Protein AF-0000000077896495 (afdb_homodimer)

InterPro domains:
  IPR000109 Proton-dependent oligopeptide transporter family [PF00854] (89-250)
  IPR036259 MFS transporter superfamily [G3DSA:1.20.1250.20] (1-278)
  IPR036259 MFS transporter superfamily [SSF103473] (21-226)

Radius of gyration: 30.42 Å; Cα contacts (8 Å, |Δi|>4): 815; chains: 2; bounding box: 63×98×114 Å

Organism: Lupinus albus (NCBI:txid3870)

Nearest PDB structures (foldseek):
  4oh3-assembly1_B  TM=8.514E-01  e=7.311E-13  Arabidopsis thaliana
  4oh3-assembly1_A  TM=8.694E-01  e=2.231E-12  Arabidopsis thaliana
  8wx4-assembly1_A  TM=8.345E-01  e=8.586E-09  Homo sapiens
  8cni-assembly1_B  TM=8.367E-01  e=2.192E-08  Gallus gallus
  8wx1-assembly1_A  TM=8.471E-01  e=1.142E-07  Mus musculus

Secondary structure (DSSP, 8-state):
--SSS------------HHHHHHHHHHHHHHHHHHHHHHHHHHHHHHHHTS-B-HHHHHHHHHHHHHHHHHHHHHHHHHHHHTS-HHHHHHHHHHHHHHHHHHHHHHHH-GGGSPPS-BSGGG--HHHHHHHHHHHHHHHHHHHHHHHHHHHHHHTTS-TTSTTHHHHHHHHHHHHHHHHHHHHHHIIIIIHHHHHHS-HHHHHHHHHHHHHHHHHHHHHTGGG---PPP---HHHHHHHHHHHHHHTTSS---S-TTTT----------------TT--/--SSS------------HHHHHHHHHHHHHHHHHHHHHHHHHHHHHHHHTS-B-HHHHHHHHHHHHHHHHHHHHHHHHHHHHTS-HHHHHHHHHHHHHHHHHHHHHHHH-GGGSPPS-BSGGG--HHHHHHHHHHHHHHHHHHHHHHHHHHHHHHTTS-TTSTTHHHHHHHHHHHHHHHHHHHHHHIIIIIHHHHHHS-HHHHHHHHHHHHHHHHHHHHHTGGG---------HHHHHHHHHHHHHHHHSS---S-TTTT----------------S---

Solvent-accessible surface area (backbone atoms only — not comparable to full-atom values): 27919 Å² total; per-residue (Å²): 127,80,82,67,69,72,63,73,72,75,68,75,69,76,74,55,18,44,69,74,35,41,52,31,52,32,48,24,38,13,32,44,32,13,35,51,42,18,42,66,50,42,45,46,56,46,32,29,69,56,50,19,24,32,66,69,57,17,37,48,49,49,28,49,43,51,28,46,16,39,52,30,14,56,49,23,29,49,42,18,31,59,76,34,35,29,68,60,40,30,52,56,20,39,50,38,24,38,50,16,32,49,50,48,20,50,43,57,64,35,72,86,51,40,44,62,81,64,41,41,70,80,50,43,53,68,70,46,31,49,54,51,53,48,20,50,50,33,29,20,46,7,52,10,16,23,66,28,14,48,63,61,43,56,50,50,22,46,52,46,83,40,77,60,18,20,53,50,46,50,51,47,52,52,48,41,50,49,30,26,37,53,16,30,31,47,10,29,53,52,41,34,48,43,25,74,74,47,57,55,24,57,27,35,42,52,34,29,52,38,34,45,51,16,53,49,43,42,59,69,37,55,87,34,48,44,81,63,72,51,44,93,37,67,64,54,52,50,49,47,47,47,48,45,46,55,58,42,60,67,47,63,68,75,77,61,78,64,67,75,58,67,68,74,78,64,85,71,81,75,76,78,76,72,85,68,85,69,87,123,127,80,80,68,68,72,64,74,74,73,68,74,69,76,74,57,17,44,70,74,35,41,50,31,51,32,48,24,39,13,31,44,31,12,36,51,41,18,42,64,50,42,45,46,57,46,32,29,69,56,50,19,23,32,67,69,57,16,38,48,52,51,28,50,45,51,30,46,16,40,53,31,14,56,50,21,28,49,40,19,31,60,76,33,36,29,67,60,39,28,51,55,21,40,49,38,23,40,50,15,32,49,50,48,20,51,42,56,62,35,72,86,52,40,44,62,80,64,40,40,69,82,51,42,51,69,70,47,31,50,54,51,53,49,22,51,51,33,27,21,47,6,52,9,16,24,67,29,14,48,62,61,44,55,48,52,23,47,53,45,84,40,76,59,17,20,55,49,46,51,51,48,51,53,48,42,49,50,30,26,36,52,16,29,33,47,9,28,52,50,41,35,48,43,24,73,75,46,57,55,26,56,28,35,41,52,35,30,53,40,34,44,50,17,52,50,43,43,59,69,36,56,86,34,47,44,81,61,74,50,45,91,36,67,63,54,52,50,50,47,47,47,48,46,44,55,58,41,60,67,45,64,67,78,74,63,78,66,64,75,58,66,68,77,77,69,82,76,78,76,81,76,75,74,86,72,91,65,92,126

pLDDT: mean 80.39, std 22.97, range [22.72, 98.56]

Sequence (560 aa):
MENEEHKSTIQCKKQKGGFRASMFIFVLSALENMGFVANMSSIVLYFYGVMHFDLTSSANTLTNLLGSTFLLSLVGGFISDTYLNRLTTCLIFGSMEVLALVLLTIQAALPHLHPNACGKPSCVKGGIAVMFYASLFMYALGNGGVKGSMTAFGADQFDEKDPNGAKAIATFFNWLLLSSTLGSVIGVTGVVWVSTQREWHWGFLIITVASSIGFITLALGKPFYRIKSPGESPILRIVQVIVVAFKNRKLTLPESNEELYEIGDNDATIDKISHTNQIRMENEEHKSTIQCKKQKGGFRASMFIFVLSALENMGFVANMSSIVLYFYGVMHFDLTSSANTLTNLLGSTFLLSLVGGFISDTYLNRLTTCLIFGSMEVLALVLLTIQAALPHLHPNACGKPSCVKGGIAVMFYASLFMYALGNGGVKGSMTAFGADQFDEKDPNGAKAIATFFNWLLLSSTLGSVIGVTGVVWVSTQREWHWGFLIITVASSIGFITLALGKPFYRIKSPGESPILRIVQVIVVAFKNRKLTLPESNEELYEIGDNDATIDKISHTNQIR

Structure (mmCIF, N/CA/C/O backbone):
data_AF-0000000077896495-model_v1
#
loop_
_entity.id
_entity.type
_entity.pdbx_description
1 polymer 'Putative peptide-transporting ATPase'
#
loop_
_atom_site.group_PDB
_atom_site.id
_atom_site.type_symbol
_atom_site.label_atom_id
_atom_site.label_alt_id
_atom_site.label_comp_id
_atom_site.label_asym_id
_atom_site.label_entity_id
_atom_site.label_seq_id
_atom_site.pdbx_PDB_ins_code
_atom_site.Cartn_x
_atom_site.Cartn_y
_atom_site.Cartn_z
_atom_site.occupancy
_atom_site.B_iso_or_equiv
_atom_site.auth_seq_id
_atom_site.auth_comp_id
_atom_site.auth_asym_id
_atom_site.auth_atom_id
_atom_site.pdbx_PDB_model_num
ATOM 1 N N . MET A 1 1 ? -32.688 42.688 39.188 1 33.78 1 MET A N 1
ATOM 2 C CA . MET A 1 1 ? -33.062 41.344 38.75 1 33.78 1 MET A CA 1
ATOM 3 C C . MET A 1 1 ? -32.469 41.031 37.375 1 33.78 1 MET A C 1
ATOM 5 O O . MET A 1 1 ? -32.531 39.906 36.906 1 33.78 1 MET A O 1
ATOM 9 N N . GLU A 1 2 ? -32.344 42.062 36.438 1 37.25 2 GLU A N 1
ATOM 10 C CA . GLU A 1 2 ? -31.922 42 35.062 1 37.25 2 GLU A CA 1
ATOM 11 C C . GLU A 1 2 ? -30.469 41.562 34.938 1 37.25 2 GLU A C 1
ATOM 13 O O . GLU A 1 2 ? -30.031 41.125 33.844 1 37.25 2 GLU A O 1
ATOM 18 N N . ASN A 1 3 ? -29.547 41.938 35.812 1 42.09 3 ASN A N 1
ATOM 19 C CA . ASN A 1 3 ? -28.109 41.688 35.781 1 42.09 3 ASN A CA 1
ATOM 20 C C . ASN A 1 3 ? -27.812 40.188 35.875 1 42.09 3 ASN A C 1
ATOM 22 O O . ASN A 1 3 ? -26.641 39.781 35.812 1 42.09 3 ASN A O 1
ATOM 26 N N . GLU A 1 4 ? -28.594 39.406 36.594 1 41.31 4 GLU A N 1
ATOM 27 C CA . GLU A 1 4 ? -28.25 38.031 36.906 1 41.31 4 GLU A CA 1
ATOM 28 C C . GLU A 1 4 ? -28.156 37.188 35.656 1 41.31 4 GLU A C 1
ATOM 30 O O . GLU A 1 4 ? -27.531 36.094 35.656 1 41.31 4 GLU A O 1
ATOM 35 N N . GLU A 1 5 ? -29.062 37.375 34.688 1 38.28 5 GLU A N 1
ATOM 36 C CA . GLU A 1 5 ? -29.328 36.344 33.688 1 38.28 5 GLU A CA 1
ATOM 37 C C . GLU A 1 5 ? -28.172 36.188 32.719 1 38.28 5 GLU A C 1
ATOM 39 O O . GLU A 1 5 ? -28.188 35.312 31.844 1 38.28 5 GLU A O 1
ATOM 44 N N . HIS A 1 6 ? -27.422 37.281 32.469 1 37.78 6 HIS A N 1
ATOM 45 C CA . HIS A 1 6 ? -26.453 37.031 31.375 1 37.78 6 HIS A CA 1
ATOM 46 C C . HIS A 1 6 ? -25.375 36.062 31.812 1 37.78 6 HIS A C 1
ATOM 48 O O . HIS A 1 6 ? -24.234 36.438 32.031 1 37.78 6 HIS A O 1
ATOM 54 N N . LYS A 1 7 ? -25.531 35.25 32.844 1 38.78 7 LYS A N 1
ATOM 55 C CA . LYS A 1 7 ? -24.578 34.156 32.938 1 38.78 7 LYS A CA 1
ATOM 56 C C . LYS A 1 7 ? -24.344 33.5 31.594 1 38.78 7 LYS A C 1
ATOM 58 O O . LYS A 1 7 ? -25.25 32.906 31.031 1 38.78 7 LYS A O 1
ATOM 63 N N . SER A 1 8 ? -23.547 34.219 30.734 1 37.78 8 SER A N 1
ATOM 64 C CA . SER A 1 8 ? -23.016 33.656 29.484 1 37.78 8 SER A CA 1
ATOM 65 C C . SER A 1 8 ? -22.688 32.188 29.656 1 37.78 8 SER A C 1
ATOM 67 O O . SER A 1 8 ? -21.875 31.797 30.5 1 37.78 8 SER A O 1
ATOM 69 N N . THR A 1 9 ? -23.625 31.25 29.75 1 37.59 9 THR A N 1
ATOM 70 C CA . THR A 1 9 ? -23.406 29.828 29.531 1 37.59 9 THR A CA 1
ATOM 71 C C . THR A 1 9 ? -22.234 29.594 28.578 1 37.59 9 THR A C 1
ATOM 73 O O . THR A 1 9 ? -22.344 29.844 27.375 1 37.59 9 THR A O 1
ATOM 76 N N . ILE A 1 10 ? -21.094 30.078 28.797 1 38.06 10 ILE A N 1
ATOM 77 C CA . ILE A 1 10 ? -19.906 29.594 28.109 1 38.06 10 ILE A CA 1
ATOM 78 C C . ILE A 1 10 ? -20.047 28.094 27.828 1 38.06 10 ILE A C 1
ATOM 80 O O . ILE A 1 10 ? -19.906 27.266 28.734 1 38.06 10 ILE A O 1
ATOM 84 N N . GLN A 1 11 ? -21.188 27.562 27.391 1 38.16 11 GLN A N 1
ATOM 85 C CA . GLN A 1 11 ? -21.297 26.219 26.859 1 38.16 11 GLN A CA 1
ATOM 86 C C . GLN A 1 11 ? -19.953 25.75 26.281 1 38.16 11 GLN A C 1
ATOM 88 O O . GLN A 1 11 ? -19.453 26.344 25.328 1 38.16 11 GLN A O 1
ATOM 93 N N . CYS A 1 12 ? -19.016 25.422 26.984 1 40.09 12 CYS A N 1
ATOM 94 C CA . CYS A 1 12 ? -17.781 24.734 26.609 1 40.09 12 CYS A CA 1
ATOM 95 C C . CYS A 1 12 ? -18 23.859 25.391 1 40.09 12 CYS A C 1
ATOM 97 O O . CYS A 1 12 ? -18.656 22.812 25.484 1 40.09 12 CYS A O 1
ATOM 99 N N . LYS A 1 13 ? -18.578 24.328 24.297 1 46.97 13 LYS A N 1
ATOM 100 C CA . LYS A 1 13 ? -18.703 23.641 23.031 1 46.97 13 LYS A CA 1
ATOM 101 C C . LYS A 1 13 ? -17.594 22.609 22.844 1 46.97 13 LYS A C 1
ATOM 103 O O . LYS A 1 13 ? -16.406 22.969 22.812 1 46.97 13 LYS A O 1
ATOM 108 N N . LYS A 1 14 ? -17.688 21.453 23.5 1 53.78 14 LYS A N 1
ATOM 109 C CA . LYS A 1 14 ? -16.781 20.328 23.359 1 53.78 14 LYS A CA 1
ATOM 110 C C . LYS A 1 14 ? -16.219 20.25 21.938 1 53.78 14 LYS A C 1
ATOM 112 O O . LYS A 1 14 ? -16.969 20.125 20.969 1 53.78 14 LYS A O 1
ATOM 117 N N . GLN A 1 15 ? -15.086 20.781 21.656 1 70.69 15 GLN A N 1
ATOM 118 C CA . GLN A 1 15 ? -14.406 20.953 20.375 1 70.69 15 GLN A CA 1
ATOM 119 C C . GLN A 1 15 ? -14.305 19.641 19.625 1 70.69 15 GLN A C 1
ATOM 121 O O . GLN A 1 15 ? -13.797 18.641 20.156 1 70.69 15 GLN A O 1
ATOM 126 N N . LYS A 1 16 ? -15.297 19.391 18.734 1 84.25 16 LYS A N 1
ATOM 127 C CA . LYS A 1 16 ? -15.258 18.25 17.828 1 84.25 16 LYS A CA 1
ATOM 128 C C . LYS A 1 16 ? -13.93 18.172 17.094 1 84.25 16 LYS A C 1
ATOM 130 O O . LYS A 1 16 ? -13.281 19.188 16.859 1 84.25 16 LYS A O 1
ATOM 135 N N . GLY A 1 17 ? -13.539 16.875 17.016 1 91.44 17 GLY A N 1
ATOM 136 C CA . GLY A 1 17 ? -12.289 16.609 16.312 1 91.44 17 GLY A CA 1
ATOM 137 C C . GLY A 1 17 ? -11.133 16.312 17.25 1 91.44 17 GLY A C 1
ATOM 138 O O . GLY A 1 17 ? -11.328 15.828 18.359 1 91.44 17 GLY A O 1
ATOM 139 N N . GLY A 1 18 ? -9.93 16.375 16.719 1 91.06 18 GLY A N 1
ATOM 140 C CA . GLY A 1 18 ? -8.734 16.125 17.516 1 91.06 18 GLY A CA 1
ATOM 141 C C . GLY A 1 18 ? -8.312 14.664 17.5 1 91.06 18 GLY A C 1
ATOM 142 O O . GLY A 1 18 ? -8.781 13.883 16.672 1 91.06 18 GLY A O 1
ATOM 143 N N . PHE A 1 19 ? -7.434 14.312 18.422 1 90.38 19 PHE A N 1
ATOM 144 C CA . PHE A 1 19 ? -6.844 12.977 18.453 1 90.38 19 PHE A CA 1
ATOM 145 C C . PHE A 1 19 ? -7.836 11.953 18.984 1 90.38 19 PHE A C 1
ATOM 147 O O . PHE A 1 19 ? -7.746 10.766 18.656 1 90.38 19 PHE A O 1
ATOM 154 N N . ARG A 1 20 ? -8.789 12.43 19.734 1 92.25 20 ARG A N 1
ATOM 155 C CA . ARG A 1 20 ? -9.844 11.516 20.172 1 92.25 20 ARG A CA 1
ATOM 156 C C . ARG A 1 20 ? -10.641 10.992 18.969 1 92.25 20 ARG A C 1
ATOM 158 O O . ARG A 1 20 ? -10.938 9.805 18.891 1 92.25 20 ARG A O 1
ATOM 165 N N . ALA A 1 21 ? -10.992 11.82 18.125 1 94.69 21 ALA A N 1
ATOM 166 C CA . ALA A 1 21 ? -11.68 11.438 16.891 1 94.69 21 ALA A CA 1
ATOM 167 C C . ALA A 1 21 ? -10.766 10.609 15.984 1 94.69 21 ALA A C 1
ATOM 169 O O . ALA A 1 21 ? -11.219 9.688 15.312 1 94.69 21 ALA A O 1
ATOM 170 N N . SER A 1 22 ? -9.5 10.883 16 1 94.94 22 SER A N 1
ATOM 171 C CA . SER A 1 22 ? -8.539 10.234 15.125 1 94.94 22 SER A CA 1
ATOM 172 C C . SER A 1 22 ? -8.344 8.773 15.492 1 94.94 22 SER A C 1
ATOM 174 O O . SER A 1 22 ? -7.961 7.957 14.648 1 94.94 22 SER A O 1
ATOM 176 N N . MET A 1 23 ? -8.609 8.414 16.766 1 95.62 23 MET A N 1
ATOM 177 C CA . MET A 1 23 ? -8.414 7.031 17.203 1 95.62 23 MET A CA 1
ATOM 178 C C . MET A 1 23 ? -9.312 6.078 16.422 1 95.62 23 MET A C 1
ATOM 180 O O . MET A 1 23 ? -8.898 4.965 16.094 1 95.62 23 MET A O 1
ATOM 184 N N . PHE A 1 24 ? -10.477 6.496 16.078 1 97.31 24 PHE A N 1
ATOM 185 C CA . PHE A 1 24 ? -11.398 5.68 15.305 1 97.31 24 PHE A CA 1
ATOM 186 C C . PHE A 1 24 ? -10.883 5.484 13.883 1 97.31 24 PHE A C 1
ATOM 188 O O . PHE A 1 24 ? -11.055 4.414 13.297 1 97.31 24 PHE A O 1
ATOM 195 N N . ILE A 1 25 ? -10.227 6.48 13.383 1 97.5 25 ILE A N 1
ATOM 196 C CA . ILE A 1 25 ? -9.688 6.43 12.031 1 97.5 25 ILE A CA 1
ATOM 197 C C . ILE A 1 25 ? -8.453 5.527 12 1 97.5 25 ILE A C 1
ATOM 199 O O . ILE A 1 25 ? -8.258 4.777 11.047 1 97.5 25 ILE A O 1
ATOM 203 N N . PHE A 1 26 ? -7.652 5.566 13.117 1 97.31 26 PHE A N 1
ATOM 204 C CA . PHE A 1 26 ? -6.48 4.707 13.211 1 97.31 26 PHE A CA 1
ATOM 205 C C . PHE A 1 26 ? -6.883 3.238 13.227 1 97.31 26 PHE A C 1
ATOM 207 O O . PHE A 1 26 ? -6.242 2.406 12.578 1 97.31 26 PHE A O 1
ATOM 214 N N . VAL A 1 27 ? -7.922 2.982 13.914 1 97.69 27 VAL A N 1
ATOM 215 C CA . VAL A 1 27 ? -8.391 1.603 14.008 1 97.69 27 VAL A CA 1
ATOM 216 C C . VAL A 1 27 ? -8.852 1.122 12.633 1 97.69 27 VAL A C 1
ATOM 218 O O . VAL A 1 27 ? -8.5 0.021 12.203 1 97.69 27 VAL A O 1
ATOM 221 N N . LEU A 1 28 ? -9.609 1.913 11.922 1 98.12 28 LEU A N 1
ATOM 222 C CA . LEU A 1 28 ? -10.047 1.551 10.578 1 98.12 28 LEU A CA 1
ATOM 223 C C . LEU A 1 28 ? -8.852 1.342 9.656 1 98.12 28 LEU A C 1
ATOM 225 O O . LEU A 1 28 ? -8.805 0.364 8.906 1 98.12 28 LEU A O 1
ATOM 229 N N . SER A 1 29 ? -7.953 2.252 9.758 1 97.38 29 SER A N 1
ATOM 230 C CA . SER A 1 29 ? -6.785 2.178 8.891 1 97.38 29 SER A CA 1
ATOM 231 C C . SER A 1 29 ? -6.016 0.879 9.109 1 97.38 29 SER A C 1
ATOM 233 O O . SER A 1 29 ? -5.602 0.226 8.148 1 97.38 29 SER A O 1
ATOM 235 N N . ALA A 1 30 ? -5.836 0.474 10.312 1 97.88 30 ALA A N 1
ATOM 236 C CA . ALA A 1 30 ? -5.105 -0.747 10.641 1 97.88 30 ALA A CA 1
ATOM 237 C C . ALA A 1 30 ? -5.844 -1.982 10.141 1 97.88 30 ALA A C 1
ATOM 239 O O . ALA A 1 30 ? -5.254 -2.846 9.484 1 97.88 30 ALA A O 1
ATOM 240 N N . LEU A 1 31 ? -7.102 -2.023 10.383 1 98.31 31 LEU A N 1
ATOM 241 C CA . LEU A 1 31 ? -7.879 -3.217 10.062 1 98.31 31 LEU A CA 1
ATOM 242 C C . LEU A 1 31 ? -8.117 -3.326 8.562 1 98.31 31 LEU A C 1
ATOM 244 O O . LEU A 1 31 ? -8.109 -4.426 8 1 98.31 31 LEU A O 1
ATOM 248 N N . GLU A 1 32 ? -8.367 -2.221 7.957 1 96.69 32 GLU A N 1
ATOM 249 C CA . GLU A 1 32 ? -8.539 -2.219 6.508 1 96.69 32 GLU A CA 1
ATOM 250 C C . GLU A 1 32 ? -7.25 -2.613 5.797 1 96.69 32 GLU A C 1
ATOM 252 O O . GLU A 1 32 ? -7.277 -3.387 4.836 1 96.69 32 GLU A O 1
ATOM 257 N N . ASN A 1 33 ? -6.137 -2.064 6.242 1 97.06 33 ASN A N 1
ATOM 258 C CA . ASN A 1 33 ? -4.863 -2.387 5.605 1 97.06 33 ASN A CA 1
ATOM 259 C C . ASN A 1 33 ? -4.441 -3.824 5.891 1 97.06 33 ASN A C 1
ATOM 261 O O . ASN A 1 33 ? -3.766 -4.449 5.074 1 97.06 33 ASN A O 1
ATOM 265 N N . MET A 1 34 ? -4.789 -4.305 7.039 1 97.94 34 MET A N 1
ATOM 266 C CA . MET A 1 34 ? -4.559 -5.715 7.344 1 97.94 34 MET A CA 1
ATOM 267 C C . MET A 1 34 ? -5.199 -6.609 6.285 1 97.94 34 MET A C 1
ATOM 269 O O . MET A 1 34 ? -4.543 -7.5 5.742 1 97.94 34 MET A O 1
ATOM 273 N N . GLY A 1 35 ? -6.457 -6.324 6.012 1 97.56 35 GLY A N 1
ATOM 274 C CA . GLY A 1 35 ? -7.156 -7.113 5.012 1 97.56 35 GLY A CA 1
ATOM 275 C C . GLY A 1 35 ? -6.613 -6.926 3.609 1 97.56 35 GLY A C 1
ATOM 276 O O . GLY A 1 35 ? -6.473 -7.891 2.857 1 97.56 35 GLY A O 1
ATOM 277 N N . PHE A 1 36 ? -6.332 -5.734 3.252 1 97.31 36 PHE A N 1
ATOM 278 C CA . PHE A 1 36 ? -5.852 -5.43 1.909 1 97.31 36 PHE A CA 1
ATOM 279 C C . PHE A 1 36 ? -4.543 -6.148 1.624 1 97.31 36 PHE A C 1
ATOM 281 O O . PHE A 1 36 ? -4.406 -6.816 0.597 1 97.31 36 PHE A O 1
ATOM 288 N N . VAL A 1 37 ? -3.551 -6.039 2.514 1 96 37 VAL A N 1
ATOM 289 C CA . VAL A 1 37 ? -2.229 -6.613 2.297 1 96 37 VAL A CA 1
ATOM 290 C C . VAL A 1 37 ? -2.312 -8.141 2.346 1 96 37 VAL A C 1
ATOM 292 O O . VAL A 1 37 ? -1.64 -8.828 1.577 1 96 37 VAL A O 1
ATOM 295 N N . ALA A 1 38 ? -3.104 -8.633 3.271 1 95.75 38 ALA A N 1
ATOM 296 C CA . ALA A 1 38 ? -3.291 -10.086 3.336 1 95.75 38 ALA A CA 1
ATOM 297 C C . ALA A 1 38 ? -3.834 -10.625 2.016 1 95.75 38 ALA A C 1
ATOM 299 O O . ALA A 1 38 ? -3.326 -11.617 1.49 1 95.75 38 ALA A O 1
ATOM 300 N N . ASN A 1 39 ? -4.793 -9.961 1.458 1 93.81 39 ASN A N 1
ATOM 301 C CA . ASN A 1 39 ? -5.387 -10.391 0.198 1 93.81 39 ASN A CA 1
ATOM 302 C C . ASN A 1 39 ? -4.402 -10.266 -0.96 1 93.81 39 ASN A C 1
ATOM 304 O O . ASN A 1 39 ? -4.25 -11.188 -1.756 1 93.81 39 ASN A O 1
ATOM 308 N N . MET A 1 40 ? -3.764 -9.18 -1.036 1 92.44 40 MET A N 1
ATOM 309 C CA . MET A 1 40 ? -2.879 -8.945 -2.176 1 92.44 40 MET A CA 1
ATOM 310 C C . MET A 1 40 ? -1.724 -9.938 -2.18 1 92.44 40 MET A C 1
ATOM 312 O O . MET A 1 40 ? -1.198 -10.281 -3.242 1 92.44 40 MET A O 1
ATOM 316 N N . SER A 1 41 ? -1.359 -10.445 -1.008 1 92 41 SER A N 1
ATOM 317 C CA . SER A 1 41 ? -0.208 -11.344 -0.928 1 92 41 SER A CA 1
ATOM 318 C C . SER A 1 41 ? -0.618 -12.789 -1.155 1 92 41 SER A C 1
ATOM 320 O O . SER A 1 41 ? 0.213 -13.625 -1.514 1 92 41 SER A O 1
ATOM 322 N N . SER A 1 42 ? -1.9 -13.102 -0.974 1 91.56 42 SER A N 1
ATOM 323 C CA . SER A 1 42 ? -2.205 -14.531 -0.952 1 91.56 42 SER A CA 1
ATOM 324 C C . SER A 1 42 ? -3.346 -14.867 -1.905 1 91.56 42 SER A C 1
ATOM 326 O O . SER A 1 42 ? -3.6 -16.031 -2.189 1 91.56 42 SER A O 1
ATOM 328 N N . ILE A 1 43 ? -4.016 -13.906 -2.52 1 93.56 43 ILE A N 1
ATOM 329 C CA . ILE A 1 43 ? -5.266 -14.156 -3.225 1 93.56 43 ILE A CA 1
ATOM 330 C C . ILE A 1 43 ? -4.988 -14.93 -4.512 1 93.56 43 ILE A C 1
ATOM 332 O O . ILE A 1 43 ? -5.871 -15.609 -5.039 1 93.56 43 ILE A O 1
ATOM 336 N N . VAL A 1 44 ? -3.799 -14.891 -5.035 1 92.75 44 VAL A N 1
ATOM 337 C CA . VAL A 1 44 ? -3.422 -15.648 -6.223 1 92.75 44 VAL A CA 1
ATOM 338 C C . VAL A 1 44 ? -3.559 -17.141 -5.945 1 92.75 44 VAL A C 1
ATOM 340 O O . VAL A 1 44 ? -3.986 -17.906 -6.816 1 92.75 44 VAL A O 1
ATOM 343 N N . LEU A 1 45 ? -3.189 -17.547 -4.711 1 92.44 45 LEU A N 1
ATOM 344 C CA . LEU A 1 45 ? -3.314 -18.953 -4.336 1 92.44 45 LEU A CA 1
ATOM 345 C C . LEU A 1 45 ? -4.777 -19.375 -4.301 1 92.44 45 LEU A C 1
ATOM 347 O O . LEU A 1 45 ? -5.105 -20.516 -4.617 1 92.44 45 LEU A O 1
ATOM 351 N N . TYR A 1 46 ? -5.645 -18.531 -3.918 1 93.44 46 TYR A N 1
ATOM 352 C CA . TYR A 1 46 ? -7.074 -18.812 -3.926 1 93.44 46 TYR A CA 1
ATOM 353 C C . TYR A 1 46 ? -7.59 -18.984 -5.348 1 93.44 46 TYR A C 1
ATOM 355 O O . TYR A 1 46 ? -8.352 -19.906 -5.637 1 93.44 46 TYR A O 1
ATOM 363 N N . PHE A 1 47 ? -7.227 -18.047 -6.297 1 93.19 47 PHE A N 1
ATOM 364 C CA . PHE A 1 47 ? -7.645 -18.125 -7.691 1 93.19 47 PHE A CA 1
ATOM 365 C C . PHE A 1 47 ? -7.16 -19.422 -8.336 1 93.19 47 PHE A C 1
ATOM 367 O O . PHE A 1 47 ? -7.902 -20.062 -9.07 1 93.19 47 PHE A O 1
ATOM 374 N N . TYR A 1 48 ? -5.945 -19.734 -7.934 1 92.12 48 TYR A N 1
ATOM 375 C CA . TYR A 1 48 ? -5.324 -20.922 -8.523 1 92.12 48 TYR A CA 1
ATOM 376 C C . TYR A 1 48 ? -5.887 -22.188 -7.91 1 92.12 48 TYR A C 1
ATOM 378 O O . TYR A 1 48 ? -6.289 -23.109 -8.633 1 92.12 48 TYR A O 1
ATOM 386 N N . GLY A 1 49 ? -5.992 -22.266 -6.672 1 90.44 49 GLY A N 1
ATOM 387 C CA . GLY A 1 49 ? -6.297 -23.5 -5.965 1 90.44 49 GLY A CA 1
ATOM 388 C C . GLY A 1 49 ? -7.785 -23.766 -5.844 1 90.44 49 GLY A C 1
ATOM 389 O O . GLY A 1 49 ? -8.227 -24.906 -5.93 1 90.44 49 GLY A O 1
ATOM 390 N N . VAL A 1 50 ? -8.523 -22.812 -5.602 1 90.5 50 VAL A N 1
ATOM 391 C CA . VAL A 1 50 ? -9.938 -23 -5.309 1 90.5 50 VAL A CA 1
ATOM 392 C C . VAL A 1 50 ? -10.773 -22.672 -6.543 1 90.5 50 VAL A C 1
ATOM 394 O O . VAL A 1 50 ? -11.664 -23.438 -6.926 1 90.5 50 VAL A O 1
ATOM 397 N N . MET A 1 51 ? -10.453 -21.609 -7.246 1 91.94 51 MET A N 1
ATOM 398 C CA . MET A 1 51 ? -11.203 -21.203 -8.43 1 91.94 51 MET A CA 1
ATOM 399 C C . MET A 1 51 ? -10.648 -21.891 -9.68 1 91.94 51 MET A C 1
ATOM 401 O O . MET A 1 51 ? -11.211 -21.75 -10.766 1 91.94 51 MET A O 1
ATOM 405 N N . HIS A 1 52 ? -9.461 -22.516 -9.609 1 91.38 52 HIS A N 1
ATOM 406 C CA . HIS A 1 52 ? -8.844 -23.375 -10.609 1 91.38 52 HIS A CA 1
ATOM 407 C C . HIS A 1 52 ? -8.453 -22.594 -11.852 1 91.38 52 HIS A C 1
ATOM 409 O O . HIS A 1 52 ? -8.602 -23.078 -12.977 1 91.38 52 HIS A O 1
ATOM 415 N N . PHE A 1 53 ? -8.094 -21.344 -11.633 1 91.5 53 PHE A N 1
ATOM 416 C CA . PHE A 1 53 ? -7.461 -20.594 -12.703 1 91.5 53 PHE A CA 1
ATOM 417 C C . PHE A 1 53 ? -6.035 -21.078 -12.945 1 91.5 53 PHE A C 1
ATOM 419 O O . PHE A 1 53 ? -5.418 -21.672 -12.055 1 91.5 53 PHE A O 1
ATOM 426 N N . ASP A 1 54 ? -5.625 -20.953 -14.18 1 90.69 54 ASP A N 1
ATOM 427 C CA . ASP A 1 54 ? -4.191 -21.156 -14.359 1 90.69 54 ASP A CA 1
ATOM 428 C C . ASP A 1 54 ? -3.391 -20.031 -13.711 1 90.69 54 ASP A C 1
ATOM 430 O O . ASP A 1 54 ? -3.951 -19 -13.32 1 90.69 54 ASP A O 1
ATOM 434 N N . LEU A 1 55 ? -2.131 -20.188 -13.555 1 89.31 55 LEU A N 1
ATOM 435 C CA . LEU A 1 55 ? -1.289 -19.25 -12.812 1 89.31 55 LEU A CA 1
ATOM 436 C C . LEU A 1 55 ? -1.281 -17.891 -13.484 1 89.31 55 LEU A C 1
ATOM 438 O O . LEU A 1 55 ? -1.376 -16.859 -12.805 1 89.31 55 LEU A O 1
ATOM 442 N N . THR A 1 56 ? -1.16 -17.859 -14.789 1 88.06 56 THR A N 1
ATOM 443 C CA . THR A 1 56 ? -1.133 -16.594 -15.523 1 88.06 56 THR A CA 1
ATOM 444 C C . THR A 1 56 ? -2.443 -15.836 -15.344 1 88.06 56 THR A C 1
ATOM 446 O O . THR A 1 56 ? -2.438 -14.633 -15.086 1 88.06 56 THR A O 1
ATOM 449 N N . SER A 1 57 ? -3.553 -16.547 -15.422 1 91.25 57 SER A N 1
ATOM 450 C CA . SER A 1 57 ? -4.859 -15.93 -15.234 1 91.25 57 SER A CA 1
ATOM 451 C C . SER A 1 57 ? -5.043 -15.453 -13.805 1 91.25 57 SER A C 1
ATOM 453 O O . SER A 1 57 ? -5.672 -14.414 -13.562 1 91.25 57 SER A O 1
ATOM 455 N N . SER A 1 58 ? -4.543 -16.219 -12.891 1 93.38 58 SER A N 1
ATOM 456 C CA . SER A 1 58 ? -4.625 -15.844 -11.484 1 93.38 58 SER A CA 1
ATOM 457 C C . SER A 1 58 ? -3.871 -14.547 -11.219 1 93.38 58 SER A C 1
ATOM 459 O O . SER A 1 58 ? -4.398 -13.633 -10.578 1 93.38 58 SER A O 1
ATOM 461 N N . ALA A 1 59 ? -2.676 -14.445 -11.75 1 90.62 59 ALA A N 1
ATOM 462 C CA . ALA A 1 59 ? -1.854 -13.25 -11.586 1 90.62 59 ALA A CA 1
ATOM 463 C C . ALA A 1 59 ? -2.482 -12.047 -12.281 1 90.62 59 ALA A C 1
ATOM 465 O O . ALA A 1 59 ? -2.453 -10.93 -11.758 1 90.62 59 ALA A O 1
ATOM 466 N N . ASN A 1 60 ? -3.043 -12.273 -13.445 1 91.38 60 ASN A N 1
ATOM 467 C CA . ASN A 1 60 ? -3.701 -11.195 -14.18 1 91.38 60 ASN A CA 1
ATOM 468 C C . ASN A 1 60 ? -4.934 -10.688 -13.438 1 91.38 60 ASN A C 1
ATOM 470 O O . ASN A 1 60 ? -5.234 -9.492 -13.477 1 91.38 60 ASN A O 1
ATOM 474 N N . THR A 1 61 ? -5.676 -11.609 -12.867 1 94.25 61 THR A N 1
ATOM 475 C CA . THR A 1 61 ? -6.848 -11.211 -12.094 1 94.25 61 THR A CA 1
ATOM 476 C C . THR A 1 61 ? -6.441 -10.328 -10.914 1 94.25 61 THR A C 1
ATOM 478 O O . THR A 1 61 ? -7.098 -9.32 -10.633 1 94.25 61 THR A O 1
ATOM 481 N N . LEU A 1 62 ? -5.371 -10.695 -10.281 1 95.06 62 LEU A N 1
ATOM 482 C CA . LEU A 1 62 ? -4.859 -9.859 -9.195 1 95.06 62 LEU A CA 1
ATOM 483 C C . LEU A 1 62 ? -4.445 -8.484 -9.719 1 95.06 62 LEU A C 1
ATOM 485 O O . LEU A 1 62 ? -4.777 -7.461 -9.117 1 95.06 62 LEU A O 1
ATOM 489 N N . THR A 1 63 ? -3.725 -8.453 -10.828 1 94.75 63 THR A N 1
ATOM 490 C CA . THR A 1 63 ? -3.277 -7.211 -11.438 1 94.75 63 THR A CA 1
ATOM 491 C C . THR A 1 63 ? -4.465 -6.316 -11.773 1 94.75 63 THR A C 1
ATOM 493 O O . THR A 1 63 ? -4.441 -5.113 -11.5 1 94.75 63 THR A O 1
ATOM 496 N N . ASN A 1 64 ? -5.453 -6.938 -12.305 1 94.94 64 ASN A N 1
ATOM 497 C CA . ASN A 1 64 ? -6.656 -6.191 -12.648 1 94.94 64 ASN A CA 1
ATOM 498 C C . ASN A 1 64 ? -7.363 -5.66 -11.398 1 94.94 64 ASN A C 1
ATOM 500 O O . ASN A 1 64 ? -7.875 -4.539 -11.398 1 94.94 64 ASN A O 1
ATOM 504 N N . LEU A 1 65 ? -7.43 -6.492 -10.43 1 96.94 65 LEU A N 1
ATOM 505 C CA . LEU A 1 65 ? -8.055 -6.09 -9.172 1 96.94 65 LEU A CA 1
ATOM 506 C C . LEU A 1 65 ? -7.32 -4.898 -8.562 1 96.94 65 LEU A C 1
ATOM 508 O O . LEU A 1 65 ? -7.949 -3.906 -8.188 1 96.94 65 LEU A O 1
ATOM 512 N N . LEU A 1 66 ? -6.012 -4.93 -8.492 1 96.81 66 LEU A N 1
ATOM 513 C CA . LEU A 1 66 ? -5.207 -3.857 -7.926 1 96.81 66 LEU A CA 1
ATOM 514 C C . LEU A 1 66 ? -5.281 -2.602 -8.789 1 96.81 66 LEU A C 1
ATOM 516 O O . LEU A 1 66 ? -5.426 -1.493 -8.266 1 96.81 66 LEU A O 1
ATOM 520 N N . GLY A 1 67 ? -5.152 -2.83 -10.078 1 96.19 67 GLY A N 1
ATOM 521 C CA . GLY A 1 67 ? -5.297 -1.693 -10.977 1 96.19 67 GLY A CA 1
ATOM 522 C C . GLY A 1 67 ? -6.613 -0.962 -10.797 1 96.19 67 GLY A C 1
ATOM 523 O O . GLY A 1 67 ? -6.645 0.268 -10.734 1 96.19 67 GLY A O 1
ATOM 524 N N . SER A 1 68 ? -7.676 -1.729 -10.703 1 97.19 68 SER A N 1
ATOM 525 C CA . SER A 1 68 ? -9 -1.148 -10.492 1 97.19 68 SER A CA 1
ATOM 526 C C . SER A 1 68 ? -9.094 -0.458 -9.141 1 97.19 68 SER A C 1
ATOM 528 O O . SER A 1 68 ? -9.648 0.635 -9.031 1 97.19 68 SER A O 1
ATOM 530 N N . THR A 1 69 ? -8.531 -1.062 -8.125 1 97.19 69 THR A N 1
ATOM 531 C CA . THR A 1 69 ? -8.578 -0.504 -6.777 1 97.19 69 THR A CA 1
ATOM 532 C C . THR A 1 69 ? -7.883 0.854 -6.73 1 97.19 69 THR A C 1
ATOM 534 O O . THR A 1 69 ? -8.438 1.82 -6.199 1 97.19 69 THR A O 1
ATOM 537 N N . PHE A 1 70 ? -6.727 1.012 -7.344 1 96.81 70 PHE A N 1
ATOM 538 C CA . PHE A 1 70 ? -5.973 2.258 -7.277 1 96.81 70 PHE A CA 1
ATOM 539 C C . PHE A 1 70 ? -6.602 3.318 -8.172 1 96.81 70 PHE A C 1
ATOM 541 O O . PHE A 1 70 ? -6.582 4.508 -7.844 1 96.81 70 PHE A O 1
ATOM 548 N N . LEU A 1 71 ? -7.16 2.887 -9.234 1 95.19 71 LEU A N 1
ATOM 549 C CA . LEU A 1 71 ? -7.883 3.824 -10.086 1 95.19 71 LEU A CA 1
ATOM 550 C C . LEU A 1 71 ? -9.117 4.367 -9.375 1 95.19 71 LEU A C 1
ATOM 552 O O . LEU A 1 71 ? -9.383 5.57 -9.414 1 95.19 71 LEU A O 1
ATOM 556 N N . LEU A 1 72 ? -9.781 3.518 -8.711 1 95.62 72 LEU A N 1
ATOM 557 C CA . LEU A 1 72 ? -11.031 3.896 -8.055 1 95.62 72 LEU A CA 1
ATOM 558 C C . LEU A 1 72 ? -10.75 4.68 -6.773 1 95.62 72 LEU A C 1
ATOM 560 O O . LEU A 1 72 ? -11.625 5.375 -6.262 1 95.62 72 LEU A O 1
ATOM 564 N N . SER A 1 73 ? -9.555 4.492 -6.234 1 95.5 73 SER A N 1
ATOM 565 C CA . SER A 1 73 ? -9.148 5.34 -5.117 1 95.5 73 SER A CA 1
ATOM 566 C C . SER A 1 73 ? -9.148 6.812 -5.516 1 95.5 73 SER A C 1
ATOM 568 O O . SER A 1 73 ? -9.508 7.676 -4.719 1 95.5 73 SER A O 1
ATOM 570 N N . LEU A 1 74 ? -8.719 7.078 -6.758 1 91.19 74 LEU A N 1
ATOM 571 C CA . LEU A 1 74 ? -8.742 8.445 -7.262 1 91.19 74 LEU A CA 1
ATOM 572 C C . LEU A 1 74 ? -10.172 8.969 -7.371 1 91.19 74 LEU A C 1
ATOM 574 O O . LEU A 1 74 ? -10.445 10.117 -7.016 1 91.19 74 LEU A O 1
ATOM 578 N N . VAL A 1 75 ? -11.016 8.102 -7.754 1 90.12 75 VAL A N 1
ATOM 579 C CA . VAL A 1 75 ? -12.422 8.453 -7.906 1 90.12 75 VAL A CA 1
ATOM 580 C C . VAL A 1 75 ? -13.047 8.695 -6.531 1 90.12 75 VAL A C 1
ATOM 582 O O . VAL A 1 75 ? -13.805 9.641 -6.344 1 90.12 75 VAL A O 1
ATOM 585 N N . GLY A 1 76 ? -12.75 7.84 -5.625 1 90.31 76 GLY A N 1
ATOM 586 C CA . GLY A 1 76 ? -13.258 8.008 -4.273 1 90.31 76 GLY A CA 1
ATOM 587 C C . GLY A 1 76 ? -12.867 9.336 -3.65 1 90.31 76 GLY A C 1
ATOM 588 O O . GLY A 1 76 ? -13.688 9.992 -3 1 90.31 76 GLY A O 1
ATOM 589 N N . GLY A 1 77 ? -11.586 9.695 -3.859 1 90 77 GLY A N 1
ATOM 590 C CA . GLY A 1 77 ? -11.156 11 -3.393 1 90 77 GLY A CA 1
ATOM 591 C C . GLY A 1 77 ? -11.93 12.141 -4.023 1 90 77 GLY A C 1
ATOM 592 O O . GLY A 1 77 ? -12.305 13.102 -3.34 1 90 77 GLY A O 1
ATOM 593 N N . PHE A 1 78 ? -12.195 11.953 -5.227 1 87.56 78 PHE A N 1
ATOM 594 C CA . PHE A 1 78 ? -12.93 12.977 -5.965 1 87.56 78 PHE A CA 1
ATOM 595 C C . PHE A 1 78 ? -14.367 13.086 -5.453 1 87.56 78 PHE A C 1
ATOM 597 O O . PHE A 1 78 ? -14.875 14.188 -5.254 1 87.56 78 PHE A O 1
ATOM 604 N N . ILE A 1 79 ? -14.969 12.062 -5.25 1 90.38 79 ILE A N 1
ATOM 605 C CA . ILE A 1 79 ? -16.344 12.023 -4.793 1 90.38 79 ILE A CA 1
ATOM 606 C C . ILE A 1 79 ? -16.453 12.633 -3.395 1 90.38 79 ILE A C 1
ATOM 608 O O . ILE A 1 79 ? -17.359 13.414 -3.113 1 90.38 79 ILE A O 1
ATOM 612 N N . SER A 1 80 ? -15.5 12.297 -2.555 1 90.75 80 SER A N 1
ATOM 613 C CA . SER A 1 80 ? -15.531 12.758 -1.171 1 90.75 80 SER A CA 1
ATOM 614 C C . SER A 1 80 ? -15.258 14.258 -1.082 1 90.75 80 SER A C 1
ATOM 616 O O . SER A 1 80 ? -15.719 14.922 -0.151 1 90.75 80 SER A O 1
ATOM 618 N N . ASP A 1 81 ? -14.641 14.773 -2.062 1 85.75 81 ASP A N 1
ATOM 619 C CA . ASP A 1 81 ? -14.281 16.188 -2.045 1 85.75 81 ASP A CA 1
ATOM 620 C C . ASP A 1 81 ? -15.383 17.047 -2.668 1 85.75 81 ASP A C 1
ATOM 622 O O . ASP A 1 81 ? -15.516 18.219 -2.338 1 85.75 81 ASP A O 1
ATOM 626 N N . THR A 1 82 ? -16.156 16.406 -3.549 1 85.25 82 THR A N 1
ATOM 627 C CA . THR A 1 82 ? -17 17.25 -4.375 1 85.25 82 THR A CA 1
ATOM 628 C C . THR A 1 82 ? -18.484 16.969 -4.094 1 85.25 82 THR A C 1
ATOM 630 O O . THR A 1 82 ? -19.297 17.891 -4.059 1 85.25 82 THR A O 1
ATOM 633 N N . TYR A 1 83 ? -18.859 15.758 -3.943 1 86.38 83 TYR A N 1
ATOM 634 C CA . TYR A 1 83 ? -20.266 15.414 -3.965 1 86.38 83 TYR A CA 1
ATOM 635 C C . TYR A 1 83 ? -20.781 15.078 -2.566 1 86.38 83 TYR A C 1
ATOM 637 O O . TYR A 1 83 ? -21.891 15.453 -2.191 1 86.38 83 TYR A O 1
ATOM 645 N N . LEU A 1 84 ? -20 14.328 -1.843 1 89.81 84 LEU A N 1
ATOM 646 C CA . LEU A 1 84 ? -20.406 13.852 -0.526 1 89.81 84 LEU A CA 1
ATOM 647 C C . LEU A 1 84 ? -19.406 14.289 0.542 1 89.81 84 LEU A C 1
ATOM 649 O O . LEU A 1 84 ? -18.297 14.695 0.222 1 89.81 84 LEU A O 1
ATOM 653 N N . ASN A 1 85 ? -19.906 14.328 1.779 1 91 85 ASN A N 1
ATOM 654 C CA . ASN A 1 85 ? -18.906 14.516 2.816 1 91 85 ASN A CA 1
ATOM 655 C C . ASN A 1 85 ? -18.016 13.281 2.951 1 91 85 ASN A C 1
ATOM 657 O O . ASN A 1 85 ? -18.391 12.188 2.537 1 91 85 ASN A O 1
ATOM 661 N N . ARG A 1 86 ? -16.891 13.422 3.457 1 93.81 86 ARG A N 1
ATOM 662 C CA . ARG A 1 86 ? -15.852 12.398 3.459 1 93.81 86 ARG A CA 1
ATOM 663 C C . ARG A 1 86 ? -16.25 11.211 4.336 1 93.81 86 ARG A C 1
ATOM 665 O O . ARG A 1 86 ? -15.977 10.062 3.994 1 93.81 86 ARG A O 1
ATOM 672 N N . LEU A 1 87 ? -16.906 11.445 5.512 1 95.69 87 LEU A N 1
ATOM 673 C CA . LEU A 1 87 ? -17.359 10.352 6.371 1 95.69 87 LEU A CA 1
ATOM 674 C C . LEU A 1 87 ? -18.359 9.469 5.648 1 95.69 87 LEU A C 1
ATOM 676 O O . LEU A 1 87 ? -18.234 8.242 5.648 1 95.69 87 LEU A O 1
ATOM 680 N N . THR A 1 88 ? -19.328 10.117 5.062 1 95.69 88 THR A N 1
ATOM 681 C CA . THR A 1 88 ? -20.359 9.383 4.355 1 95.69 88 THR A CA 1
ATOM 682 C C . THR A 1 88 ? -19.766 8.586 3.195 1 95.69 88 THR A C 1
ATOM 684 O O . THR A 1 88 ? -20.172 7.453 2.945 1 95.69 88 THR A O 1
ATOM 687 N N . THR A 1 89 ? -18.859 9.164 2.479 1 95.94 89 THR A N 1
ATOM 688 C CA . THR A 1 89 ? -18.188 8.461 1.395 1 95.94 89 THR A CA 1
ATOM 689 C C . THR A 1 89 ? -17.469 7.211 1.916 1 95.94 89 THR A C 1
ATOM 691 O O . THR A 1 89 ? -17.609 6.129 1.343 1 95.94 89 THR A O 1
ATOM 694 N N . CYS A 1 90 ? -16.75 7.305 3.014 1 96.94 90 CYS A N 1
ATOM 695 C CA . CYS A 1 90 ? -16.047 6.18 3.611 1 96.94 90 CYS A CA 1
ATOM 696 C C . CYS A 1 90 ? -17.016 5.074 4.008 1 96.94 90 CYS A C 1
ATOM 698 O O . CYS A 1 90 ? -16.75 3.895 3.766 1 96.94 90 CYS A O 1
ATOM 700 N N . LEU A 1 91 ? -18.156 5.484 4.531 1 97.75 91 LEU A N 1
ATOM 701 C CA . LEU A 1 91 ? -19.094 4.496 5.035 1 97.75 91 LEU A CA 1
ATOM 702 C C . LEU A 1 91 ? -19.828 3.805 3.885 1 97.75 91 LEU A C 1
ATOM 704 O O . LEU A 1 91 ? -20.078 2.6 3.939 1 97.75 91 LEU A O 1
ATOM 708 N N . ILE A 1 92 ? -20.156 4.527 2.84 1 97.69 92 ILE A N 1
ATOM 709 C CA . ILE A 1 92 ? -20.812 3.939 1.684 1 97.69 92 ILE A CA 1
ATOM 710 C C . ILE A 1 92 ? -19.875 2.959 0.989 1 97.69 92 ILE A C 1
ATOM 712 O O . ILE A 1 92 ? -20.234 1.802 0.758 1 97.69 92 ILE A O 1
ATOM 716 N N . PHE A 1 93 ? -18.719 3.4 0.691 1 98.06 93 PHE A N 1
ATOM 717 C CA . PHE A 1 93 ? -17.75 2.533 0.032 1 98.06 93 PHE A CA 1
ATOM 718 C C . PHE A 1 93 ? -17.312 1.407 0.961 1 98.06 93 PHE A C 1
ATOM 720 O O . PHE A 1 93 ? -17.078 0.282 0.514 1 98.06 93 PHE A O 1
ATOM 727 N N . GLY A 1 94 ? -17.172 1.695 2.271 1 98.31 94 GLY A N 1
ATOM 728 C CA . GLY A 1 94 ? -16.844 0.665 3.246 1 98.31 94 GLY A CA 1
ATOM 729 C C . GLY A 1 94 ? -17.891 -0.442 3.303 1 98.31 94 GLY A C 1
ATOM 730 O O . GLY A 1 94 ? -17.531 -1.618 3.428 1 98.31 94 GLY A O 1
ATOM 731 N N . SER A 1 95 ? -19.125 -0.071 3.182 1 98.25 95 SER A N 1
ATOM 732 C CA . SER A 1 95 ? -20.172 -1.071 3.174 1 98.25 95 SER A CA 1
ATOM 733 C C . SER A 1 95 ? -20.078 -1.98 1.954 1 98.25 95 SER A C 1
ATOM 735 O O . SER A 1 95 ? -20.312 -3.186 2.047 1 98.25 95 SER A O 1
ATOM 737 N N . MET A 1 96 ? -19.75 -1.395 0.85 1 98.38 96 MET A N 1
ATOM 738 C CA . MET A 1 96 ? -19.547 -2.191 -0.356 1 98.38 96 MET A CA 1
ATOM 739 C C . MET A 1 96 ? -18.375 -3.146 -0.184 1 98.38 96 MET A C 1
ATOM 741 O O . MET A 1 96 ? -18.422 -4.293 -0.634 1 98.38 96 MET A O 1
ATOM 745 N N . GLU A 1 97 ? -17.344 -2.672 0.439 1 98.44 97 GLU A N 1
ATOM 746 C CA . GLU A 1 97 ? -16.172 -3.51 0.699 1 98.44 97 GLU A CA 1
ATOM 747 C C . GLU A 1 97 ? -16.531 -4.703 1.579 1 98.44 97 GLU A C 1
ATOM 749 O O . GLU A 1 97 ? -16.156 -5.836 1.282 1 98.44 97 GLU A O 1
ATOM 754 N N . VAL A 1 98 ? -17.266 -4.457 2.639 1 98.56 98 VAL A N 1
ATOM 755 C CA . VAL A 1 98 ? -17.656 -5.523 3.557 1 98.56 98 VAL A CA 1
ATOM 756 C C . VAL A 1 98 ? -18.562 -6.52 2.84 1 98.56 98 VAL A C 1
ATOM 758 O O . VAL A 1 98 ? -18.406 -7.734 2.992 1 98.56 98 VAL A O 1
ATOM 761 N N . LEU A 1 99 ? -19.469 -6.016 2.055 1 98.5 99 LEU A N 1
ATOM 762 C CA . LEU A 1 99 ? -20.359 -6.895 1.299 1 98.5 99 LEU A CA 1
ATOM 763 C C . LEU A 1 99 ? -19.562 -7.773 0.341 1 98.5 99 LEU A C 1
ATOM 765 O O . LEU A 1 99 ? -19.859 -8.961 0.196 1 98.5 99 LEU A O 1
ATOM 769 N N . ALA A 1 100 ? -18.641 -7.16 -0.345 1 98.56 100 ALA A N 1
ATOM 770 C CA . ALA A 1 100 ? -17.797 -7.922 -1.252 1 98.56 100 ALA A CA 1
ATOM 771 C C . ALA A 1 100 ? -17.062 -9.039 -0.51 1 98.56 100 ALA A C 1
ATOM 773 O O . ALA A 1 100 ? -16.984 -10.172 -0.994 1 98.56 100 ALA A O 1
ATOM 774 N N . LEU A 1 101 ? -16.547 -8.758 0.694 1 98.31 101 LEU A N 1
ATOM 775 C CA . LEU A 1 101 ? -15.797 -9.727 1.486 1 98.31 101 LEU A CA 1
ATOM 776 C C . LEU A 1 101 ? -16.703 -10.844 1.986 1 98.31 101 LEU A C 1
ATOM 778 O O . LEU A 1 101 ? -16.297 -12 2.066 1 98.31 101 LEU A O 1
ATOM 782 N N . VAL A 1 102 ? -17.891 -10.5 2.312 1 98.19 102 VAL A N 1
ATOM 783 C CA . VAL A 1 102 ? -18.875 -11.508 2.725 1 98.19 102 VAL A CA 1
ATOM 784 C C . VAL A 1 102 ? -19.141 -12.469 1.574 1 98.19 102 VAL A C 1
ATOM 786 O O . VAL A 1 102 ? -19.141 -13.688 1.769 1 98.19 102 VAL A O 1
ATOM 789 N N . LEU A 1 103 ? -19.344 -11.922 0.387 1 97.75 103 LEU A N 1
ATOM 790 C CA . LEU A 1 103 ? -19.609 -12.75 -0.781 1 97.75 103 LEU A CA 1
ATOM 791 C C . LEU A 1 103 ? -18.422 -13.656 -1.083 1 97.75 103 LEU A C 1
ATOM 793 O O . LEU A 1 103 ? -18.594 -14.836 -1.388 1 97.75 103 LEU A O 1
ATOM 797 N N . LEU A 1 104 ? -17.25 -13.125 -0.972 1 96.75 104 LEU A N 1
ATOM 798 C CA . LEU A 1 104 ? -16.062 -13.922 -1.207 1 96.75 104 LEU A CA 1
ATOM 799 C C . LEU A 1 104 ? -15.922 -15.023 -0.159 1 96.75 104 LEU A C 1
ATOM 801 O O . LEU A 1 104 ? -15.508 -16.141 -0.477 1 96.75 104 LEU A O 1
ATOM 805 N N . THR A 1 105 ? -16.203 -14.68 1.111 1 97.06 105 THR A N 1
ATOM 806 C CA . THR A 1 105 ? -16.141 -15.656 2.195 1 97.06 105 THR A CA 1
ATOM 807 C C . THR A 1 105 ? -17.109 -16.797 1.955 1 97.06 105 THR A C 1
ATOM 809 O O . THR A 1 105 ? -16.75 -17.969 2.098 1 97.06 105 THR A O 1
ATOM 812 N N . ILE A 1 106 ? -18.328 -16.531 1.526 1 96.81 106 ILE A N 1
ATOM 813 C CA . ILE A 1 106 ? -19.344 -17.531 1.248 1 96.81 106 ILE A CA 1
ATOM 814 C C . ILE A 1 106 ? -18.906 -18.406 0.079 1 96.81 106 ILE A C 1
ATOM 816 O O . ILE A 1 106 ? -19.016 -19.641 0.137 1 96.81 106 ILE A O 1
ATOM 820 N N . GLN A 1 107 ? -18.422 -17.734 -0.934 1 95.12 107 GLN A N 1
ATOM 821 C CA . GLN A 1 107 ? -17.984 -18.484 -2.109 1 95.12 107 GLN A CA 1
ATOM 822 C C . GLN A 1 107 ? -16.844 -19.422 -1.763 1 95.12 107 GLN A C 1
ATOM 824 O O . GLN A 1 107 ? -16.781 -20.547 -2.264 1 95.12 107 GLN A O 1
ATOM 829 N N . ALA A 1 108 ? -15.938 -18.969 -0.917 1 94.12 108 ALA A N 1
ATOM 830 C CA . ALA A 1 108 ? -14.805 -19.797 -0.513 1 94.12 108 ALA A CA 1
ATOM 831 C C . ALA A 1 108 ? -15.25 -20.938 0.397 1 94.12 108 ALA A C 1
ATOM 833 O O . ALA A 1 108 ? -14.656 -22.016 0.387 1 94.12 108 ALA A O 1
ATOM 834 N N . ALA A 1 109 ? -16.266 -20.781 1.189 1 94.25 109 ALA A N 1
ATOM 835 C CA . ALA A 1 109 ? -16.719 -21.734 2.199 1 94.25 109 ALA A CA 1
ATOM 836 C C . ALA A 1 109 ? -17.562 -22.828 1.576 1 94.25 109 ALA A C 1
ATOM 838 O O . ALA A 1 109 ? -17.594 -23.969 2.066 1 94.25 109 ALA A O 1
ATOM 839 N N . LEU A 1 110 ? -18.25 -22.562 0.476 1 93.75 110 LEU A N 1
ATOM 840 C CA . LEU A 1 110 ? -19.203 -23.5 -0.099 1 93.75 110 LEU A CA 1
ATOM 841 C C . LEU A 1 110 ? -18.641 -24.156 -1.355 1 93.75 110 LEU A C 1
ATOM 843 O O . LEU A 1 110 ? -18.547 -23.516 -2.406 1 93.75 110 LEU A O 1
ATOM 847 N N . PRO A 1 111 ? -18.375 -25.422 -1.272 1 89.81 111 PRO A N 1
ATOM 848 C CA . PRO A 1 111 ? -17.766 -26.141 -2.393 1 89.81 111 PRO A CA 1
ATOM 849 C C . PRO A 1 111 ? -18.625 -26.125 -3.654 1 89.81 111 PRO A C 1
ATOM 851 O O . PRO A 1 111 ? -18.094 -26.156 -4.77 1 89.81 111 PRO A O 1
ATOM 854 N N . HIS A 1 112 ? -19.922 -26 -3.523 1 89.5 112 HIS A N 1
ATOM 855 C CA . HIS A 1 112 ? -20.812 -26.016 -4.688 1 89.5 112 HIS A CA 1
ATOM 856 C C . HIS A 1 112 ? -20.688 -24.719 -5.484 1 89.5 112 HIS A C 1
ATOM 858 O O . HIS A 1 112 ? -21.188 -24.641 -6.613 1 89.5 112 HIS A O 1
ATOM 864 N N . LEU A 1 113 ? -20.109 -23.719 -4.883 1 90.44 113 LEU A N 1
ATOM 865 C CA . LEU A 1 113 ? -19.938 -22.438 -5.566 1 90.44 113 LEU A CA 1
ATOM 866 C C . LEU A 1 113 ? -18.547 -22.359 -6.203 1 90.44 113 LEU A C 1
ATOM 868 O O . LEU A 1 113 ? -18.141 -21.297 -6.68 1 90.44 113 LEU A O 1
ATOM 872 N N . HIS A 1 114 ? -17.797 -23.406 -6.152 1 89.25 114 HIS A N 1
ATOM 873 C CA . HIS A 1 114 ? -16.516 -23.5 -6.828 1 89.25 114 HIS A CA 1
ATOM 874 C C . HIS A 1 114 ? -16.672 -24 -8.258 1 89.25 114 HIS A C 1
ATOM 876 O O . HIS A 1 114 ? -17.516 -24.859 -8.531 1 89.25 114 HIS A O 1
ATOM 882 N N . PRO A 1 115 ? -15.891 -23.344 -9.141 1 86.25 115 PRO A N 1
ATOM 883 C CA . PRO A 1 115 ? -15.984 -23.828 -10.523 1 86.25 115 PRO A CA 1
ATOM 884 C C . PRO A 1 115 ? -15.336 -25.188 -10.719 1 86.25 115 PRO A C 1
ATOM 886 O O . PRO A 1 115 ? -14.586 -25.656 -9.852 1 86.25 115 PRO A O 1
ATOM 889 N N . ASN A 1 116 ? -15.703 -25.797 -11.93 1 78.94 116 ASN A N 1
ATOM 890 C CA . ASN A 1 116 ? -15.039 -27.031 -12.297 1 78.94 116 ASN A CA 1
ATOM 891 C C . ASN A 1 116 ? -13.586 -26.812 -12.695 1 78.94 116 ASN A C 1
ATOM 893 O O . ASN A 1 116 ? -13.242 -25.75 -13.219 1 78.94 116 ASN A O 1
ATOM 897 N N . ALA A 1 117 ? -12.82 -27.609 -12.336 1 73.38 117 ALA A N 1
ATOM 898 C CA . ALA A 1 117 ? -11.375 -27.5 -12.5 1 73.38 117 ALA A CA 1
ATOM 899 C C . ALA A 1 117 ? -10.984 -27.516 -13.977 1 73.38 117 ALA A C 1
ATOM 901 O O . ALA A 1 117 ? -10.742 -28.578 -14.555 1 73.38 117 ALA A O 1
ATOM 902 N N . CYS A 1 118 ? -11.234 -26.453 -14.688 1 69.19 118 CYS A N 1
ATOM 903 C CA . CYS A 1 118 ? -10.828 -26.469 -16.094 1 69.19 118 CYS A CA 1
ATOM 904 C C . CYS A 1 118 ? -9.656 -25.531 -16.328 1 69.19 118 CYS A C 1
ATOM 906 O O . CYS A 1 118 ? -9.125 -25.453 -17.438 1 69.19 118 CYS A O 1
ATOM 908 N N . GLY A 1 119 ? -9.148 -24.938 -15.453 1 68.25 119 GLY A N 1
ATOM 909 C CA . GLY A 1 119 ? -7.887 -24.203 -15.5 1 68.25 119 GLY A CA 1
ATOM 910 C C . GLY A 1 119 ? -8.008 -22.844 -16.141 1 68.25 119 GLY A C 1
ATOM 911 O O . GLY A 1 119 ? -7.004 -22.156 -16.359 1 68.25 119 GLY A O 1
ATOM 912 N N . LYS A 1 120 ? -9.227 -22.453 -16.734 1 71.62 120 LYS A N 1
ATOM 913 C CA . LYS A 1 120 ? -9.406 -21.172 -17.406 1 71.62 120 LYS A CA 1
ATOM 914 C C . LYS A 1 120 ? -10.57 -20.391 -16.797 1 71.62 120 LYS A C 1
ATOM 916 O O . LYS A 1 120 ? -11.547 -20.984 -16.328 1 71.62 120 LYS A O 1
ATOM 921 N N . PRO A 1 121 ? -10.406 -19.078 -16.812 1 72.88 121 PRO A N 1
ATOM 922 C CA . PRO A 1 121 ? -11.5 -18.25 -16.297 1 72.88 121 PRO A CA 1
ATOM 923 C C . PRO A 1 121 ? -12.812 -18.469 -17.047 1 72.88 121 PRO A C 1
ATOM 925 O O . PRO A 1 121 ? -13.891 -18.281 -16.484 1 72.88 121 PRO A O 1
ATOM 928 N N . SER A 1 122 ? -12.641 -18.812 -18.234 1 74.31 122 SER A N 1
ATOM 929 C CA . SER A 1 122 ? -13.828 -19.031 -19.047 1 74.31 122 SER A CA 1
ATOM 930 C C . SER A 1 122 ? -14.648 -20.203 -18.531 1 74.31 122 SER A C 1
ATOM 932 O O . SER A 1 122 ? -15.82 -20.344 -18.875 1 74.31 122 SER A O 1
ATOM 934 N N . CYS A 1 123 ? -14 -20.969 -17.703 1 76.31 123 CYS A N 1
ATOM 935 C CA . CYS A 1 123 ? -14.688 -22.141 -17.156 1 76.31 123 CYS A CA 1
ATOM 936 C C . CYS A 1 123 ? -15.609 -21.75 -16.016 1 76.31 123 CYS A C 1
ATOM 938 O O . CYS A 1 123 ? -16.5 -22.516 -15.633 1 76.31 123 CYS A O 1
ATOM 940 N N . VAL A 1 124 ? -15.398 -20.672 -15.453 1 79.38 124 VAL A N 1
ATOM 941 C CA . VAL A 1 124 ? -16.297 -20.141 -14.43 1 79.38 124 VAL A CA 1
ATOM 942 C C . VAL A 1 124 ? -17.531 -19.547 -15.078 1 79.38 124 VAL A C 1
ATOM 944 O O . VAL A 1 124 ? -17.438 -18.547 -15.805 1 79.38 124 VAL A O 1
ATOM 947 N N . LYS A 1 125 ? -18.641 -20.281 -14.969 1 81.44 125 LYS A N 1
ATOM 948 C CA . LYS A 1 125 ? -19.828 -19.859 -15.711 1 81.44 125 LYS A CA 1
ATOM 949 C C . LYS A 1 125 ? -21.031 -19.719 -14.781 1 81.44 125 LYS A C 1
ATOM 951 O O . LYS A 1 125 ? -20.984 -20.156 -13.633 1 81.44 125 LYS A O 1
ATOM 956 N N . GLY A 1 126 ? -21.938 -18.953 -15.344 1 86.88 126 GLY A N 1
ATOM 957 C CA . GLY A 1 126 ? -23.234 -18.844 -14.688 1 86.88 126 GLY A CA 1
ATOM 958 C C . GLY A 1 126 ? -23.188 -18.016 -13.422 1 86.88 126 GLY A C 1
ATOM 959 O O . GLY A 1 126 ? -22.562 -16.953 -13.391 1 86.88 126 GLY A O 1
ATOM 960 N N . GLY A 1 127 ? -23.891 -18.469 -12.422 1 88.19 127 GLY A N 1
ATOM 961 C CA . GLY A 1 127 ? -24.031 -17.781 -11.148 1 88.19 127 GLY A CA 1
ATOM 962 C C . GLY A 1 127 ? -22.734 -17.672 -10.367 1 88.19 127 GLY A C 1
ATOM 963 O O . GLY A 1 127 ? -22.5 -16.688 -9.68 1 88.19 127 GLY A O 1
ATOM 964 N N . ILE A 1 128 ? -21.953 -18.641 -10.578 1 90.31 128 ILE A N 1
ATOM 965 C CA . ILE A 1 128 ? -20.672 -18.688 -9.883 1 90.31 128 ILE A CA 1
ATOM 966 C C . ILE A 1 128 ? -19.781 -17.547 -10.391 1 90.31 128 ILE A C 1
ATOM 968 O O . ILE A 1 128 ? -19.141 -16.859 -9.602 1 90.31 128 ILE A O 1
ATOM 972 N N . ALA A 1 129 ? -19.781 -17.375 -11.695 1 91.5 129 ALA A N 1
ATOM 973 C CA . ALA A 1 129 ? -18.984 -16.312 -12.305 1 91.5 129 ALA A CA 1
ATOM 974 C C . ALA A 1 129 ? -19.469 -14.938 -11.883 1 91.5 129 ALA A C 1
ATOM 976 O O . ALA A 1 129 ? -18.656 -14.062 -11.562 1 91.5 129 ALA A O 1
ATOM 977 N N . VAL A 1 130 ? -20.719 -14.781 -11.891 1 93.06 130 VAL A N 1
ATOM 978 C CA . VAL A 1 130 ? -21.312 -13.492 -11.531 1 93.06 130 VAL A CA 1
ATOM 979 C C . VAL A 1 130 ? -20.953 -13.156 -10.078 1 93.06 130 VAL A C 1
ATOM 981 O O . VAL A 1 130 ? -20.562 -12.031 -9.773 1 93.06 130 VAL A O 1
ATOM 984 N N . MET A 1 131 ? -21.156 -14.094 -9.227 1 94.94 131 MET A N 1
ATOM 985 C CA . MET A 1 131 ? -20.844 -13.859 -7.816 1 94.94 131 MET A CA 1
ATOM 986 C C . MET A 1 131 ? -19.375 -13.523 -7.629 1 94.94 131 MET A C 1
ATOM 988 O O . MET A 1 131 ? -19.031 -12.602 -6.887 1 94.94 131 MET A O 1
ATOM 992 N N . PHE A 1 132 ? -18.531 -14.242 -8.32 1 95.12 132 PHE A N 1
ATOM 993 C CA . PHE A 1 132 ? -17.094 -14.062 -8.195 1 95.12 132 PHE A CA 1
ATOM 994 C C . PHE A 1 132 ? -16.672 -12.688 -8.703 1 95.12 132 PHE A C 1
ATOM 996 O O . PHE A 1 132 ? -16.078 -11.898 -7.957 1 95.12 132 PHE A O 1
ATOM 1003 N N . TYR A 1 133 ? -17.031 -12.32 -9.906 1 95.19 133 TYR A N 1
ATOM 1004 C CA . TYR A 1 133 ? -16.578 -11.078 -10.523 1 95.19 133 TYR A CA 1
ATOM 1005 C C . TYR A 1 133 ? -17.297 -9.883 -9.914 1 95.19 133 TYR A C 1
ATOM 1007 O O . TYR A 1 133 ? -16.719 -8.797 -9.797 1 95.19 133 TYR A O 1
ATOM 1015 N N . ALA A 1 134 ? -18.484 -10.047 -9.547 1 96.56 134 ALA A N 1
ATOM 1016 C CA . ALA A 1 134 ? -19.188 -8.969 -8.859 1 96.56 134 ALA A CA 1
ATOM 1017 C C . ALA A 1 134 ? -18.547 -8.656 -7.516 1 96.56 134 ALA A C 1
ATOM 1019 O O . ALA A 1 134 ? -18.422 -7.488 -7.137 1 96.56 134 ALA A O 1
ATOM 1020 N N . SER A 1 135 ? -18.203 -9.711 -6.824 1 97.62 135 SER A N 1
ATOM 1021 C CA . SER A 1 135 ? -17.547 -9.5 -5.531 1 97.62 135 SER A CA 1
ATOM 1022 C C . SER A 1 135 ? -16.203 -8.797 -5.691 1 97.62 135 SER A C 1
ATOM 1024 O O . SER A 1 135 ? -15.883 -7.891 -4.926 1 97.62 135 SER A O 1
ATOM 1026 N N . LEU A 1 136 ? -15.461 -9.211 -6.73 1 97.62 136 LEU A N 1
ATOM 1027 C CA . LEU A 1 136 ? -14.172 -8.586 -6.961 1 97.62 136 LEU A CA 1
ATOM 1028 C C . LEU A 1 136 ? -14.336 -7.117 -7.34 1 97.62 136 LEU A C 1
ATOM 1030 O O . LEU A 1 136 ? -13.586 -6.258 -6.871 1 97.62 136 LEU A O 1
ATOM 1034 N N . PHE A 1 137 ? -15.305 -6.863 -8.141 1 97.56 137 PHE A N 1
ATOM 1035 C CA . PHE A 1 137 ? -15.555 -5.488 -8.562 1 97.56 137 PHE A CA 1
ATOM 1036 C C . PHE A 1 137 ? -16.016 -4.641 -7.383 1 97.56 137 PHE A C 1
ATOM 1038 O O . PHE A 1 137 ? -15.562 -3.504 -7.219 1 97.56 137 PHE A O 1
ATOM 1045 N N . MET A 1 138 ? -16.906 -5.133 -6.625 1 98.31 138 MET A N 1
ATOM 1046 C CA . MET A 1 138 ? -17.375 -4.422 -5.441 1 98.31 138 MET A CA 1
ATOM 1047 C C . MET A 1 138 ? -16.25 -4.191 -4.449 1 98.31 138 MET A C 1
ATOM 1049 O O . MET A 1 138 ? -16.188 -3.152 -3.789 1 98.31 138 MET A O 1
ATOM 1053 N N . TYR A 1 139 ? -15.383 -5.145 -4.324 1 98.5 139 TYR A N 1
ATOM 1054 C CA . TYR A 1 139 ? -14.234 -4.996 -3.439 1 98.5 139 TYR A CA 1
ATOM 1055 C C . TYR A 1 139 ? -13.328 -3.867 -3.91 1 98.5 139 TYR A C 1
ATOM 1057 O O . TYR A 1 139 ? -12.883 -3.043 -3.105 1 98.5 139 TYR A O 1
ATOM 1065 N N . ALA A 1 140 ? -13.039 -3.855 -5.223 1 98.12 140 ALA A N 1
ATOM 1066 C CA . ALA A 1 140 ? -12.195 -2.805 -5.781 1 98.12 140 ALA A CA 1
ATOM 1067 C C . ALA A 1 140 ? -12.82 -1.429 -5.578 1 98.12 140 ALA A C 1
ATOM 1069 O O . ALA A 1 140 ? -12.133 -0.473 -5.211 1 98.12 140 ALA A O 1
ATOM 1070 N N . LEU A 1 141 ? -14.078 -1.349 -5.766 1 97.5 141 LEU A N 1
ATOM 1071 C CA . LEU A 1 141 ? -14.812 -0.097 -5.594 1 97.5 141 LEU A CA 1
ATOM 1072 C C . LEU A 1 141 ? -14.812 0.335 -4.133 1 97.5 141 LEU A C 1
ATOM 1074 O O . LEU A 1 141 ? -14.547 1.499 -3.824 1 97.5 141 LEU A O 1
ATOM 1078 N N . GLY A 1 142 ? -15.148 -0.583 -3.281 1 98.12 142 GLY A N 1
ATOM 1079 C CA . GLY A 1 142 ? -15.203 -0.282 -1.859 1 98.12 142 GLY A CA 1
ATOM 1080 C C . GLY A 1 142 ? -13.852 0.079 -1.272 1 98.12 142 GLY A C 1
ATOM 1081 O O . GLY A 1 142 ? -13.688 1.155 -0.694 1 98.12 142 GLY A O 1
ATOM 1082 N N . ASN A 1 143 ? -12.883 -0.792 -1.42 1 97.81 143 ASN A N 1
ATOM 1083 C CA . ASN A 1 143 ? -11.539 -0.577 -0.895 1 97.81 143 ASN A CA 1
ATOM 1084 C C . ASN A 1 143 ? -10.898 0.675 -1.487 1 97.81 143 ASN A C 1
ATOM 1086 O O . ASN A 1 143 ? -10.312 1.483 -0.761 1 97.81 143 ASN A O 1
ATOM 1090 N N . GLY A 1 144 ? -11.016 0.867 -2.822 1 97 144 GLY A N 1
ATOM 1091 C CA . GLY A 1 144 ? -10.484 2.051 -3.482 1 97 144 GLY A CA 1
ATOM 1092 C C . GLY A 1 144 ? -11.133 3.338 -3.008 1 97 144 GLY A C 1
ATOM 1093 O O . GLY A 1 144 ? -10.438 4.316 -2.725 1 97 144 GLY A O 1
ATOM 1094 N N . GLY A 1 145 ? -12.422 3.332 -2.93 1 96.12 145 GLY A N 1
ATOM 1095 C CA . GLY A 1 145 ? -13.141 4.512 -2.475 1 96.12 145 GLY A CA 1
ATOM 1096 C C . GLY A 1 145 ? -12.758 4.938 -1.07 1 96.12 145 GLY A C 1
ATOM 1097 O O . GLY A 1 145 ? -12.617 6.133 -0.795 1 96.12 145 GLY A O 1
ATOM 1098 N N . VAL A 1 146 ? -12.586 3.979 -0.218 1 97.06 146 VAL A N 1
ATOM 1099 C CA . VAL A 1 146 ? -12.227 4.266 1.167 1 97.06 146 VAL A CA 1
ATOM 1100 C C . VAL A 1 146 ? -10.812 4.84 1.228 1 97.06 146 VAL A C 1
ATOM 1102 O O . VAL A 1 146 ? -10.562 5.824 1.928 1 97.06 146 VAL A O 1
ATOM 1105 N N . LYS A 1 147 ? -9.898 4.281 0.475 1 94 147 LYS A N 1
ATOM 1106 C CA . LYS A 1 147 ? -8.508 4.73 0.456 1 94 147 LYS A CA 1
ATOM 1107 C C . LYS A 1 147 ? -8.406 6.168 -0.045 1 94 147 LYS A C 1
ATOM 1109 O O . LYS A 1 147 ? -7.547 6.926 0.411 1 94 147 LYS A O 1
ATOM 1114 N N . GLY A 1 148 ? -9.297 6.559 -0.86 1 91.88 148 GLY A N 1
ATOM 1115 C CA . GLY A 1 148 ? -9.266 7.895 -1.432 1 91.88 148 GLY A CA 1
ATOM 1116 C C . GLY A 1 148 ? -9.859 8.953 -0.514 1 91.88 148 GLY A C 1
ATOM 1117 O O . GLY A 1 148 ? -9.586 10.141 -0.677 1 91.88 148 GLY A O 1
ATOM 1118 N N . SER A 1 149 ? -10.555 8.523 0.484 1 93.25 149 SER A N 1
ATOM 1119 C CA . SER A 1 149 ? -11.297 9.516 1.254 1 93.25 149 SER A CA 1
ATOM 1120 C C . SER A 1 149 ? -10.867 9.516 2.717 1 93.25 149 SER A C 1
ATOM 1122 O O . SER A 1 149 ? -10.984 10.531 3.402 1 93.25 149 SER A O 1
ATOM 1124 N N . MET A 1 150 ? -10.336 8.461 3.17 1 94.38 150 MET A N 1
ATOM 1125 C CA . MET A 1 150 ? -10.094 8.266 4.598 1 94.38 150 MET A CA 1
ATOM 1126 C C . MET A 1 150 ? -8.992 9.188 5.098 1 94.38 150 MET A C 1
ATOM 1128 O O . MET A 1 150 ? -9.109 9.781 6.172 1 94.38 150 MET A O 1
ATOM 1132 N N . THR A 1 151 ? -7.945 9.328 4.336 1 91.19 151 THR A N 1
ATOM 1133 C CA . THR A 1 151 ? -6.789 10.109 4.766 1 91.19 151 THR A CA 1
ATOM 1134 C C . THR A 1 151 ? -7.152 11.586 4.895 1 91.19 151 THR A C 1
ATOM 1136 O O . THR A 1 151 ? -6.809 12.227 5.887 1 91.19 151 THR A O 1
ATOM 1139 N N . ALA A 1 152 ? -7.855 12.086 3.912 1 90.06 152 ALA A N 1
ATOM 1140 C CA . ALA A 1 152 ? -8.289 13.477 3.957 1 90.06 152 ALA A CA 1
ATOM 1141 C C . ALA A 1 152 ? -9.281 13.703 5.094 1 90.06 152 ALA A C 1
ATOM 1143 O O . ALA A 1 152 ? -9.266 14.758 5.738 1 90.06 152 ALA A O 1
ATOM 1144 N N . PHE A 1 153 ? -10.133 12.766 5.34 1 93.69 153 PHE A N 1
ATOM 1145 C CA . PHE A 1 153 ? -11.086 12.859 6.441 1 93.69 153 PHE A CA 1
ATOM 1146 C C . PHE A 1 153 ? -10.359 13.016 7.773 1 93.69 153 PHE A C 1
ATOM 1148 O O . PHE A 1 153 ? -10.789 13.797 8.625 1 93.69 153 PHE A O 1
ATOM 1155 N N . GLY A 1 154 ? -9.289 12.273 7.938 1 92.69 154 GLY A N 1
ATOM 1156 C CA . GLY A 1 154 ? -8.508 12.359 9.164 1 92.69 154 GLY A CA 1
ATOM 1157 C C . GLY A 1 154 ? -7.875 13.719 9.375 1 92.69 154 GLY A C 1
ATOM 1158 O O . GLY A 1 154 ? -7.891 14.25 10.484 1 92.69 154 GLY A O 1
ATOM 1159 N N . ALA A 1 155 ? -7.348 14.25 8.305 1 89.75 155 ALA A N 1
ATOM 1160 C CA . ALA A 1 155 ? -6.695 15.555 8.398 1 89.75 155 ALA A CA 1
ATOM 1161 C C . ALA A 1 155 ? -7.703 16.641 8.758 1 89.75 155 ALA A C 1
ATOM 1163 O O . ALA A 1 155 ? -7.355 17.625 9.43 1 89.75 155 ALA A O 1
ATOM 1164 N N . ASP A 1 156 ? -8.891 16.453 8.375 1 90.88 156 ASP A N 1
ATOM 1165 C CA . ASP A 1 156 ? -9.953 17.422 8.602 1 90.88 156 ASP A CA 1
ATOM 1166 C C . ASP A 1 156 ? -10.289 17.531 10.086 1 90.88 156 ASP A C 1
ATOM 1168 O O . ASP A 1 156 ? -10.984 18.453 10.508 1 90.88 156 ASP A O 1
ATOM 1172 N N . GLN A 1 157 ? -9.812 16.625 10.844 1 93.44 157 GLN A N 1
ATOM 1173 C CA . GLN A 1 157 ? -10.195 16.609 12.258 1 93.44 157 GLN A CA 1
ATOM 1174 C C . GLN A 1 157 ? -9.438 17.688 13.039 1 93.44 157 GLN A C 1
ATOM 1176 O O . GLN A 1 157 ? -9.773 17.969 14.188 1 93.44 157 GLN A O 1
ATOM 1181 N N . PHE A 1 158 ? -8.492 18.25 12.391 1 90.94 158 PHE A N 1
ATOM 1182 C CA . PHE A 1 158 ? -7.703 19.281 13.055 1 90.94 158 PHE A CA 1
ATOM 1183 C C . PHE A 1 158 ? -7.977 20.656 12.445 1 90.94 158 PHE A C 1
ATOM 1185 O O . PHE A 1 158 ? -8.109 20.781 11.227 1 90.94 158 PHE A O 1
ATOM 1192 N N . ASP A 1 159 ? -8.039 21.594 13.375 1 84.06 159 ASP A N 1
ATOM 1193 C CA . ASP A 1 159 ? -8.359 22.953 12.961 1 84.06 159 ASP A CA 1
ATOM 1194 C C . ASP A 1 159 ? -7.141 23.641 12.344 1 84.06 159 ASP A C 1
ATOM 1196 O O . ASP A 1 159 ? -6.109 23.797 13 1 84.06 159 ASP A O 1
ATOM 1200 N N . GLU A 1 160 ? -7.355 24.094 11.172 1 80 160 GLU A N 1
ATOM 1201 C CA . GLU A 1 160 ? -6.277 24.75 10.438 1 80 160 GLU A CA 1
ATOM 1202 C C . GLU A 1 160 ? -5.926 26.109 11.062 1 80 160 GLU A C 1
ATOM 1204 O O . GLU A 1 160 ? -4.828 26.625 10.859 1 80 160 GLU A O 1
ATOM 1209 N N . LYS A 1 161 ? -6.812 26.656 11.836 1 80.38 161 LYS A N 1
ATOM 1210 C CA . LYS A 1 161 ? -6.598 27.969 12.438 1 80.38 161 LYS A CA 1
ATOM 1211 C C . LYS A 1 161 ? -5.91 27.844 13.797 1 80.38 161 LYS A C 1
ATOM 1213 O O . LYS A 1 161 ? -5.477 28.844 14.375 1 80.38 161 LYS A O 1
ATOM 1218 N N . ASP A 1 162 ? -5.84 26.641 14.234 1 83.94 162 ASP A N 1
ATOM 1219 C CA . ASP A 1 162 ? -5.152 26.391 15.492 1 83.94 162 ASP A CA 1
ATOM 1220 C C . ASP A 1 162 ? -3.641 26.547 15.336 1 83.94 162 ASP A C 1
ATOM 1222 O O . ASP A 1 162 ? -3.053 26 14.391 1 83.94 162 ASP A O 1
ATOM 1226 N N . PRO A 1 163 ? -3.039 27.359 16.234 1 80.06 163 PRO A N 1
ATOM 1227 C CA . PRO A 1 163 ? -1.59 27.562 16.156 1 80.06 163 PRO A CA 1
ATOM 1228 C C . PRO A 1 163 ? -0.808 26.25 16.188 1 80.06 163 PRO A C 1
ATOM 1230 O O . PRO A 1 163 ? 0.282 26.172 15.617 1 80.06 163 PRO A O 1
ATOM 1233 N N . ASN A 1 164 ? -1.329 25.281 16.797 1 84.56 164 ASN A N 1
ATOM 1234 C CA . ASN A 1 164 ? -0.666 23.984 16.875 1 84.56 164 ASN A CA 1
ATOM 1235 C C . ASN A 1 164 ? -1.239 23.016 15.852 1 84.56 164 ASN A C 1
ATOM 1237 O O . ASN A 1 164 ? -0.997 21.812 15.93 1 84.56 164 ASN A O 1
ATOM 1241 N N . GLY A 1 165 ? -1.95 23.547 14.93 1 86.25 165 GLY A N 1
ATOM 1242 C CA . GLY A 1 165 ? -2.621 22.719 13.945 1 86.25 165 GLY A CA 1
ATOM 1243 C C . GLY A 1 165 ? -1.658 21.984 13.031 1 86.25 165 GLY A C 1
ATOM 1244 O O . GLY A 1 165 ? -1.883 20.812 12.695 1 86.25 165 GLY A O 1
ATOM 1245 N N . ALA A 1 166 ? -0.604 22.656 12.695 1 87.06 166 ALA A N 1
ATOM 1246 C CA . ALA A 1 166 ? 0.385 22.062 11.797 1 87.06 166 ALA A CA 1
ATOM 1247 C C . ALA A 1 166 ? 1.054 20.844 12.43 1 87.06 166 ALA A C 1
ATOM 1249 O O . ALA A 1 166 ? 1.152 19.781 11.812 1 87.06 166 ALA A O 1
ATOM 1250 N N . LYS A 1 167 ? 1.454 21.016 13.641 1 87.06 167 LYS A N 1
ATOM 1251 C CA . LYS A 1 167 ? 2.08 19.922 14.367 1 87.06 167 LYS A CA 1
ATOM 1252 C C . LYS A 1 167 ? 1.096 18.766 14.578 1 87.06 167 LYS A C 1
ATOM 1254 O O . LYS A 1 167 ? 1.464 17.594 14.461 1 87.06 167 LYS A O 1
ATOM 1259 N N . ALA A 1 168 ? -0.09 19.094 14.867 1 90.69 168 ALA A N 1
ATOM 1260 C CA . ALA A 1 168 ? -1.115 18.078 15.117 1 90.69 168 ALA A CA 1
ATOM 1261 C C . ALA A 1 168 ? -1.395 17.25 13.867 1 90.69 168 ALA A C 1
ATOM 1263 O O . ALA A 1 168 ? -1.509 16.031 13.93 1 90.69 168 ALA A O 1
ATOM 1264 N N . ILE A 1 169 ? -1.467 17.906 12.727 1 92.44 169 ILE A N 1
ATOM 1265 C CA . ILE A 1 169 ? -1.746 17.219 11.477 1 92.44 169 ILE A CA 1
ATOM 1266 C C . ILE A 1 169 ? -0.564 16.328 11.102 1 92.44 169 ILE A C 1
ATOM 1268 O O . ILE A 1 169 ? -0.75 15.18 10.68 1 92.44 169 ILE A O 1
ATOM 1272 N N . ALA A 1 170 ? 0.608 16.812 11.289 1 88.12 170 ALA A N 1
ATOM 1273 C CA . ALA A 1 170 ? 1.791 16 11.023 1 88.12 170 ALA A CA 1
ATOM 1274 C C . ALA A 1 170 ? 1.817 14.766 11.914 1 88.12 170 ALA A C 1
ATOM 1276 O O . ALA A 1 170 ? 2.113 13.664 11.445 1 88.12 170 ALA A O 1
ATOM 1277 N N . THR A 1 171 ? 1.509 14.977 13.164 1 87.75 171 THR A N 1
ATOM 1278 C CA . THR A 1 171 ? 1.465 13.875 14.125 1 87.75 171 THR A CA 1
ATOM 1279 C C . THR A 1 171 ? 0.384 12.867 13.742 1 87.75 171 THR A C 1
ATOM 1281 O O . THR A 1 171 ? 0.59 11.656 13.844 1 87.75 171 THR A O 1
ATOM 1284 N N . PHE A 1 172 ? -0.703 13.391 13.305 1 92.81 172 PHE A N 1
ATOM 1285 C CA . PHE A 1 172 ? -1.792 12.531 12.859 1 92.81 172 PHE A CA 1
ATOM 1286 C C . PHE A 1 172 ? -1.328 11.602 11.742 1 92.81 172 PHE A C 1
ATOM 1288 O O . PHE A 1 172 ? -1.573 10.391 11.789 1 92.81 172 PHE A O 1
ATOM 1295 N N . PHE A 1 173 ? -0.702 12.133 10.773 1 90.5 173 PHE A N 1
ATOM 1296 C CA . PHE A 1 173 ? -0.317 11.336 9.617 1 90.5 173 PHE A CA 1
ATOM 1297 C C . PHE A 1 173 ? 0.755 10.32 9.992 1 90.5 173 PHE A C 1
ATOM 1299 O O . P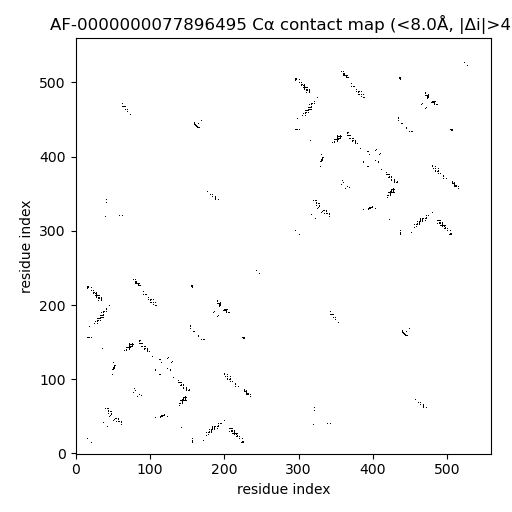HE A 1 173 ? 0.79 9.219 9.453 1 90.5 173 PHE A O 1
ATOM 1306 N N . ASN A 1 174 ? 1.595 10.656 10.922 1 87.19 174 ASN A N 1
ATOM 1307 C CA . ASN A 1 174 ? 2.576 9.695 11.414 1 87.19 174 ASN A CA 1
ATOM 1308 C C . ASN A 1 174 ? 1.901 8.516 12.102 1 87.19 174 ASN A C 1
ATOM 1310 O O . ASN A 1 174 ? 2.287 7.359 11.891 1 87.19 174 ASN A O 1
ATOM 1314 N N . TRP A 1 175 ? 0.94 8.836 12.859 1 90.44 175 TRP A N 1
ATOM 1315 C CA . TRP A 1 175 ? 0.198 7.781 13.547 1 90.44 175 TRP A CA 1
ATOM 1316 C C . TRP A 1 175 ? -0.602 6.941 12.555 1 90.44 175 TRP A C 1
ATOM 1318 O O . TRP A 1 175 ? -0.753 5.734 12.734 1 90.44 175 TRP A O 1
ATOM 1328 N N . LEU A 1 176 ? -1.14 7.637 11.602 1 94.12 176 LEU A N 1
ATOM 1329 C CA . LEU A 1 176 ? -1.875 6.922 10.57 1 94.12 176 LEU A CA 1
ATOM 1330 C C . LEU A 1 176 ? -0.972 5.918 9.859 1 94.12 176 LEU A C 1
ATOM 1332 O O . LEU A 1 176 ? -1.37 4.777 9.625 1 94.12 176 LEU A O 1
ATOM 1336 N N . LEU A 1 177 ? 0.217 6.355 9.547 1 91.69 177 LEU A N 1
ATOM 1337 C CA . LEU A 1 177 ? 1.183 5.48 8.891 1 91.69 177 LEU A CA 1
ATOM 1338 C C . LEU A 1 177 ? 1.559 4.309 9.797 1 91.69 177 LEU A C 1
ATOM 1340 O O . LEU A 1 177 ? 1.667 3.172 9.328 1 91.69 177 LEU A O 1
ATOM 1344 N N . LEU A 1 178 ? 1.773 4.57 11 1 91.56 178 LEU A N 1
ATOM 1345 C CA . LEU A 1 178 ? 2.127 3.527 11.961 1 91.56 178 LEU A CA 1
ATOM 1346 C C . LEU A 1 178 ? 1.009 2.498 12.086 1 91.56 178 LEU A C 1
ATOM 1348 O O . LEU A 1 178 ? 1.263 1.292 12.062 1 91.56 178 LEU A O 1
ATOM 1352 N N . SER A 1 179 ? -0.16 3.027 12.234 1 95.25 179 SER A N 1
ATOM 1353 C CA . SER A 1 179 ? -1.315 2.145 12.359 1 95.25 179 SER A CA 1
ATOM 1354 C C . SER A 1 179 ? -1.489 1.283 11.109 1 95.25 179 SER A C 1
ATOM 1356 O O . SER A 1 179 ? -1.711 0.074 11.211 1 95.25 179 SER A O 1
ATOM 1358 N N . SER A 1 180 ? -1.412 1.885 9.961 1 96 180 SER A N 1
ATOM 1359 C CA . SER A 1 180 ? -1.551 1.152 8.711 1 96 180 SER A CA 1
ATOM 1360 C C . SER A 1 180 ? -0.458 0.099 8.562 1 96 180 SER A C 1
ATOM 1362 O O . SER A 1 180 ? -0.724 -1.02 8.117 1 96 180 SER A O 1
ATOM 1364 N N . THR A 1 181 ? 0.787 0.448 8.953 1 95.69 181 THR A N 1
ATOM 1365 C CA . THR A 1 181 ? 1.913 -0.472 8.836 1 95.69 181 THR A CA 1
ATOM 1366 C C . THR A 1 181 ? 1.745 -1.651 9.789 1 95.69 181 THR A C 1
ATOM 1368 O O . THR A 1 181 ? 2.016 -2.797 9.43 1 95.69 181 THR A O 1
ATOM 1371 N N . LEU A 1 182 ? 1.311 -1.362 10.953 1 94.94 182 LEU A N 1
ATOM 1372 C CA . LEU A 1 182 ? 1.053 -2.43 11.906 1 94.94 182 LEU A CA 1
ATOM 1373 C C . LEU A 1 182 ? -0.018 -3.383 11.391 1 94.94 182 LEU A C 1
ATOM 1375 O O . LEU A 1 182 ? 0.108 -4.602 11.523 1 94.94 182 LEU A O 1
ATOM 1379 N N . GLY A 1 183 ? -1.053 -2.834 10.867 1 97.31 183 GLY A N 1
ATOM 1380 C CA . GLY A 1 183 ? -2.057 -3.666 10.227 1 97.31 183 GLY A CA 1
ATOM 1381 C C . GLY A 1 183 ? -1.492 -4.547 9.125 1 97.31 183 GLY A C 1
ATOM 1382 O O . GLY A 1 183 ? -1.842 -5.727 9.023 1 97.31 183 GLY A O 1
ATOM 1383 N N . SER A 1 184 ? -0.63 -3.959 8.297 1 97.31 184 SER A N 1
ATOM 1384 C CA . SER A 1 184 ? -0.02 -4.695 7.191 1 97.31 184 SER A CA 1
ATOM 1385 C C . SER A 1 184 ? 0.805 -5.871 7.707 1 97.31 184 SER A C 1
ATOM 1387 O O . SER A 1 184 ? 0.752 -6.969 7.141 1 97.31 184 SER A O 1
ATOM 1389 N N . VAL A 1 185 ? 1.53 -5.641 8.797 1 95.94 185 VAL A N 1
ATOM 1390 C CA . VAL A 1 185 ? 2.367 -6.695 9.359 1 95.94 185 VAL A CA 1
ATOM 1391 C C . VAL A 1 185 ? 1.49 -7.84 9.867 1 95.94 185 VAL A C 1
ATOM 1393 O O . VAL A 1 185 ? 1.755 -9.008 9.57 1 95.94 185 VAL A O 1
ATOM 1396 N N . ILE A 1 186 ? 0.443 -7.512 10.508 1 97 186 ILE A N 1
ATOM 1397 C CA . ILE A 1 186 ? -0.467 -8.516 11.047 1 97 186 ILE A CA 1
ATOM 1398 C C . ILE A 1 186 ? -1.159 -9.25 9.898 1 97 186 ILE A C 1
ATOM 1400 O O . ILE A 1 186 ? -1.366 -10.461 9.961 1 97 186 ILE A O 1
ATOM 1404 N N . GLY A 1 187 ? -1.502 -8.57 8.891 1 97.56 187 GLY A N 1
ATOM 1405 C CA . GLY A 1 187 ? -2.178 -9.156 7.742 1 97.56 187 GLY A CA 1
ATOM 1406 C C . GLY A 1 187 ? -1.324 -10.172 7 1 97.56 187 GLY A C 1
ATOM 1407 O O . GLY A 1 187 ? -1.743 -11.312 6.793 1 97.56 187 GLY A O 1
ATOM 1408 N N . VAL A 1 188 ? -0.182 -9.719 6.66 1 95.12 188 VAL A N 1
ATOM 1409 C CA . VAL A 1 188 ? 0.657 -10.539 5.793 1 95.12 188 VAL A CA 1
ATOM 1410 C C . VAL A 1 188 ? 1.227 -11.719 6.582 1 95.12 188 VAL A C 1
ATOM 1412 O O . VAL A 1 188 ? 1.421 -12.805 6.035 1 95.12 188 VAL A O 1
ATOM 1415 N N . THR A 1 189 ? 1.447 -11.609 7.922 1 92.19 189 THR A N 1
ATOM 1416 C CA . THR A 1 189 ? 2.018 -12.68 8.727 1 92.19 189 THR A CA 1
ATOM 1417 C C . THR A 1 189 ? 0.918 -13.555 9.328 1 92.19 189 THR A C 1
ATOM 1419 O O . THR A 1 189 ? 0.906 -14.773 9.125 1 92.19 189 THR A O 1
ATOM 1422 N N . GLY A 1 190 ? -0.03 -12.938 9.898 1 93.56 190 GLY A N 1
ATOM 1423 C CA . GLY A 1 190 ? -1.055 -13.672 10.625 1 93.56 190 GLY A CA 1
ATOM 1424 C C . GLY A 1 190 ? -2.182 -14.156 9.734 1 93.56 190 GLY A C 1
ATOM 1425 O O . GLY A 1 190 ? -2.469 -15.352 9.688 1 93.56 190 GLY A O 1
ATOM 1426 N N . VAL A 1 191 ? -2.76 -13.312 8.977 1 92.94 191 VAL A N 1
ATOM 1427 C CA . VAL A 1 191 ? -3.949 -13.648 8.203 1 92.94 191 VAL A CA 1
ATOM 1428 C C . VAL A 1 191 ? -3.576 -14.586 7.055 1 92.94 191 VAL A C 1
ATOM 1430 O O . VAL A 1 191 ? -4.273 -15.57 6.793 1 92.94 191 VAL A O 1
ATOM 1433 N N . VAL A 1 192 ? -2.492 -14.266 6.41 1 91.06 192 VAL A N 1
ATOM 1434 C CA . VAL A 1 192 ? -2.051 -15.117 5.316 1 91.06 192 VAL A CA 1
ATOM 1435 C C . VAL A 1 192 ? -1.742 -16.516 5.844 1 91.06 192 VAL A C 1
ATOM 1437 O O . VAL A 1 192 ? -2.049 -17.516 5.191 1 91.06 192 VAL A O 1
ATOM 1440 N N . TRP A 1 193 ? -1.151 -16.594 7.055 1 90.19 193 TRP A N 1
ATOM 1441 C CA . TRP A 1 193 ? -0.854 -17.891 7.672 1 90.19 193 TRP A CA 1
ATOM 1442 C C . TRP A 1 193 ? -2.131 -18.688 7.906 1 90.19 193 TRP A C 1
ATOM 1444 O O . TRP A 1 193 ? -2.178 -19.891 7.625 1 90.19 193 TRP A O 1
ATOM 1454 N N . VAL A 1 194 ? -3.127 -18.078 8.312 1 90.88 194 VAL A N 1
ATOM 1455 C CA . VAL A 1 194 ? -4.402 -18.75 8.539 1 90.88 194 VAL A CA 1
ATOM 1456 C C . VAL A 1 194 ? -4.996 -19.203 7.211 1 90.88 194 VAL A C 1
ATOM 1458 O O . VAL A 1 194 ? -5.516 -20.312 7.102 1 90.88 194 VAL A O 1
ATOM 1461 N N . SER A 1 195 ? -4.891 -18.359 6.18 1 86.38 195 SER A N 1
ATOM 1462 C CA . SER A 1 195 ? -5.48 -18.641 4.875 1 86.38 195 SER A CA 1
ATOM 1463 C C . SER A 1 195 ? -4.789 -19.828 4.203 1 86.38 195 SER A C 1
ATOM 1465 O O . SER A 1 195 ? -5.438 -20.625 3.521 1 86.38 195 SER A O 1
ATOM 1467 N N . THR A 1 196 ? -3.471 -20 4.406 1 82.88 196 THR A N 1
ATOM 1468 C CA . THR A 1 196 ? -2.711 -21 3.678 1 82.88 196 THR A CA 1
ATOM 1469 C C . THR A 1 196 ? -2.641 -22.312 4.473 1 82.88 196 THR A C 1
ATOM 1471 O O . THR A 1 196 ? -2.463 -23.391 3.896 1 82.88 196 THR A O 1
ATOM 1474 N N . GLN A 1 197 ? -2.748 -22.203 5.816 1 82.88 197 GLN A N 1
ATOM 1475 C CA . GLN A 1 197 ? -2.654 -23.406 6.637 1 82.88 197 GLN A CA 1
ATOM 1476 C C . GLN A 1 197 ? -4.027 -24.047 6.844 1 82.88 197 GLN A C 1
ATOM 1478 O O . GLN A 1 197 ? -4.133 -25.25 7.07 1 82.88 197 GLN A O 1
ATOM 1483 N N . ARG A 1 198 ? -4.918 -23.266 6.785 1 81.38 198 ARG A N 1
ATOM 1484 C CA . ARG A 1 198 ? -6.297 -23.734 6.906 1 81.38 198 ARG A CA 1
ATOM 1485 C C . ARG A 1 198 ? -7.051 -23.562 5.59 1 81.38 198 ARG A C 1
ATOM 1487 O O . ARG A 1 198 ? -6.434 -23.391 4.535 1 81.38 198 ARG A O 1
ATOM 1494 N N . GLU A 1 199 ? -8.375 -23.641 5.652 1 84.69 199 GLU A N 1
ATOM 1495 C CA . GLU A 1 199 ? -9.203 -23.406 4.473 1 84.69 199 GLU A CA 1
ATOM 1496 C C . GLU A 1 199 ? -9.312 -21.906 4.184 1 84.69 199 GLU A C 1
ATOM 1498 O O . GLU A 1 199 ? -9.25 -21.078 5.102 1 84.69 199 GLU A O 1
ATOM 1503 N N . TRP A 1 200 ? -9.422 -21.562 3.01 1 88.38 200 TRP A N 1
ATOM 1504 C CA . TRP A 1 200 ? -9.398 -20.188 2.516 1 88.38 200 TRP A CA 1
ATOM 1505 C C . TRP A 1 200 ? -10.531 -19.359 3.129 1 88.38 200 TRP A C 1
ATOM 1507 O O . TRP A 1 200 ? -10.398 -18.156 3.338 1 88.38 200 TRP A O 1
ATOM 1517 N N . HIS A 1 201 ? -11.641 -20.031 3.443 1 90.44 201 HIS A N 1
ATOM 1518 C CA . HIS A 1 201 ? -12.773 -19.266 3.971 1 90.44 201 HIS A CA 1
ATOM 1519 C C . HIS A 1 201 ? -12.453 -18.688 5.344 1 90.44 201 HIS A C 1
ATOM 1521 O O . HIS A 1 201 ? -13 -17.656 5.73 1 90.44 201 HIS A O 1
ATOM 1527 N N . TRP A 1 202 ? -11.508 -19.234 6.117 1 92.25 202 TRP A N 1
ATOM 1528 C CA . TRP A 1 202 ? -11.117 -18.688 7.414 1 92.25 202 TRP A CA 1
ATOM 1529 C C . TRP A 1 202 ? -10.375 -17.359 7.242 1 92.25 202 TRP A C 1
ATOM 1531 O O . TRP A 1 202 ? -10.578 -16.422 8.016 1 92.25 202 TRP A O 1
ATOM 1541 N N . GLY A 1 203 ? -9.477 -17.297 6.23 1 94.12 203 GLY A N 1
ATOM 1542 C CA . GLY A 1 203 ? -8.781 -16.047 5.945 1 94.12 203 GLY A CA 1
ATOM 1543 C C . GLY A 1 203 ? -9.719 -14.914 5.551 1 94.12 203 GLY A C 1
ATOM 1544 O O . GLY A 1 203 ? -9.648 -13.82 6.105 1 94.12 203 GLY A O 1
ATOM 1545 N N . PHE A 1 204 ? -10.625 -15.242 4.668 1 96.44 204 PHE A N 1
ATOM 1546 C CA . PHE A 1 204 ? -11.594 -14.242 4.223 1 96.44 204 PHE A CA 1
ATOM 1547 C C . PHE A 1 204 ? -12.508 -13.828 5.367 1 96.44 204 PHE A C 1
ATOM 1549 O O . PHE A 1 204 ? -12.891 -12.656 5.469 1 96.44 204 PHE A O 1
ATOM 1556 N N . LEU A 1 205 ? -12.812 -14.742 6.207 1 96.94 205 LEU A N 1
ATOM 1557 C CA . LEU A 1 205 ? -13.68 -14.445 7.34 1 96.94 205 LEU A CA 1
ATOM 1558 C C . LEU A 1 205 ? -13.016 -13.477 8.305 1 96.94 205 LEU A C 1
ATOM 1560 O O . LEU A 1 205 ? -13.648 -12.531 8.781 1 96.94 205 LEU A O 1
ATOM 1564 N N . ILE A 1 206 ? -11.781 -13.719 8.625 1 97.69 206 ILE A N 1
ATOM 1565 C CA . ILE A 1 206 ? -11.039 -12.836 9.516 1 97.69 206 ILE A CA 1
ATOM 1566 C C . ILE A 1 206 ? -11.016 -11.422 8.938 1 97.69 206 ILE A C 1
ATOM 1568 O O . ILE A 1 206 ? -11.258 -10.445 9.656 1 97.69 206 ILE A O 1
ATOM 1572 N N . ILE A 1 207 ? -10.766 -11.305 7.641 1 97.88 207 ILE A N 1
ATOM 1573 C CA . ILE A 1 207 ? -10.703 -10.008 6.977 1 97.88 207 ILE A CA 1
ATOM 1574 C C . ILE A 1 207 ? -12.086 -9.344 7.008 1 97.88 207 ILE A C 1
ATOM 1576 O O . ILE A 1 207 ? -12.203 -8.141 7.25 1 97.88 207 ILE A O 1
ATOM 1580 N N . THR A 1 208 ? -13.094 -10.141 6.789 1 98.31 208 THR A N 1
ATOM 1581 C CA . THR A 1 208 ? -14.469 -9.633 6.777 1 98.31 208 THR A CA 1
ATOM 1582 C C . THR A 1 208 ? -14.852 -9.086 8.148 1 98.31 208 THR A C 1
ATOM 1584 O O . THR A 1 208 ? -15.375 -7.973 8.258 1 98.31 208 THR A O 1
ATOM 1587 N N . VAL A 1 209 ? -14.562 -9.828 9.164 1 98.31 209 VAL A N 1
ATOM 1588 C CA . VAL A 1 209 ? -14.891 -9.414 10.523 1 98.31 209 VAL A CA 1
ATOM 1589 C C . VAL A 1 209 ? -14.07 -8.188 10.906 1 98.31 209 VAL A C 1
ATOM 1591 O O . VAL A 1 209 ? -14.602 -7.223 11.469 1 98.31 209 VAL A O 1
ATOM 1594 N N . ALA A 1 210 ? -12.812 -8.25 10.633 1 98.31 210 ALA A N 1
ATOM 1595 C CA . ALA A 1 210 ? -11.93 -7.121 10.938 1 98.31 210 ALA A CA 1
ATOM 1596 C C . ALA A 1 210 ? -12.406 -5.852 10.234 1 98.31 210 ALA A C 1
ATOM 1598 O O . ALA A 1 210 ? -12.484 -4.785 10.852 1 98.31 210 ALA A O 1
ATOM 1599 N N . SER A 1 211 ? -12.695 -5.98 8.93 1 97.94 211 SER A N 1
ATOM 1600 C CA . SER A 1 211 ? -13.172 -4.824 8.172 1 97.94 211 SER A CA 1
ATOM 1601 C C . SER A 1 211 ? -14.5 -4.316 8.727 1 97.94 211 SER A C 1
ATOM 1603 O O . SER A 1 211 ? -14.711 -3.105 8.836 1 97.94 211 SER A O 1
ATOM 1605 N N . SER A 1 212 ? -15.383 -5.211 9.086 1 98.5 212 SER A N 1
ATOM 1606 C CA . SER A 1 212 ? -16.656 -4.816 9.664 1 98.5 212 SER A CA 1
ATOM 1607 C C . SER A 1 212 ? -16.469 -4.051 10.969 1 98.5 212 SER A C 1
ATOM 1609 O O . SER A 1 212 ? -17.094 -3.006 11.18 1 98.5 212 SER A O 1
ATOM 1611 N N . ILE A 1 213 ? -15.609 -4.578 11.781 1 98.56 213 ILE A N 1
ATOM 1612 C CA . ILE A 1 213 ? -15.305 -3.9 13.039 1 98.56 213 ILE A CA 1
ATOM 1613 C C . ILE A 1 213 ? -14.734 -2.512 12.75 1 98.56 213 ILE A C 1
ATOM 1615 O O . ILE A 1 213 ? -15.086 -1.538 13.414 1 98.56 213 ILE A O 1
ATOM 1619 N N . GLY A 1 214 ? -13.82 -2.443 11.766 1 98.44 214 GLY A N 1
ATOM 1620 C CA . GLY A 1 214 ? -13.25 -1.162 11.391 1 98.44 214 GLY A CA 1
ATOM 1621 C C . GLY A 1 214 ? -14.289 -0.131 11 1 98.44 214 GLY A C 1
ATOM 1622 O O . GLY A 1 214 ? -14.273 0.994 11.5 1 98.44 214 GLY A O 1
ATOM 1623 N N . PHE A 1 215 ? -15.211 -0.502 10.164 1 98.31 215 PHE A N 1
ATOM 1624 C CA . PHE A 1 215 ? -16.203 0.453 9.672 1 98.31 215 PHE A CA 1
ATOM 1625 C C . PHE A 1 215 ? -17.25 0.751 10.734 1 98.31 215 PHE A C 1
ATOM 1627 O O . PHE A 1 215 ? -17.75 1.871 10.812 1 98.31 215 PHE A O 1
ATOM 1634 N N . ILE A 1 216 ? -17.562 -0.178 11.547 1 98.12 216 ILE A N 1
ATOM 1635 C CA . ILE A 1 216 ? -18.469 0.066 12.664 1 98.12 216 ILE A CA 1
ATOM 1636 C C . ILE A 1 216 ? -17.844 1.055 13.641 1 98.12 216 ILE A C 1
ATOM 1638 O O . ILE A 1 216 ? -18.5 1.976 14.117 1 98.12 216 ILE A O 1
ATOM 1642 N N . THR A 1 217 ? -16.594 0.814 13.945 1 97.94 217 THR A N 1
ATOM 1643 C CA . THR A 1 217 ? -15.867 1.731 14.82 1 97.94 217 THR A CA 1
ATOM 1644 C C . THR A 1 217 ? -15.867 3.143 14.234 1 97.94 217 THR A C 1
ATOM 1646 O O . THR A 1 217 ? -16.047 4.121 14.961 1 97.94 217 THR A O 1
ATOM 1649 N N . LEU A 1 218 ? -15.633 3.229 12.938 1 97.69 218 LEU A N 1
ATOM 1650 C CA . LEU A 1 218 ? -15.664 4.535 12.289 1 97.69 218 LEU A CA 1
ATOM 1651 C C . LEU A 1 218 ? -17.031 5.184 12.438 1 97.69 218 LEU A C 1
ATOM 1653 O O . LEU A 1 218 ? -17.125 6.383 12.703 1 97.69 218 LEU A O 1
ATOM 1657 N N . ALA A 1 219 ? -18.062 4.43 12.281 1 97.25 219 ALA A N 1
ATOM 1658 C CA . ALA A 1 219 ? -19.422 4.941 12.383 1 97.25 219 ALA A CA 1
ATOM 1659 C C . ALA A 1 219 ? -19.734 5.395 13.805 1 97.25 219 ALA A C 1
ATOM 1661 O O . ALA A 1 219 ? -20.438 6.395 14 1 97.25 219 ALA A O 1
ATOM 1662 N N . LEU A 1 220 ? -19.234 4.707 14.773 1 96.06 220 LEU A N 1
ATOM 1663 C CA . LEU A 1 220 ? -19.484 5.016 16.172 1 96.06 220 LEU A CA 1
ATOM 1664 C C . LEU A 1 220 ? -18.797 6.316 16.578 1 96.06 220 LEU A C 1
ATOM 1666 O O . LEU A 1 220 ? -19.172 6.938 17.578 1 96.06 220 LEU A O 1
ATOM 1670 N N . GLY A 1 221 ? -17.797 6.711 15.844 1 95.25 221 GLY A N 1
ATOM 1671 C CA . GLY A 1 221 ? -17.094 7.941 16.141 1 95.25 221 GLY A CA 1
ATOM 1672 C C . GLY A 1 221 ? -17.797 9.18 15.617 1 95.25 221 GLY A C 1
ATOM 1673 O O . GLY A 1 221 ? -17.328 10.305 15.82 1 95.25 221 GLY A O 1
ATOM 1674 N N . LYS A 1 222 ? -18.953 9.141 15.086 1 94.19 222 LYS A N 1
ATOM 1675 C CA . LYS A 1 222 ? -19.672 10.219 14.414 1 94.19 222 LYS A CA 1
ATOM 1676 C C . LYS A 1 222 ? -19.875 11.406 15.344 1 94.19 222 LYS A C 1
ATOM 1678 O O . LYS A 1 222 ? -19.641 12.555 14.953 1 94.19 222 LYS A O 1
ATOM 1683 N N . PRO A 1 223 ? -20.156 11.195 16.609 1 93.69 223 PRO A N 1
ATOM 1684 C CA . PRO A 1 223 ? -20.375 12.344 17.5 1 93.69 223 PRO A CA 1
ATOM 1685 C C . PRO A 1 223 ? -19.094 13.117 17.797 1 93.69 223 PRO A C 1
ATOM 1687 O O . PRO A 1 223 ? -19.141 14.273 18.203 1 93.69 223 PRO A O 1
ATOM 1690 N N . PHE A 1 224 ? -18 12.5 17.484 1 94.44 224 PHE A N 1
ATOM 1691 C CA . PHE A 1 224 ? -16.734 13.117 17.828 1 94.44 224 PHE A CA 1
ATOM 1692 C C . PHE A 1 224 ? -16.109 13.812 16.625 1 94.44 224 PHE A C 1
ATOM 1694 O O . PHE A 1 224 ? -15.211 14.641 16.766 1 94.44 224 PHE A O 1
ATOM 1701 N N . TYR A 1 225 ? -16.609 13.625 15.438 1 94.88 225 TYR A N 1
ATOM 1702 C CA . TYR A 1 225 ? -15.938 14.055 14.219 1 94.88 225 TYR A CA 1
ATOM 1703 C C . TYR A 1 225 ? -16.281 15.5 13.883 1 94.88 225 TYR A C 1
ATOM 1705 O O . TYR A 1 225 ? -17.391 15.961 14.164 1 94.88 225 TYR A O 1
ATOM 1713 N N . ARG A 1 226 ? -15.273 16.141 13.352 1 91.31 226 ARG A N 1
ATOM 1714 C CA . ARG A 1 226 ? -15.5 17.375 12.609 1 91.31 226 ARG A CA 1
ATOM 1715 C C . ARG A 1 226 ? -15.836 17.062 11.148 1 91.31 226 ARG A C 1
ATOM 1717 O O . ARG A 1 226 ? -15 16.547 10.406 1 91.31 226 ARG A O 1
ATOM 1724 N N . ILE A 1 227 ? -17.031 17.375 10.711 1 89.19 227 ILE A N 1
ATOM 1725 C CA . ILE A 1 227 ? -17.484 17.062 9.359 1 89.19 227 ILE A CA 1
ATOM 1726 C C . ILE A 1 227 ? -17.547 18.328 8.516 1 89.19 227 ILE A C 1
ATOM 1728 O O . ILE A 1 227 ? -18.297 19.25 8.836 1 89.19 227 ILE A O 1
ATOM 1732 N N . LYS A 1 228 ? -16.688 18.375 7.578 1 83.5 228 LYS A N 1
ATOM 1733 C CA . LYS A 1 228 ? -16.656 19.516 6.668 1 83.5 228 LYS A CA 1
ATOM 1734 C C . LYS A 1 228 ? -17.594 19.297 5.484 1 83.5 228 LYS A C 1
ATOM 1736 O O . LYS A 1 228 ? -17.703 18.188 4.965 1 83.5 228 LYS A O 1
ATOM 1741 N N . SER A 1 229 ? -18.219 20.375 5.148 1 80 229 SER A N 1
ATOM 1742 C CA . SER A 1 229 ? -19.062 20.312 3.967 1 80 229 SER A CA 1
ATOM 1743 C C . SER A 1 229 ? -18.234 20.188 2.693 1 80 229 SER A C 1
ATOM 1745 O O . SER A 1 229 ? -17.109 20.672 2.631 1 80 229 SER A O 1
ATOM 1747 N N . PRO A 1 230 ? -18.844 19.344 1.79 1 72.94 230 PRO A N 1
ATOM 1748 C CA . PRO A 1 230 ? -18.094 19.188 0.538 1 72.94 230 PRO A CA 1
ATOM 1749 C C . PRO A 1 230 ? -17.781 20.531 -0.132 1 72.94 230 PRO A C 1
ATOM 1751 O O . PRO A 1 230 ? -18.578 21.469 -0.067 1 72.94 230 PRO A O 1
ATOM 1754 N N . GLY A 1 231 ? -16.453 20.859 -0.248 1 62.75 231 GLY A N 1
ATOM 1755 C CA . GLY A 1 231 ? -16.062 22.109 -0.89 1 62.75 231 GLY A CA 1
ATOM 1756 C C . GLY A 1 231 ? -15.25 21.891 -2.156 1 62.75 231 GLY A C 1
ATOM 1757 O O . GLY A 1 231 ? -15.094 20.766 -2.615 1 62.75 231 GLY A O 1
ATOM 1758 N N . GLU A 1 232 ? -14.867 23.062 -2.836 1 54.62 232 GLU A N 1
ATOM 1759 C CA . GLU A 1 232 ? -14.141 23.094 -4.098 1 54.62 232 GLU A CA 1
ATOM 1760 C C . GLU A 1 232 ? -12.727 22.531 -3.93 1 54.62 232 GLU A C 1
ATOM 1762 O O . GLU A 1 232 ? -11.867 23.188 -3.336 1 54.62 232 GLU A O 1
ATOM 1767 N N . SER A 1 233 ? -12.492 21.375 -3.709 1 53.59 233 SER A N 1
ATOM 1768 C CA . SER A 1 233 ? -11.203 20.734 -3.488 1 53.59 233 SER A CA 1
ATOM 1769 C C . SER A 1 233 ? -10.258 20.953 -4.664 1 53.59 233 SER A C 1
ATOM 1771 O O . SER A 1 233 ? -10.703 21.156 -5.793 1 53.59 233 SER A O 1
ATOM 1773 N N . PRO A 1 234 ? -9.086 21.328 -4.445 1 52.91 234 PRO A N 1
ATOM 1774 C CA . PRO A 1 234 ? -8.086 21.5 -5.508 1 52.91 234 PRO A CA 1
ATOM 1775 C C . PRO A 1 234 ? -8.07 20.328 -6.488 1 52.91 234 PRO A C 1
ATOM 1777 O O . PRO A 1 234 ? -7.844 20.516 -7.684 1 52.91 234 PRO A O 1
ATOM 1780 N N . ILE A 1 235 ? -8.32 19.156 -6.004 1 53.5 235 ILE A N 1
ATOM 1781 C CA . ILE A 1 235 ? -8.336 18.031 -6.922 1 53.5 235 ILE A CA 1
ATOM 1782 C C . ILE A 1 235 ? -9.438 18.234 -7.961 1 53.5 235 ILE A C 1
ATOM 1784 O O . ILE A 1 235 ? -9.242 17.922 -9.141 1 53.5 235 ILE A O 1
ATOM 1788 N N . LEU A 1 236 ? -10.555 18.797 -7.496 1 53.53 236 LEU A N 1
ATOM 1789 C CA . LEU A 1 236 ? -11.625 19.125 -8.43 1 53.53 236 LEU A CA 1
ATOM 1790 C C . LEU A 1 236 ? -11.141 20.094 -9.5 1 53.53 236 LEU A C 1
ATOM 1792 O O . LEU A 1 236 ? -11.492 19.969 -10.672 1 53.53 236 LEU A O 1
ATOM 1796 N N . ARG A 1 237 ? -10.367 20.969 -9 1 54.72 237 ARG A N 1
ATOM 1797 C CA . ARG A 1 237 ? -9.852 21.953 -9.953 1 54.72 237 ARG A CA 1
ATOM 1798 C C . ARG A 1 237 ? -8.922 21.281 -10.961 1 54.72 237 ARG A C 1
ATOM 1800 O O . ARG A 1 237 ? -8.961 21.609 -12.156 1 54.72 237 ARG A O 1
ATOM 1807 N N . ILE A 1 238 ? -8.188 20.375 -10.477 1 56.03 238 ILE A N 1
ATOM 1808 C CA . ILE A 1 238 ? -7.254 19.719 -11.375 1 56.03 238 ILE A CA 1
ATOM 1809 C C . ILE A 1 238 ? -8.016 18.797 -12.328 1 56.03 238 ILE A C 1
ATOM 1811 O O . ILE A 1 238 ? -7.762 18.797 -13.531 1 56.03 238 ILE A O 1
ATOM 1815 N N . VAL A 1 239 ? -8.977 18.047 -11.766 1 57.28 239 VAL A N 1
ATOM 1816 C CA . VAL A 1 239 ? -9.781 17.172 -12.617 1 57.28 239 VAL A CA 1
ATOM 1817 C C . VAL A 1 239 ? -10.594 18.031 -13.594 1 57.28 239 VAL A C 1
ATOM 1819 O O . VAL A 1 239 ? -10.711 17.688 -14.773 1 57.28 239 VAL A O 1
ATOM 1822 N N . GLN A 1 240 ? -11.078 19.109 -13.07 1 53.53 240 GLN A N 1
ATOM 1823 C CA . GLN A 1 240 ? -11.805 20.016 -13.945 1 53.53 240 GLN A CA 1
ATOM 1824 C C . GLN A 1 240 ? -10.906 20.547 -15.062 1 53.53 240 GLN A C 1
ATOM 1826 O O . GLN A 1 240 ? -11.328 20.656 -16.219 1 53.53 240 GLN A O 1
ATOM 1831 N N . VAL A 1 241 ? -9.688 20.766 -14.617 1 55.03 241 VAL A N 1
ATOM 1832 C CA . VAL A 1 241 ? -8.75 21.281 -15.609 1 55.03 241 VAL A CA 1
ATOM 1833 C C . VAL A 1 241 ? -8.398 20.188 -16.609 1 55.03 241 VAL A C 1
ATOM 1835 O O . VAL A 1 241 ? -8.32 20.453 -17.812 1 55.03 241 VAL A O 1
ATOM 1838 N N . ILE A 1 242 ? -8.297 19.016 -16.125 1 54.34 242 ILE A N 1
ATOM 1839 C CA . ILE A 1 242 ? -7.965 17.906 -17.031 1 54.34 242 ILE A CA 1
ATOM 1840 C C . ILE A 1 242 ? -9.164 17.594 -17.922 1 54.34 242 ILE A C 1
ATOM 1842 O O . ILE A 1 242 ? -9.008 17.391 -19.125 1 54.34 242 ILE A O 1
ATOM 1846 N N . VAL A 1 243 ? -10.25 17.484 -17.297 1 54.5 243 VAL A N 1
ATOM 1847 C CA . VAL A 1 243 ? -11.461 17.219 -18.062 1 54.5 243 VAL A CA 1
ATOM 1848 C C . VAL A 1 243 ? -11.719 18.344 -19.047 1 54.5 243 VAL A C 1
ATOM 1850 O O . VAL A 1 243 ? -12.055 18.109 -20.203 1 54.5 243 VAL A O 1
ATOM 1853 N N . VAL A 1 244 ? -11.57 19.578 -18.562 1 50.78 244 VAL A N 1
ATOM 1854 C CA . VAL A 1 244 ? -11.727 20.734 -19.453 1 50.78 244 VAL A CA 1
ATOM 1855 C C . VAL A 1 244 ? -10.648 20.703 -20.531 1 50.78 244 VAL A C 1
ATOM 1857 O O . VAL A 1 244 ? -10.922 21 -21.703 1 50.78 244 VAL A O 1
ATOM 1860 N N . ALA A 1 245 ? -9.484 20.297 -20.094 1 53.34 245 ALA A N 1
ATOM 1861 C CA . ALA A 1 245 ? -8.398 20.203 -21.062 1 53.34 245 ALA A CA 1
ATOM 1862 C C . ALA A 1 245 ? -8.672 19.094 -22.078 1 53.34 245 ALA A C 1
ATOM 1864 O O . ALA A 1 245 ? -8.391 19.25 -23.266 1 53.34 245 ALA A O 1
ATOM 1865 N N . PHE A 1 246 ? -9.18 18.047 -21.594 1 54.78 246 PHE A N 1
ATOM 1866 C CA . PHE A 1 246 ? -9.516 16.953 -22.484 1 54.78 246 PHE A CA 1
ATOM 1867 C C . PHE A 1 246 ? -10.727 17.297 -23.344 1 54.78 246 PHE A C 1
ATOM 1869 O O . PHE A 1 246 ? -10.797 16.906 -24.5 1 54.78 246 PHE A O 1
ATOM 1876 N N . LYS A 1 247 ? -11.648 17.7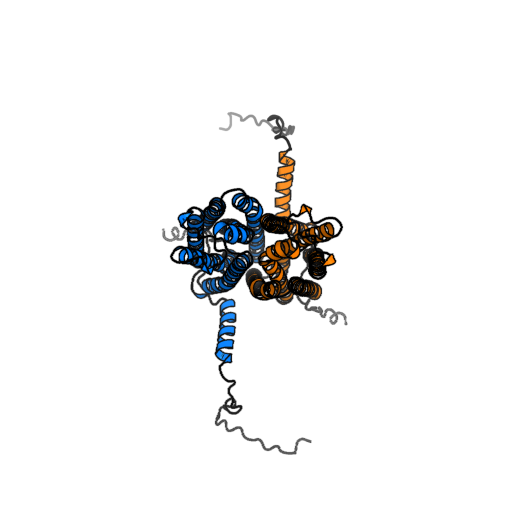97 -22.609 1 52.22 247 LYS A N 1
ATOM 1877 C CA . LYS A 1 247 ? -12.82 18.234 -23.375 1 52.22 247 LYS A CA 1
ATOM 1878 C C . LYS A 1 247 ? -12.453 19.344 -24.359 1 52.22 247 LYS A C 1
ATOM 1880 O O . LYS A 1 247 ? -12.992 19.406 -25.453 1 52.22 247 LYS A O 1
ATOM 1885 N N . ASN A 1 248 ? -11.617 20.188 -23.828 1 48.22 248 ASN A N 1
ATOM 1886 C CA . ASN A 1 248 ? -11.211 21.297 -24.672 1 48.22 248 ASN A CA 1
ATOM 1887 C C . ASN A 1 248 ? -10.156 20.859 -25.688 1 48.22 248 ASN A C 1
ATOM 1889 O O . ASN A 1 248 ? -9.75 21.656 -26.547 1 48.22 248 ASN A O 1
ATOM 1893 N N . ARG A 1 249 ? -9.586 19.75 -25.344 1 48.16 249 ARG A N 1
ATOM 1894 C CA . ARG A 1 249 ? -8.648 19.25 -26.359 1 48.16 249 ARG A CA 1
ATOM 1895 C C . ARG A 1 249 ? -9.344 19.094 -27.703 1 48.16 249 ARG A C 1
ATOM 1897 O O . ARG A 1 249 ? -8.68 19.109 -28.75 1 48.16 249 ARG A O 1
ATOM 1904 N N . LYS A 1 250 ? -10.602 18.719 -27.578 1 43.72 250 LYS A N 1
ATOM 1905 C CA . LYS A 1 250 ? -11.328 18.672 -28.859 1 43.72 250 LYS A CA 1
ATOM 1906 C C . LYS A 1 250 ? -11.734 20.062 -29.312 1 43.72 250 LYS A C 1
ATOM 1908 O O . LYS A 1 250 ? -12.375 20.219 -30.344 1 43.72 250 LYS A O 1
ATOM 1913 N N . LEU A 1 251 ? -11.789 20.953 -28.344 1 44.22 251 LEU A N 1
ATOM 1914 C CA . LEU A 1 251 ? -12.094 22.281 -28.875 1 44.22 251 LEU A CA 1
ATOM 1915 C C . LEU A 1 251 ? -10.969 22.781 -29.766 1 44.22 251 LEU A C 1
ATOM 1917 O O . LEU A 1 251 ? -9.797 22.734 -29.375 1 44.22 251 LEU A O 1
ATOM 1921 N N . THR A 1 252 ? -11.109 22.516 -30.969 1 40.62 252 THR A N 1
ATOM 1922 C CA . THR A 1 252 ? -10.305 23.016 -32.094 1 40.62 252 THR A CA 1
ATOM 1923 C C . THR A 1 252 ? -9.742 24.391 -31.766 1 40.62 252 THR A C 1
ATOM 1925 O O . THR A 1 252 ? -10.43 25.234 -31.188 1 40.62 252 THR A O 1
ATOM 1928 N N . LEU A 1 253 ? -8.414 24.453 -31.422 1 43.03 253 LEU A N 1
ATOM 1929 C CA . LEU A 1 253 ? -7.773 25.766 -31.391 1 43.03 253 LEU A CA 1
ATOM 1930 C C . LEU A 1 253 ? -8.492 26.734 -32.312 1 43.03 253 LEU A C 1
ATOM 1932 O O . LEU A 1 253 ? -8.859 26.391 -33.438 1 43.03 253 LEU A O 1
ATOM 1936 N N . PRO A 1 254 ? -9.258 27.672 -31.703 1 38.97 254 PRO A N 1
ATOM 1937 C CA . PRO A 1 254 ? -9.812 28.594 -32.719 1 38.97 254 PRO A CA 1
ATOM 1938 C C . PRO A 1 254 ? -8.867 28.844 -33.875 1 38.97 254 PRO A C 1
ATOM 1940 O O . PRO A 1 254 ? -7.652 28.969 -33.688 1 38.97 254 PRO A O 1
ATOM 1943 N N . GLU A 1 255 ? -9.164 28.156 -34.969 1 36.31 255 GLU A N 1
ATOM 1944 C CA . GLU A 1 255 ? -8.406 28.406 -36.188 1 36.31 255 GLU A CA 1
ATOM 1945 C C . GLU A 1 255 ? -8.133 29.906 -36.344 1 36.31 255 GLU A C 1
ATOM 1947 O O . GLU A 1 255 ? -7.125 30.297 -36.938 1 36.31 255 GLU A O 1
ATOM 1952 N N . SER A 1 256 ? -9.219 30.75 -36.406 1 35.47 256 SER A N 1
ATOM 1953 C CA . SER A 1 256 ? -9.016 32.062 -37 1 35.47 256 SER A CA 1
ATOM 1954 C C . SER A 1 256 ? -8.32 33 -36.062 1 35.47 256 SER A C 1
ATOM 1956 O O . SER A 1 256 ? -8.688 33.094 -34.875 1 35.47 256 SER A O 1
ATOM 1958 N N . ASN A 1 257 ? -6.988 33.25 -36.188 1 37.84 257 ASN A N 1
ATOM 1959 C CA . ASN A 1 257 ? -6.18 34.312 -35.625 1 37.84 257 ASN A CA 1
ATOM 1960 C C . ASN A 1 257 ? -6.996 35.594 -35.406 1 37.84 257 ASN A C 1
ATOM 1962 O O . ASN A 1 257 ? -6.523 36.531 -34.812 1 37.84 257 ASN A O 1
ATOM 1966 N N . GLU A 1 258 ? -7.945 35.781 -36.438 1 37.03 258 GLU A N 1
ATOM 1967 C CA . GLU A 1 258 ? -8.555 37.094 -36.531 1 37.03 258 GLU A CA 1
ATOM 1968 C C . GLU A 1 258 ? -9.477 37.375 -35.375 1 37.03 258 GLU A C 1
ATOM 1970 O O . GLU A 1 258 ? -9.789 38.531 -35.062 1 37.03 258 GLU A O 1
ATOM 1975 N N . GLU A 1 259 ? -10.109 36.25 -34.906 1 37.34 259 GLU A N 1
ATOM 1976 C CA . GLU A 1 259 ? -11.219 36.594 -34 1 37.34 259 GLU A CA 1
ATOM 1977 C C . GLU A 1 259 ? -10.711 37.031 -32.625 1 37.34 259 GLU A C 1
ATOM 1979 O O . GLU A 1 259 ? -11.508 37.3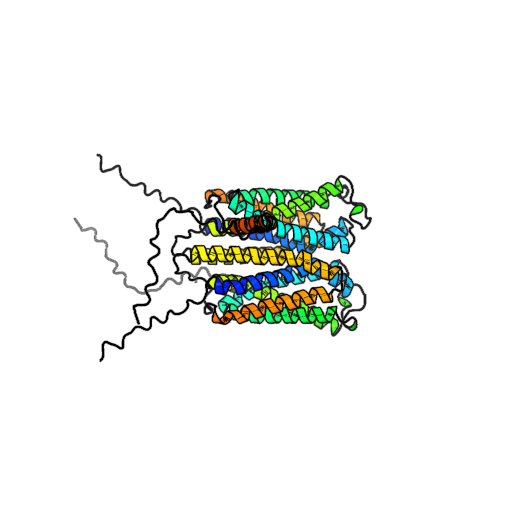44 -31.75 1 37.34 259 GLU A O 1
ATOM 1984 N N . LEU A 1 260 ? -9.445 36.625 -32.406 1 34.19 260 LEU A N 1
ATOM 1985 C CA . LEU A 1 260 ? -9.016 37.062 -31.078 1 34.19 260 LEU A CA 1
ATOM 1986 C C . LEU A 1 260 ? -9.039 38.562 -30.953 1 34.19 260 LEU A C 1
ATOM 1988 O O . LEU A 1 260 ? -8.844 39.125 -29.875 1 34.19 260 LEU A O 1
ATOM 1992 N N . TYR A 1 261 ? -8.789 39.188 -32.219 1 32.41 261 TYR A N 1
ATOM 1993 C CA . TYR A 1 261 ? -8.648 40.656 -32.188 1 32.41 261 TYR A CA 1
ATOM 1994 C C . TYR A 1 261 ? -10.008 41.312 -32.062 1 32.41 261 TYR A C 1
ATOM 1996 O O . TYR A 1 261 ? -10.57 41.781 -33.062 1 32.41 261 TYR A O 1
ATOM 2004 N N . GLU A 1 262 ? -10.953 40.688 -31.531 1 31.22 262 GLU A N 1
ATOM 2005 C CA . GLU A 1 262 ? -12.109 41.594 -31.406 1 31.22 262 GLU A CA 1
ATOM 2006 C C . GLU A 1 262 ? -11.711 42.938 -30.828 1 31.22 262 GLU A C 1
ATOM 2008 O O . GLU A 1 262 ? -11.398 43.031 -29.641 1 31.22 262 GLU A O 1
ATOM 2013 N N . ILE A 1 263 ? -10.891 43.688 -31.656 1 31.09 263 ILE A N 1
ATOM 2014 C CA . ILE A 1 263 ? -10.625 45.125 -31.406 1 31.09 263 ILE A CA 1
ATOM 2015 C C . ILE A 1 263 ? -11.914 45.812 -30.969 1 31.09 263 ILE A C 1
ATOM 2017 O O . ILE A 1 263 ? -12.93 45.75 -31.672 1 31.09 263 ILE A O 1
ATOM 2021 N N . GLY A 1 264 ? -12.07 45.969 -29.703 1 28.64 264 GLY A N 1
ATOM 2022 C CA . GLY A 1 264 ? -13 46.875 -29.094 1 28.64 264 GLY A CA 1
ATOM 2023 C C . GLY A 1 264 ? -13.141 48.188 -29.859 1 28.64 264 GLY A C 1
ATOM 2024 O O . GLY A 1 264 ? -12.172 48.938 -30 1 28.64 264 GLY A O 1
ATOM 2025 N N . ASP A 1 265 ? -13.859 48.219 -31.016 1 29.92 265 ASP A N 1
ATOM 2026 C CA . ASP A 1 265 ? -14.227 49.438 -31.703 1 29.92 265 ASP A CA 1
ATOM 2027 C C . ASP A 1 265 ? -14.586 50.531 -30.703 1 29.92 265 ASP A C 1
ATOM 2029 O O . ASP A 1 265 ? -15.734 50.656 -30.281 1 29.92 265 ASP A O 1
ATOM 2033 N N . ASN A 1 266 ? -13.969 50.562 -29.516 1 27.75 266 ASN A N 1
ATOM 2034 C CA . ASN A 1 266 ? -14.289 51.844 -28.922 1 27.75 266 ASN A CA 1
ATOM 2035 C C . ASN A 1 266 ? -13.953 53 -29.859 1 27.75 266 ASN A C 1
ATOM 2037 O O . ASN A 1 266 ? -12.867 53.062 -30.422 1 27.75 266 ASN A O 1
ATOM 2041 N N . ASP A 1 267 ? -14.93 53.719 -30.484 1 29.89 267 ASP A N 1
ATOM 2042 C CA . ASP A 1 267 ? -15.008 55.062 -31.062 1 29.89 267 ASP A CA 1
ATOM 2043 C C . ASP A 1 267 ? -14.102 56.031 -30.312 1 29.89 267 ASP A C 1
ATOM 2045 O O . ASP A 1 267 ? -14.555 57.125 -29.906 1 29.89 267 ASP A O 1
ATOM 2049 N N . ALA A 1 268 ? -13.281 55.656 -29.328 1 28.12 268 ALA A N 1
ATOM 2050 C CA . ALA A 1 268 ? -12.492 56.781 -28.828 1 28.12 268 ALA A CA 1
ATOM 2051 C C . ALA A 1 268 ? -11.656 57.406 -29.938 1 28.12 268 ALA A C 1
ATOM 2053 O O . ALA A 1 268 ? -10.992 56.719 -30.688 1 28.12 268 ALA A O 1
ATOM 2054 N N . THR A 1 269 ? -11.922 58.656 -30.359 1 29.98 269 THR A N 1
ATOM 2055 C CA . THR A 1 269 ? -11.406 59.781 -31.125 1 29.98 269 THR A CA 1
ATOM 2056 C C . THR A 1 269 ? -9.922 60 -30.859 1 29.98 269 THR A C 1
ATOM 2058 O O . THR A 1 269 ? -9.555 60.781 -29.984 1 29.98 269 THR A O 1
ATOM 2061 N N . ILE A 1 270 ? -9.102 59 -30.469 1 29.09 270 ILE A N 1
ATOM 2062 C CA . ILE A 1 270 ? -7.754 59.469 -30.188 1 29.09 270 ILE A CA 1
ATOM 2063 C C . ILE A 1 270 ? -7.203 60.219 -31.406 1 29.09 270 ILE A C 1
ATOM 2065 O O . ILE A 1 270 ? -7.195 59.688 -32.531 1 29.09 270 ILE A O 1
ATOM 2069 N N . ASP A 1 271 ? -6.984 61.562 -31.25 1 29.14 271 ASP A N 1
ATOM 2070 C CA . ASP A 1 271 ? -6.281 62.625 -31.969 1 29.14 271 ASP A CA 1
ATOM 2071 C C . ASP A 1 271 ? -4.895 62.156 -32.406 1 29.14 271 ASP A C 1
ATOM 2073 O O . ASP A 1 271 ? -4.066 61.781 -31.578 1 29.14 271 ASP A O 1
ATOM 2077 N N . LYS A 1 272 ? -4.785 61.5 -33.5 1 30.23 272 LYS A N 1
ATOM 2078 C CA . LYS A 1 272 ? -3.529 61.188 -34.156 1 30.23 272 LYS A CA 1
ATOM 2079 C C . LYS A 1 272 ? -2.574 62.375 -34.156 1 30.23 272 LYS A C 1
ATOM 2081 O O . LYS A 1 272 ? -2.814 63.375 -34.844 1 30.23 272 LYS A O 1
ATOM 2086 N N . ILE A 1 273 ? -2.014 62.688 -32.969 1 30.05 273 ILE A N 1
ATOM 2087 C CA . ILE A 1 273 ? -1.037 63.781 -32.938 1 30.05 273 ILE A CA 1
ATOM 2088 C C . ILE A 1 273 ? 0.053 63.5 -33.969 1 30.05 273 ILE A C 1
ATOM 2090 O O . ILE A 1 273 ? 0.56 62.375 -34.062 1 30.05 273 ILE A O 1
ATOM 2094 N N . SER A 1 274 ? 0.091 64.25 -35.062 1 29.67 274 SER A N 1
ATOM 2095 C CA . SER A 1 274 ? 1.015 64.375 -36.188 1 29.67 274 SER A CA 1
ATOM 2096 C C . SER A 1 274 ? 2.465 64.375 -35.719 1 29.67 274 SER A C 1
ATOM 2098 O O . SER A 1 274 ? 2.795 65 -34.688 1 29.67 274 SER A O 1
ATOM 2100 N N . HIS A 1 275 ? 3.176 63.25 -35.969 1 28.98 275 HIS A N 1
ATOM 2101 C CA . HIS A 1 275 ? 4.609 63.125 -35.719 1 28.98 275 HIS A CA 1
ATOM 2102 C C . HIS A 1 275 ? 5.355 64.375 -36.188 1 28.98 275 HIS A C 1
ATOM 2104 O O . HIS A 1 275 ? 5.445 64.625 -37.375 1 28.98 275 HIS A O 1
ATOM 2110 N N . THR A 1 276 ? 5.199 65.562 -35.531 1 27.8 276 THR A N 1
ATOM 2111 C CA . THR A 1 276 ? 6.039 66.688 -35.938 1 27.8 276 THR A CA 1
ATOM 2112 C C . THR A 1 276 ? 7.512 66.375 -35.688 1 27.8 276 THR A C 1
ATOM 2114 O O . THR A 1 276 ? 7.855 65.812 -34.656 1 27.8 276 THR A O 1
ATOM 2117 N N . ASN A 1 277 ? 8.43 66.375 -36.75 1 28.23 277 ASN A N 1
ATOM 2118 C CA . ASN A 1 277 ? 9.883 66.25 -36.875 1 28.23 277 ASN A CA 1
ATOM 2119 C C . ASN A 1 277 ? 10.609 67.062 -35.781 1 28.23 277 ASN A C 1
ATOM 2121 O O . ASN A 1 277 ? 11.836 67.188 -35.812 1 28.23 277 ASN A O 1
ATOM 2125 N N . GLN A 1 278 ? 9.961 68 -35 1 24.42 278 GLN A N 1
ATOM 2126 C CA . GLN A 1 278 ? 10.852 69.062 -34.5 1 24.42 278 GLN A CA 1
ATOM 2127 C C . GLN A 1 278 ? 11.781 68.5 -33.406 1 24.42 278 GLN A C 1
ATOM 2129 O O . GLN A 1 278 ? 12.719 69.188 -33 1 24.42 278 GLN A O 1
ATOM 2134 N N . ILE A 1 279 ? 11.367 67.688 -32.406 1 25.69 279 ILE A N 1
ATOM 2135 C CA . ILE A 1 279 ? 12.328 67.688 -31.312 1 25.69 279 ILE A CA 1
ATOM 2136 C C . ILE A 1 279 ? 13.531 66.812 -31.641 1 25.69 279 ILE A C 1
ATOM 2138 O O . ILE A 1 279 ? 13.398 65.625 -31.75 1 25.69 279 ILE A O 1
ATOM 2142 N N . ARG A 1 280 ? 14.602 67.5 -32.312 1 22.94 280 ARG A N 1
ATOM 2143 C CA . ARG A 1 280 ? 16.016 67.125 -32.406 1 22.94 280 ARG A CA 1
ATOM 2144 C C . ARG A 1 280 ? 16.609 66.875 -31.031 1 22.94 280 ARG A C 1
ATOM 2146 O O . ARG A 1 280 ? 16.344 67.625 -30.078 1 22.94 280 ARG A O 1
ATOM 2153 N N . MET B 1 1 ? 29.344 59.312 8.602 1 33.28 1 MET B N 1
ATOM 2154 C CA . MET B 1 1 ? 29.781 58.125 7.879 1 33.28 1 MET B CA 1
ATOM 2155 C C . MET B 1 1 ? 29.203 56.875 8.492 1 33.28 1 MET B C 1
ATOM 2157 O O . MET B 1 1 ? 29.359 55.781 7.953 1 33.28 1 MET B O 1
ATOM 2161 N N . GLU B 1 2 ? 28.969 56.812 9.836 1 37.97 2 GLU B N 1
ATOM 2162 C CA . GLU B 1 2 ? 28.547 55.688 10.68 1 37.97 2 GLU B CA 1
ATOM 2163 C C . GLU B 1 2 ? 27.141 55.219 10.32 1 37.97 2 GLU B C 1
ATOM 2165 O O . GLU B 1 2 ? 26.781 54.094 10.594 1 37.97 2 GLU B O 1
ATOM 2170 N N . ASN B 1 3 ? 26.203 56.125 9.984 1 42.53 3 ASN B N 1
ATOM 2171 C CA . ASN B 1 3 ? 24.781 55.875 9.75 1 42.53 3 ASN B CA 1
ATOM 2172 C C . ASN B 1 3 ? 24.562 54.969 8.539 1 42.53 3 ASN B C 1
ATOM 2174 O O . ASN B 1 3 ? 23.438 54.594 8.219 1 42.53 3 ASN B O 1
ATOM 2178 N N . GLU B 1 4 ? 25.391 55.094 7.5 1 40.78 4 GLU B N 1
ATOM 2179 C CA . GLU B 1 4 ? 25.125 54.469 6.215 1 40.78 4 GLU B CA 1
ATOM 2180 C C . GLU B 1 4 ? 25.109 52.938 6.344 1 40.78 4 GLU B C 1
ATOM 2182 O O . GLU B 1 4 ? 24.594 52.25 5.461 1 40.78 4 GLU B O 1
ATOM 2187 N N . GLU B 1 5 ? 26.016 52.375 7.152 1 38.56 5 GLU B N 1
ATOM 2188 C CA . GLU B 1 5 ? 26.375 50.969 6.996 1 38.56 5 GLU B CA 1
ATOM 2189 C C . GLU B 1 5 ? 25.234 50.062 7.445 1 38.56 5 GLU B C 1
ATOM 2191 O O . GLU B 1 5 ? 25.328 48.844 7.324 1 38.56 5 GLU B O 1
ATOM 2196 N N . HIS B 1 6 ? 24.406 50.5 8.391 1 37.69 6 HIS B N 1
ATOM 2197 C CA . HIS B 1 6 ? 23.453 49.5 8.859 1 37.69 6 HIS B CA 1
ATOM 2198 C C . HIS B 1 6 ? 22.453 49.125 7.762 1 37.69 6 HIS B C 1
ATOM 2200 O O . HIS B 1 6 ? 21.281 49.469 7.848 1 37.69 6 HIS B O 1
ATOM 2206 N N . LYS B 1 7 ? 22.656 49.438 6.488 1 38.78 7 LYS B N 1
ATOM 2207 C CA . LYS B 1 7 ? 21.797 48.781 5.523 1 38.78 7 LYS B CA 1
ATOM 2208 C C . LYS B 1 7 ? 21.641 47.312 5.848 1 38.78 7 LYS B C 1
ATOM 2210 O O . LYS B 1 7 ? 22.609 46.531 5.75 1 38.78 7 LYS B O 1
ATOM 2215 N N . SER B 1 8 ? 20.812 46.969 6.895 1 37.81 8 SER B N 1
ATOM 2216 C CA . SER B 1 8 ? 20.344 45.625 7.215 1 37.81 8 SER B CA 1
ATOM 2217 C C . SER B 1 8 ? 20.109 44.812 5.953 1 37.81 8 SER B C 1
ATOM 2219 O O . SER B 1 8 ? 19.297 45.188 5.105 1 37.81 8 SER B O 1
ATOM 2221 N N . THR B 1 9 ? 21.094 44.406 5.191 1 37.53 9 THR B N 1
ATOM 2222 C CA . THR B 1 9 ? 20.984 43.344 4.199 1 37.53 9 THR B CA 1
ATOM 2223 C C . THR B 1 9 ? 19.875 42.344 4.574 1 37.53 9 THR B C 1
ATOM 2225 O O . THR B 1 9 ? 20 41.594 5.543 1 37.53 9 THR B O 1
ATOM 2228 N N . ILE B 1 10 ? 18.672 42.719 4.727 1 38.38 10 ILE B N 1
ATOM 2229 C CA . ILE B 1 10 ? 17.547 41.781 4.742 1 38.38 10 ILE B CA 1
ATOM 2230 C C . ILE B 1 10 ? 17.828 40.625 3.791 1 38.38 10 ILE B C 1
ATOM 2232 O O . ILE B 1 10 ? 17.75 40.781 2.572 1 38.38 10 ILE B O 1
ATOM 2236 N N . GLN B 1 11 ? 19.016 40.062 3.705 1 38.31 11 GLN B N 1
ATOM 2237 C CA . GLN B 1 11 ? 19.234 38.781 3.023 1 38.31 11 GLN B CA 1
ATOM 2238 C C . GLN B 1 11 ? 17.969 37.938 2.99 1 38.31 11 GLN B C 1
ATOM 2240 O O . GLN B 1 11 ? 17.453 37.562 4.039 1 38.31 11 GLN B O 1
ATOM 2245 N N . CYS B 1 12 ? 17.031 38.219 2.244 1 40.62 12 CYS B N 1
ATOM 2246 C CA . CYS B 1 12 ? 15.859 37.406 1.94 1 40.62 12 CYS B CA 1
ATOM 2247 C C . CYS B 1 12 ? 16.172 35.906 2.055 1 40.62 12 CYS B C 1
ATOM 2249 O O . CYS B 1 12 ? 16.875 35.344 1.209 1 40.62 12 CYS B O 1
ATOM 2251 N N . LYS B 1 13 ? 16.75 35.469 3.133 1 47.38 13 LYS B N 1
ATOM 2252 C CA . LYS B 1 13 ? 16.953 34.031 3.418 1 47.38 13 LYS B CA 1
ATOM 2253 C C . LYS B 1 13 ? 15.891 33.188 2.729 1 47.38 13 LYS B C 1
ATOM 2255 O O . LYS B 1 13 ? 14.703 33.312 3.008 1 47.38 13 LYS B O 1
ATOM 2260 N N . LYS B 1 14 ? 16.047 32.938 1.413 1 53.81 14 LYS B N 1
ATOM 2261 C CA . LYS B 1 14 ? 15.211 32.031 0.618 1 53.81 14 LYS B CA 1
ATOM 2262 C C . LYS B 1 14 ? 14.703 30.875 1.459 1 53.81 14 LYS B C 1
ATOM 2264 O O . LYS B 1 14 ? 15.492 30.094 2.008 1 53.81 14 LYS B O 1
ATOM 2269 N N . GLN B 1 15 ? 13.547 30.922 1.981 1 70.5 15 GLN B N 1
ATOM 2270 C CA . GLN B 1 15 ? 12.906 30.031 2.934 1 70.5 15 GLN B CA 1
ATOM 2271 C C . GLN B 1 15 ? 12.914 28.594 2.428 1 70.5 15 GLN B C 1
ATOM 2273 O O . GLN B 1 15 ? 12.469 28.312 1.312 1 70.5 15 GLN B O 1
ATOM 2278 N N . LYS B 1 16 ? 13.953 27.828 2.865 1 84.38 16 LYS B N 1
ATOM 2279 C CA . LYS B 1 16 ? 14.023 26.391 2.584 1 84.38 16 LYS B CA 1
ATOM 2280 C C . LYS B 1 16 ? 12.727 25.688 2.961 1 84.38 16 LYS B C 1
ATOM 2282 O O . LYS B 1 16 ? 12.016 26.141 3.863 1 84.38 16 LYS B O 1
ATOM 2287 N N . GLY B 1 17 ? 12.43 24.75 2.021 1 91.44 17 GLY B N 1
ATOM 2288 C CA . GLY B 1 17 ? 11.227 23.969 2.244 1 91.44 17 GLY B CA 1
ATOM 2289 C C . GLY B 1 17 ? 10.062 24.406 1.377 1 91.44 17 GLY B C 1
ATOM 2290 O O . GLY B 1 17 ? 10.258 24.938 0.283 1 91.44 17 GLY B O 1
ATOM 2291 N N . GLY B 1 18 ? 8.867 23.984 1.743 1 91.06 18 GLY B N 1
ATOM 2292 C CA . GLY B 1 18 ? 7.676 24.344 0.997 1 91.06 18 GLY B CA 1
ATOM 2293 C C . GLY B 1 18 ? 7.355 23.359 -0.118 1 91.06 18 GLY B C 1
ATOM 2294 O O . GLY B 1 18 ? 7.891 22.25 -0.151 1 91.06 18 GLY B O 1
ATOM 2295 N N . PHE B 1 19 ? 6.477 23.766 -1.019 1 90.44 19 PHE B N 1
ATOM 2296 C CA . PHE B 1 19 ? 5.973 22.891 -2.061 1 90.44 19 PHE B CA 1
ATOM 2297 C C . PHE B 1 19 ? 7.016 22.688 -3.154 1 90.44 19 PHE B C 1
ATOM 2299 O O . PHE B 1 19 ? 7.012 21.672 -3.848 1 90.44 19 PHE B O 1
ATOM 2306 N N . ARG B 1 20 ? 7.918 23.625 -3.262 1 92.25 20 ARG B N 1
ATOM 2307 C CA . ARG B 1 20 ? 9.016 23.422 -4.199 1 92.25 20 ARG B CA 1
ATOM 2308 C C . ARG B 1 20 ? 9.875 22.234 -3.791 1 92.25 20 ARG B C 1
ATOM 2310 O O . ARG B 1 20 ? 10.25 21.422 -4.633 1 92.25 20 ARG B O 1
ATOM 2317 N N . ALA B 1 21 ? 10.195 22.156 -2.604 1 94.62 21 ALA B N 1
ATOM 2318 C CA . ALA B 1 21 ? 10.938 21.016 -2.068 1 94.62 21 ALA B CA 1
ATOM 2319 C C . ALA B 1 21 ? 10.109 19.734 -2.129 1 94.62 21 ALA B C 1
ATOM 2321 O O . ALA B 1 21 ? 10.641 18.656 -2.383 1 94.62 21 ALA B O 1
ATOM 2322 N N . SER B 1 22 ? 8.836 19.844 -1.986 1 95 22 SER B N 1
ATOM 2323 C CA . SER B 1 22 ? 7.941 18.688 -1.925 1 95 22 SER B CA 1
ATOM 2324 C C . SER B 1 22 ? 7.828 18 -3.283 1 95 22 SER B C 1
ATOM 2326 O O . SER B 1 22 ? 7.523 16.812 -3.359 1 95 22 SER B O 1
ATOM 2328 N N . MET B 1 23 ? 8.078 18.75 -4.355 1 95.62 23 MET B N 1
ATOM 2329 C CA . MET B 1 23 ? 7.957 18.188 -5.695 1 95.62 23 MET B CA 1
ATOM 2330 C C . MET B 1 23 ? 8.93 17.031 -5.875 1 95.62 23 MET B C 1
ATOM 2332 O O . MET B 1 23 ? 8.602 16.031 -6.52 1 95.62 23 MET B O 1
ATOM 2336 N N . PHE B 1 24 ? 10.086 17.125 -5.312 1 97.31 24 PHE B N 1
ATOM 2337 C CA . PHE B 1 24 ? 11.078 16.062 -5.395 1 97.31 24 PHE B CA 1
ATOM 2338 C C . PHE B 1 24 ? 10.617 14.82 -4.629 1 97.31 24 PHE B C 1
ATOM 2340 O O . PHE B 1 24 ? 10.875 13.695 -5.051 1 97.31 24 PHE B O 1
ATOM 2347 N N . ILE B 1 25 ? 9.914 15.047 -3.57 1 97.44 25 ILE B N 1
ATOM 2348 C CA . ILE B 1 25 ? 9.422 13.953 -2.742 1 97.44 25 ILE B CA 1
ATOM 2349 C C . ILE B 1 25 ? 8.25 13.266 -3.441 1 97.44 25 ILE B C 1
ATOM 2351 O O . ILE B 1 25 ? 8.125 12.039 -3.391 1 97.44 25 ILE B O 1
ATOM 2355 N N . PHE B 1 26 ? 7.414 14.086 -4.168 1 97.31 26 PHE B N 1
ATOM 2356 C CA . PHE B 1 26 ? 6.297 13.516 -4.914 1 97.31 26 PHE B CA 1
ATOM 2357 C C . PHE B 1 26 ? 6.793 12.594 -6.02 1 97.31 26 PHE B C 1
ATOM 2359 O O . PHE B 1 26 ? 6.227 11.523 -6.246 1 97.31 26 PHE B O 1
ATOM 2366 N N . VAL B 1 27 ? 7.828 13.023 -6.633 1 97.69 27 VAL B N 1
ATOM 2367 C CA . VAL B 1 27 ? 8.383 12.227 -7.723 1 97.69 27 VAL B CA 1
ATOM 2368 C C . VAL B 1 27 ? 8.914 10.898 -7.176 1 97.69 27 VAL B C 1
ATOM 2370 O O . VAL B 1 27 ? 8.648 9.836 -7.738 1 97.69 27 VAL B O 1
ATOM 2373 N N . LEU B 1 28 ? 9.633 10.922 -6.086 1 98.12 28 LEU B N 1
ATOM 2374 C CA . LEU B 1 28 ? 10.133 9.703 -5.473 1 98.12 28 LEU B CA 1
ATOM 2375 C C . LEU B 1 28 ? 8.984 8.789 -5.059 1 98.12 28 LEU B C 1
ATOM 2377 O O . LEU B 1 28 ? 9.023 7.582 -5.312 1 98.12 28 LEU B O 1
ATOM 2381 N N . SER B 1 29 ? 8.031 9.406 -4.465 1 97.38 29 SER B N 1
ATOM 2382 C CA . SER B 1 29 ? 6.895 8.625 -3.988 1 97.38 29 SER B CA 1
ATOM 2383 C C . SER B 1 29 ? 6.203 7.895 -5.137 1 97.38 29 SER B C 1
ATOM 2385 O O . SER B 1 29 ? 5.859 6.719 -5.016 1 97.38 29 SER B O 1
ATOM 2387 N N . ALA B 1 30 ? 6.004 8.531 -6.238 1 97.94 30 ALA B N 1
ATOM 2388 C CA . ALA B 1 30 ? 5.344 7.941 -7.398 1 97.94 30 ALA B CA 1
ATOM 2389 C C . ALA B 1 30 ? 6.176 6.801 -7.98 1 97.94 30 ALA B C 1
ATOM 2391 O O . ALA B 1 30 ? 5.66 5.707 -8.227 1 97.94 30 ALA B O 1
ATOM 2392 N N . LEU B 1 31 ? 7.434 7.043 -8.141 1 98.31 31 LEU B N 1
ATOM 2393 C CA . LEU B 1 31 ? 8.297 6.074 -8.812 1 98.31 31 LEU B CA 1
ATOM 2394 C C . LEU B 1 31 ? 8.578 4.883 -7.902 1 98.31 31 LEU B C 1
ATOM 2396 O O . LEU B 1 31 ? 8.664 3.746 -8.375 1 98.31 31 LEU B O 1
ATOM 2400 N N . GLU B 1 32 ? 8.773 5.16 -6.664 1 96.69 32 GLU B N 1
ATOM 2401 C CA . GLU B 1 32 ? 8.992 4.074 -5.711 1 96.69 32 GLU B CA 1
ATOM 2402 C C . GLU B 1 32 ? 7.754 3.195 -5.582 1 96.69 32 GLU B C 1
ATOM 2404 O O . GLU B 1 32 ? 7.855 1.967 -5.547 1 96.69 32 GLU B O 1
ATOM 2409 N N . ASN B 1 33 ? 6.586 3.826 -5.496 1 97.06 33 ASN B N 1
ATOM 2410 C CA . ASN B 1 33 ? 5.355 3.051 -5.359 1 97.06 33 ASN B CA 1
ATOM 2411 C C . ASN B 1 33 ? 5.016 2.305 -6.645 1 97.06 33 ASN B C 1
ATOM 2413 O O . ASN B 1 33 ? 4.402 1.238 -6.605 1 97.06 33 ASN B O 1
ATOM 2417 N N . MET B 1 34 ? 5.371 2.887 -7.746 1 97.94 34 MET B N 1
ATOM 2418 C CA . MET B 1 34 ? 5.223 2.186 -9.016 1 97.94 34 MET B CA 1
ATOM 2419 C C . MET B 1 34 ? 5.949 0.844 -8.984 1 97.94 34 MET B C 1
ATOM 2421 O O . MET B 1 34 ? 5.367 -0.19 -9.32 1 97.94 34 MET B O 1
ATOM 2425 N N . GLY B 1 35 ? 7.195 0.905 -8.562 1 97.56 35 GLY B N 1
ATOM 2426 C CA . GLY B 1 35 ? 7.977 -0.322 -8.484 1 97.56 35 GLY B CA 1
ATOM 2427 C C . GLY B 1 35 ? 7.457 -1.294 -7.441 1 97.56 35 GLY B C 1
ATOM 2428 O O . GLY B 1 35 ? 7.402 -2.502 -7.684 1 97.56 35 GLY B O 1
ATOM 2429 N N . PHE B 1 36 ? 7.109 -0.813 -6.316 1 97.31 36 PHE B N 1
ATOM 2430 C CA . PHE B 1 36 ? 6.648 -1.66 -5.223 1 97.31 36 PHE B CA 1
ATOM 2431 C C . PHE B 1 36 ? 5.395 -2.426 -5.621 1 97.31 36 PHE B C 1
ATOM 2433 O O . PHE B 1 36 ? 5.328 -3.646 -5.457 1 97.31 36 PHE B O 1
ATOM 2440 N N . VAL B 1 37 ? 4.371 -1.739 -6.148 1 96 37 VAL B N 1
ATOM 2441 C CA . VAL B 1 37 ? 3.094 -2.361 -6.484 1 96 37 VAL B CA 1
ATOM 2442 C C . VAL B 1 37 ? 3.277 -3.309 -7.668 1 96 37 VAL B C 1
ATOM 2444 O O . VAL B 1 37 ? 2.672 -4.383 -7.711 1 96 37 VAL B O 1
ATOM 2447 N N . ALA B 1 38 ? 4.074 -2.879 -8.625 1 95.81 38 ALA B N 1
ATOM 2448 C CA . ALA B 1 38 ? 4.355 -3.762 -9.758 1 95.81 38 ALA B CA 1
ATOM 2449 C C . ALA B 1 38 ? 4.965 -5.078 -9.289 1 95.81 38 ALA B C 1
ATOM 2451 O O . ALA B 1 38 ? 4.539 -6.152 -9.711 1 95.81 38 ALA B O 1
ATOM 2452 N N . ASN B 1 39 ? 5.895 -5.008 -8.391 1 93.88 39 ASN B N 1
ATOM 2453 C CA . ASN B 1 39 ? 6.547 -6.207 -7.875 1 93.88 39 ASN B CA 1
ATOM 2454 C C . ASN B 1 39 ? 5.59 -7.062 -7.051 1 93.88 39 ASN B C 1
ATOM 2456 O O . ASN B 1 39 ? 5.52 -8.273 -7.238 1 93.88 39 ASN B O 1
ATOM 2460 N N . MET B 1 40 ? 4.891 -6.461 -6.207 1 92.44 40 MET B N 1
ATOM 2461 C CA . MET B 1 40 ? 4.023 -7.23 -5.316 1 92.44 40 MET B CA 1
ATOM 2462 C C . MET B 1 40 ? 2.934 -7.949 -6.102 1 92.44 40 MET B C 1
ATOM 2464 O O . MET B 1 40 ? 2.461 -9.008 -5.688 1 92.44 40 MET B O 1
ATOM 2468 N N . SER B 1 41 ? 2.574 -7.418 -7.262 1 92.06 41 SER B N 1
ATOM 2469 C CA . SER B 1 41 ? 1.479 -8.008 -8.023 1 92.06 41 SER B CA 1
ATOM 2470 C C . SER B 1 41 ? 1.986 -9.102 -8.961 1 92.06 41 SER B C 1
ATOM 2472 O O . SER B 1 41 ? 1.217 -9.961 -9.391 1 92.06 41 SER B O 1
ATOM 2474 N N . SER B 1 42 ? 3.273 -9.078 -9.273 1 91.62 42 SER B N 1
ATOM 2475 C CA . SER B 1 42 ? 3.664 -9.977 -10.359 1 91.62 42 SER B CA 1
ATOM 2476 C C . SER B 1 42 ? 4.855 -10.844 -9.961 1 91.62 42 SER B C 1
ATOM 2478 O O . SER B 1 42 ? 5.195 -11.797 -10.656 1 91.62 42 SER B O 1
ATOM 2480 N N . ILE B 1 43 ? 5.477 -10.641 -8.812 1 93.62 43 ILE B N 1
ATOM 2481 C CA . ILE B 1 43 ? 6.766 -11.258 -8.508 1 93.62 43 ILE B CA 1
ATOM 2482 C C . ILE B 1 43 ? 6.578 -12.75 -8.273 1 93.62 43 ILE B C 1
ATOM 2484 O O . ILE B 1 43 ? 7.52 -13.531 -8.414 1 93.62 43 ILE B O 1
ATOM 2488 N N . VAL B 1 44 ? 5.41 -13.211 -7.934 1 92.75 44 VAL B N 1
ATOM 2489 C CA . VAL B 1 44 ? 5.121 -14.625 -7.746 1 92.75 44 VAL B CA 1
ATOM 2490 C C . VAL B 1 44 ? 5.344 -15.375 -9.055 1 92.75 44 VAL B C 1
ATOM 2492 O O . VAL B 1 44 ? 5.848 -16.5 -9.055 1 92.75 44 VAL B O 1
ATOM 2495 N N . LEU B 1 45 ? 4.961 -14.727 -10.172 1 92.5 45 LEU B N 1
ATOM 2496 C CA . LEU B 1 45 ? 5.164 -15.344 -11.477 1 92.5 45 LEU B CA 1
ATOM 2497 C C . LEU B 1 45 ? 6.648 -15.5 -11.781 1 92.5 45 LEU B C 1
ATOM 2499 O O . LEU B 1 45 ? 7.059 -16.469 -12.438 1 92.5 45 LEU B O 1
ATOM 2503 N N . TYR B 1 46 ? 7.445 -14.602 -11.367 1 93.38 46 TYR B N 1
ATOM 2504 C CA . TYR B 1 46 ? 8.891 -14.695 -11.531 1 93.38 46 TYR B CA 1
ATOM 2505 C C . TYR B 1 46 ? 9.461 -15.852 -10.711 1 93.38 46 TYR B C 1
ATOM 2507 O O . TYR B 1 46 ? 10.289 -16.625 -11.211 1 93.38 46 TYR B O 1
ATOM 2515 N N . PHE B 1 47 ? 9.07 -15.984 -9.398 1 93.19 47 PHE B N 1
ATOM 2516 C CA . PHE B 1 47 ? 9.531 -17.062 -8.539 1 93.19 47 PHE B CA 1
ATOM 2517 C C . PHE B 1 47 ? 9.148 -18.422 -9.117 1 93.19 47 PHE B C 1
ATOM 2519 O O . PHE B 1 47 ? 9.953 -19.359 -9.102 1 93.19 47 PHE B O 1
ATOM 2526 N N . TYR B 1 48 ? 7.945 -18.406 -9.648 1 92 48 TYR B N 1
ATOM 2527 C CA . TYR B 1 48 ? 7.418 -19.672 -10.172 1 92 48 TYR B CA 1
ATOM 2528 C C . TYR B 1 48 ? 8.039 -20 -11.523 1 92 48 TYR B C 1
ATOM 2530 O O . TYR B 1 48 ? 8.516 -21.109 -11.742 1 92 48 TYR B O 1
ATOM 2538 N N . GL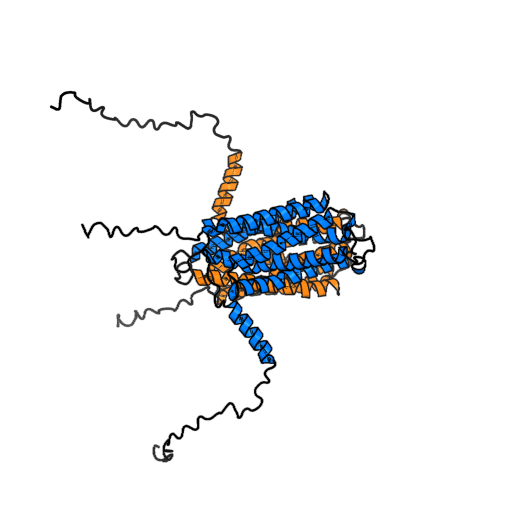Y B 1 49 ? 8.109 -19.094 -12.383 1 90.44 49 GLY B N 1
ATOM 2539 C CA . GLY B 1 49 ? 8.469 -19.344 -13.773 1 90.44 49 GLY B CA 1
ATOM 2540 C C . GLY B 1 49 ? 9.969 -19.312 -14.008 1 90.44 49 GLY B C 1
ATOM 2541 O O . GLY B 1 49 ? 10.484 -20.094 -14.812 1 90.44 49 GLY B O 1
ATOM 2542 N N . VAL B 1 50 ? 10.641 -18.469 -13.414 1 90.38 50 VAL B N 1
ATOM 2543 C CA . VAL B 1 50 ? 12.055 -18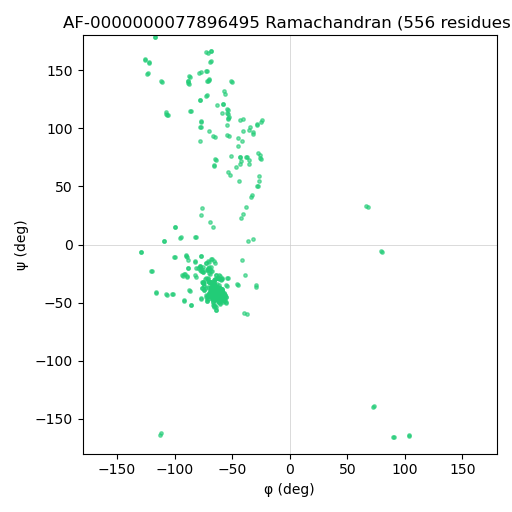.281 -13.711 1 90.38 50 VAL B CA 1
ATOM 2544 C C . VAL B 1 50 ? 12.906 -18.953 -12.633 1 90.38 50 VAL B C 1
ATOM 2546 O O . VAL B 1 50 ? 13.852 -19.672 -12.945 1 90.38 50 VAL B O 1
ATOM 2549 N N . MET B 1 51 ? 12.531 -18.812 -11.383 1 91.94 51 MET B N 1
ATOM 2550 C CA . MET B 1 51 ? 13.297 -19.406 -10.289 1 91.94 51 MET B CA 1
ATOM 2551 C C . MET B 1 51 ? 12.82 -20.828 -10 1 91.94 51 MET B C 1
ATOM 2553 O O . MET B 1 51 ? 13.406 -21.531 -9.172 1 91.94 51 MET B O 1
ATOM 2557 N N . HIS B 1 52 ? 11.688 -21.266 -10.57 1 91.38 52 HIS B N 1
ATOM 2558 C CA . HIS B 1 52 ? 11.156 -22.625 -10.586 1 91.38 52 HIS B CA 1
ATOM 2559 C C . HIS B 1 52 ? 10.75 -23.078 -9.188 1 91.38 52 HIS B C 1
ATOM 2561 O O . HIS B 1 52 ? 10.969 -24.234 -8.82 1 91.38 52 HIS B O 1
ATOM 2567 N N . PHE B 1 53 ? 10.297 -22.125 -8.406 1 91.44 53 PHE B N 1
ATOM 2568 C CA . PHE B 1 53 ? 9.648 -22.484 -7.148 1 91.44 53 PHE B CA 1
ATOM 2569 C C . PHE B 1 53 ? 8.266 -23.078 -7.402 1 91.44 53 PHE B C 1
ATOM 2571 O O . PHE B 1 53 ? 7.66 -22.812 -8.445 1 91.44 53 PHE B O 1
ATOM 2578 N N . ASP B 1 54 ? 7.887 -23.953 -6.516 1 90.75 54 ASP B N 1
ATOM 2579 C CA . ASP B 1 54 ? 6.477 -24.312 -6.594 1 90.75 54 ASP B CA 1
ATOM 2580 C C . ASP B 1 54 ? 5.586 -23.141 -6.188 1 90.75 54 ASP B C 1
ATOM 2582 O O . ASP B 1 54 ? 6.066 -22.141 -5.637 1 90.75 54 ASP B O 1
ATOM 2586 N N . LEU B 1 55 ? 4.332 -23.203 -6.445 1 89.31 55 LEU B N 1
ATOM 2587 C CA . LEU B 1 55 ? 3.41 -22.094 -6.242 1 89.31 55 LEU B CA 1
ATOM 2588 C C . LEU B 1 55 ? 3.336 -21.719 -4.77 1 89.31 55 LEU B C 1
ATOM 2590 O O . LEU B 1 55 ? 3.348 -20.531 -4.43 1 89.31 55 LEU B O 1
ATOM 2594 N N . THR B 1 56 ? 3.25 -22.688 -3.893 1 88.06 56 THR B N 1
ATOM 2595 C CA . THR B 1 56 ? 3.164 -22.438 -2.459 1 88.06 56 THR B CA 1
ATOM 2596 C C . THR B 1 56 ? 4.418 -21.719 -1.962 1 88.06 56 THR B C 1
ATOM 2598 O O . THR B 1 56 ? 4.328 -20.734 -1.216 1 88.06 56 THR B O 1
ATOM 2601 N N . SER B 1 57 ? 5.57 -22.156 -2.414 1 91.25 57 SER B N 1
ATOM 2602 C CA . SER B 1 57 ? 6.828 -21.531 -2.031 1 91.25 57 SER B CA 1
ATOM 2603 C C . SER B 1 57 ? 6.938 -20.125 -2.598 1 91.25 57 SER B C 1
ATOM 2605 O O . SER B 1 57 ? 7.492 -19.234 -1.953 1 91.25 57 SER B O 1
ATOM 2607 N N . SER B 1 58 ? 6.465 -19.969 -3.801 1 93.31 58 SER B N 1
ATOM 2608 C CA . SER B 1 58 ? 6.48 -18.656 -4.426 1 93.31 58 SER B CA 1
ATOM 2609 C C . SER B 1 58 ? 5.637 -17.656 -3.635 1 93.31 58 SER B C 1
ATOM 2611 O O . SER B 1 58 ? 6.09 -16.547 -3.342 1 93.31 58 SER B O 1
ATOM 2613 N N . ALA B 1 59 ? 4.457 -18.078 -3.244 1 90.56 59 ALA B N 1
ATOM 2614 C CA . ALA B 1 59 ? 3.555 -17.219 -2.473 1 90.56 59 ALA B CA 1
ATOM 2615 C C . ALA B 1 59 ? 4.125 -16.938 -1.088 1 90.56 59 ALA B C 1
ATOM 2617 O O . ALA B 1 59 ? 4.012 -15.812 -0.584 1 90.56 59 ALA B O 1
ATOM 2618 N N . ASN B 1 60 ? 4.738 -17.922 -0.492 1 91.38 60 ASN B N 1
ATOM 2619 C CA . ASN B 1 60 ? 5.348 -17.734 0.821 1 91.38 60 ASN B CA 1
ATOM 2620 C C . ASN B 1 60 ? 6.523 -16.766 0.764 1 91.38 60 ASN B C 1
ATOM 2622 O O . ASN B 1 60 ? 6.75 -16 1.706 1 91.38 60 ASN B O 1
ATOM 2626 N N . THR B 1 61 ? 7.297 -16.875 -0.288 1 94.25 61 THR B N 1
ATOM 2627 C CA . THR B 1 61 ? 8.422 -15.961 -0.453 1 94.25 61 THR B CA 1
ATOM 2628 C C . THR B 1 61 ? 7.926 -14.516 -0.563 1 94.25 61 THR B C 1
ATOM 2630 O O . THR B 1 61 ? 8.508 -13.609 0.03 1 94.25 61 THR B O 1
ATOM 2633 N N . LEU B 1 62 ? 6.863 -14.344 -1.286 1 95.06 62 LEU B N 1
ATOM 2634 C CA . LEU B 1 62 ? 6.273 -13.016 -1.373 1 95.06 62 LEU B CA 1
ATOM 2635 C C . LEU B 1 62 ? 5.789 -12.547 -0.005 1 95.06 62 LEU B C 1
ATOM 2637 O O . LEU B 1 62 ? 6.035 -11.398 0.388 1 95.06 62 LEU B O 1
ATOM 2641 N N . THR B 1 63 ? 5.09 -13.414 0.72 1 94.69 63 THR B N 1
ATOM 2642 C CA . THR B 1 63 ? 4.582 -13.094 2.051 1 94.69 63 THR B CA 1
ATOM 2643 C C . THR B 1 63 ? 5.723 -12.695 2.984 1 94.69 63 THR B C 1
ATOM 2645 O O . THR B 1 63 ? 5.609 -11.711 3.715 1 94.69 63 THR B O 1
ATOM 2648 N N . ASN B 1 64 ? 6.77 -13.43 2.885 1 94.88 64 ASN B N 1
ATOM 2649 C CA . ASN B 1 64 ? 7.93 -13.125 3.711 1 94.88 64 ASN B CA 1
ATOM 2650 C C . ASN B 1 64 ? 8.562 -11.797 3.32 1 94.88 64 ASN B C 1
ATOM 2652 O O . ASN B 1 64 ? 9 -11.031 4.184 1 94.88 64 ASN B O 1
ATOM 2656 N N . LEU B 1 65 ? 8.656 -11.594 2.059 1 97 65 LEU B N 1
ATOM 2657 C CA . LEU B 1 65 ? 9.211 -10.344 1.562 1 97 65 LEU B CA 1
ATOM 2658 C C . LEU B 1 65 ? 8.383 -9.148 2.045 1 97 65 LEU B C 1
ATOM 2660 O O . LEU B 1 65 ? 8.938 -8.18 2.572 1 97 65 LEU B O 1
ATOM 2664 N N . LEU B 1 66 ? 7.078 -9.211 1.941 1 96.88 66 LEU B N 1
ATOM 2665 C CA . LEU B 1 66 ? 6.191 -8.133 2.359 1 96.88 66 LEU B CA 1
ATOM 2666 C C . LEU B 1 66 ? 6.211 -7.965 3.875 1 96.88 66 LEU B C 1
ATOM 2668 O O . LEU B 1 66 ? 6.262 -6.844 4.383 1 96.88 66 LEU B O 1
ATOM 2672 N N . GLY B 1 67 ? 6.133 -9.094 4.539 1 96.12 67 GLY B N 1
ATOM 2673 C CA . GLY B 1 67 ? 6.23 -9.023 5.988 1 96.12 67 GLY B CA 1
ATOM 2674 C C . GLY B 1 67 ? 7.492 -8.336 6.469 1 96.12 67 GLY B C 1
ATOM 2675 O O . GLY B 1 67 ? 7.441 -7.484 7.359 1 96.12 67 GLY B O 1
ATOM 2676 N N . SER B 1 68 ? 8.602 -8.695 5.859 1 97.19 68 SER B N 1
ATOM 2677 C CA . SER B 1 68 ? 9.875 -8.07 6.203 1 97.19 68 SER B CA 1
ATOM 2678 C C . SER B 1 68 ? 9.883 -6.586 5.844 1 97.19 68 SER B C 1
ATOM 2680 O O . SER B 1 68 ? 10.359 -5.758 6.617 1 97.19 68 SER B O 1
ATOM 2682 N N . THR B 1 69 ? 9.336 -6.246 4.703 1 97.25 69 THR B N 1
ATOM 2683 C CA . THR B 1 69 ? 9.305 -4.863 4.25 1 97.25 69 THR B CA 1
ATOM 2684 C C . THR B 1 69 ? 8.523 -3.99 5.227 1 97.25 69 THR B C 1
ATOM 2686 O O . THR B 1 69 ? 8.992 -2.922 5.625 1 97.25 69 THR B O 1
ATOM 2689 N N . PHE B 1 70 ? 7.375 -4.426 5.707 1 96.81 70 PHE B N 1
ATOM 2690 C CA . PHE B 1 70 ? 6.539 -3.617 6.586 1 96.81 70 PHE B CA 1
ATOM 2691 C C . PHE B 1 70 ? 7.121 -3.561 7.992 1 96.81 70 PHE B C 1
ATOM 2693 O O . PHE B 1 70 ? 7.016 -2.539 8.672 1 96.81 70 PHE B O 1
ATOM 2700 N N . LEU B 1 71 ? 7.75 -4.602 8.383 1 95.19 71 LEU B N 1
ATOM 2701 C CA . LEU B 1 71 ? 8.438 -4.586 9.664 1 95.19 71 LEU B CA 1
ATOM 2702 C C . LEU B 1 71 ? 9.609 -3.609 9.641 1 95.19 71 LEU B C 1
ATOM 2704 O O . LEU B 1 71 ? 9.805 -2.842 10.586 1 95.19 71 LEU B O 1
ATOM 2708 N N . LEU B 1 72 ? 10.312 -3.623 8.594 1 95.69 72 LEU B N 1
ATOM 2709 C CA . LEU B 1 72 ? 11.508 -2.795 8.484 1 95.69 72 LEU B CA 1
ATOM 2710 C C . LEU B 1 72 ? 11.141 -1.336 8.234 1 95.69 72 LEU B C 1
ATOM 2712 O O . LEU B 1 72 ? 11.961 -0.438 8.445 1 95.69 72 LEU B O 1
ATOM 2716 N N . SER B 1 73 ? 9.938 -1.138 7.711 1 95.62 73 SER B N 1
ATOM 2717 C CA . SER B 1 73 ? 9.445 0.232 7.609 1 95.62 73 SER B CA 1
ATOM 2718 C C . SER B 1 73 ? 9.352 0.887 8.984 1 95.62 73 SER B C 1
ATOM 2720 O O . SER B 1 73 ? 9.633 2.078 9.133 1 95.62 73 SER B O 1
ATOM 2722 N N . LEU B 1 74 ? 8.961 0.096 9.984 1 91.12 74 LEU B N 1
ATOM 2723 C CA . LEU B 1 74 ? 8.906 0.606 11.352 1 91.12 74 LEU B CA 1
ATOM 2724 C C . LEU B 1 74 ? 10.305 0.951 11.859 1 91.12 74 LEU B C 1
ATOM 2726 O O . LEU B 1 74 ? 10.5 1.984 12.5 1 91.12 74 LEU B O 1
ATOM 2730 N N . VAL B 1 75 ? 11.211 0.159 11.477 1 90.19 75 VAL B N 1
ATOM 2731 C CA . VAL B 1 75 ? 12.594 0.363 11.875 1 90.19 75 VAL B CA 1
ATOM 2732 C C . VAL B 1 75 ? 13.164 1.596 11.18 1 90.19 75 VAL B C 1
ATOM 2734 O O . VAL B 1 75 ? 13.859 2.402 11.797 1 90.19 75 VAL B O 1
ATOM 2737 N N . GLY B 1 76 ? 12.898 1.705 9.938 1 90.44 76 GLY B N 1
ATOM 2738 C CA . GLY B 1 76 ? 13.352 2.873 9.195 1 90.44 76 GLY B CA 1
ATOM 2739 C C . GLY B 1 76 ? 12.859 4.18 9.781 1 90.44 76 GLY B C 1
ATOM 2740 O O . GLY B 1 76 ? 13.609 5.152 9.875 1 90.44 76 GLY B O 1
ATOM 2741 N N . GLY B 1 77 ? 11.562 4.168 10.156 1 90 77 GLY B N 1
ATOM 2742 C CA . GLY B 1 77 ? 11.039 5.344 10.828 1 90 77 GLY B CA 1
ATOM 2743 C C . GLY B 1 77 ? 11.766 5.66 12.125 1 90 77 GLY B C 1
ATOM 2744 O O . GLY B 1 77 ? 12.055 6.82 12.414 1 90 77 GLY B O 1
ATOM 2745 N N . PHE B 1 78 ? 12.078 4.648 12.781 1 87.62 78 PHE B N 1
ATOM 2746 C CA . PHE B 1 78 ? 12.766 4.801 14.055 1 87.62 78 PHE B CA 1
ATOM 2747 C C . PHE B 1 78 ? 14.172 5.352 13.844 1 87.62 78 PHE B C 1
ATOM 2749 O O . PHE B 1 78 ? 14.602 6.258 14.562 1 87.62 78 PHE B O 1
ATOM 2756 N N . ILE B 1 79 ? 14.828 4.879 12.953 1 90.5 79 ILE B N 1
ATOM 2757 C CA . ILE B 1 79 ? 16.203 5.289 12.664 1 90.5 79 ILE B CA 1
ATOM 2758 C C . ILE B 1 79 ? 16.219 6.75 12.211 1 90.5 79 ILE B C 1
ATOM 2760 O O . ILE B 1 79 ? 17.062 7.531 12.641 1 90.5 79 ILE B O 1
ATOM 2764 N N . SER B 1 80 ? 15.258 7.098 11.391 1 90.88 80 SER B N 1
ATOM 2765 C CA . SER B 1 80 ? 15.219 8.453 10.844 1 90.88 80 SER B CA 1
ATOM 2766 C C . SER B 1 80 ? 14.844 9.469 11.914 1 90.88 80 SER B C 1
ATOM 2768 O O . SER B 1 80 ? 15.219 10.641 11.82 1 90.88 80 SER B O 1
ATOM 2770 N N . ASP B 1 81 ? 14.242 9.023 12.938 1 85.62 81 ASP B N 1
ATOM 2771 C CA . ASP B 1 81 ? 13.797 9.93 13.992 1 85.62 81 ASP B CA 1
ATOM 2772 C C . ASP B 1 81 ? 14.859 10.086 15.07 1 85.62 81 ASP B C 1
ATOM 2774 O O . ASP B 1 81 ? 14.914 11.109 15.758 1 85.62 81 ASP B O 1
ATOM 2778 N N . THR B 1 82 ? 15.695 9.047 15.172 1 85.31 82 THR B N 1
ATOM 2779 C CA . THR B 1 82 ? 16.516 9.023 16.375 1 85.31 82 THR B CA 1
ATOM 2780 C C . THR B 1 82 ? 18 9.141 16.016 1 85.31 82 THR B C 1
ATOM 2782 O O . THR B 1 82 ? 18.75 9.82 16.719 1 85.31 82 THR B O 1
ATOM 2785 N N . TYR B 1 83 ? 18.438 8.5 15.016 1 86.38 83 TYR B N 1
ATOM 2786 C CA . TYR B 1 83 ? 19.875 8.359 14.812 1 86.38 83 TYR B CA 1
ATOM 2787 C C . TYR B 1 83 ? 20.359 9.227 13.656 1 86.38 83 TYR B C 1
ATOM 2789 O O . TYR B 1 83 ? 21.438 9.828 13.734 1 86.38 83 TYR B O 1
ATOM 2797 N N . LEU B 1 84 ? 19.625 9.242 12.586 1 89.88 84 LEU B N 1
ATOM 2798 C CA . LEU B 1 84 ? 20.016 9.953 11.383 1 89.88 84 LEU B CA 1
ATOM 2799 C C . LEU B 1 84 ? 18.969 10.977 10.984 1 89.88 84 LEU B C 1
ATOM 2801 O O . LEU B 1 84 ? 17.828 10.922 11.461 1 89.88 84 LEU B O 1
ATOM 2805 N N . ASN B 1 85 ? 19.422 11.977 10.234 1 91 85 ASN B N 1
ATOM 2806 C CA . ASN B 1 85 ? 18.375 12.812 9.664 1 91 85 ASN B CA 1
ATOM 2807 C C . ASN B 1 85 ? 17.562 12.055 8.617 1 91 85 ASN B C 1
ATOM 2809 O O . ASN B 1 85 ? 18.016 11.062 8.07 1 91 85 ASN B O 1
ATOM 2813 N N . ARG B 1 86 ? 16.422 12.469 8.352 1 93.75 86 ARG B N 1
ATOM 2814 C CA . ARG B 1 86 ? 15.445 11.742 7.547 1 93.75 86 ARG B CA 1
ATOM 2815 C C . ARG B 1 86 ? 15.891 11.664 6.09 1 93.75 86 ARG B C 1
ATOM 2817 O O . ARG B 1 86 ? 15.703 10.633 5.434 1 93.75 86 ARG B O 1
ATOM 2824 N N . LEU B 1 87 ? 16.5 12.742 5.527 1 95.75 87 LEU B N 1
ATOM 2825 C CA . LEU B 1 87 ? 16.984 12.711 4.152 1 95.75 87 LEU B CA 1
ATOM 2826 C C . LEU B 1 87 ? 18.062 11.656 3.984 1 95.75 87 LEU B C 1
ATOM 2828 O O . LEU B 1 87 ? 18.016 10.852 3.049 1 95.75 87 LEU B O 1
ATOM 2832 N N . THR B 1 88 ? 19 11.703 4.879 1 95.69 88 THR B N 1
ATOM 2833 C CA . THR B 1 88 ? 20.109 10.758 4.82 1 95.69 88 THR B CA 1
ATOM 2834 C C . THR B 1 88 ? 19.609 9.32 4.957 1 95.69 88 THR B C 1
ATOM 2836 O O . THR B 1 88 ? 20.094 8.422 4.27 1 95.69 88 THR B O 1
ATOM 2839 N N . THR B 1 89 ? 18.672 9.094 5.824 1 95.94 89 THR B N 1
ATOM 2840 C CA . THR B 1 89 ? 18.078 7.777 5.98 1 95.94 89 THR B CA 1
ATOM 2841 C C . THR B 1 89 ? 17.438 7.312 4.676 1 95.94 89 THR B C 1
ATOM 2843 O O . THR B 1 89 ? 17.656 6.184 4.234 1 95.94 89 THR B O 1
ATOM 2846 N N . CYS B 1 90 ? 16.688 8.148 4.016 1 97 90 CYS B N 1
ATOM 2847 C CA . CYS B 1 90 ? 16.031 7.824 2.75 1 97 90 CYS B CA 1
ATOM 2848 C C . CYS B 1 90 ? 17.062 7.465 1.684 1 97 90 CYS B C 1
ATOM 2850 O O . CYS B 1 90 ? 16.875 6.496 0.943 1 97 90 CYS B O 1
ATOM 2852 N N . LEU B 1 91 ? 18.141 8.211 1.685 1 97.75 91 LEU B N 1
ATOM 2853 C CA . LEU B 1 91 ? 19.141 8.008 0.633 1 97.75 91 LEU B CA 1
ATOM 2854 C C . LEU B 1 91 ? 19.938 6.734 0.883 1 97.75 91 LEU B C 1
ATOM 2856 O O . LEU B 1 91 ? 20.266 6.008 -0.057 1 97.75 91 LEU B O 1
ATOM 2860 N N . ILE B 1 92 ? 20.25 6.434 2.125 1 97.69 92 ILE B N 1
ATOM 2861 C CA . ILE B 1 92 ? 20.984 5.219 2.453 1 97.69 92 ILE B CA 1
ATOM 2862 C C . ILE B 1 92 ? 20.125 3.996 2.137 1 97.69 92 ILE B C 1
ATOM 2864 O O . ILE B 1 92 ? 20.562 3.092 1.42 1 97.69 92 ILE B O 1
ATOM 2868 N N . PHE B 1 93 ? 18.969 3.984 2.627 1 98.12 93 PHE B N 1
ATOM 2869 C CA . PHE B 1 93 ? 18.062 2.859 2.373 1 98.12 93 PHE B CA 1
ATOM 2870 C C . PHE B 1 93 ? 17.672 2.803 0.901 1 98.12 93 PHE B C 1
ATOM 2872 O O . PHE B 1 93 ? 17.531 1.717 0.334 1 98.12 93 PHE B O 1
ATOM 2879 N N . GLY B 1 94 ? 17.469 3.967 0.269 1 98.31 94 GLY B N 1
ATOM 2880 C CA . GLY B 1 94 ? 17.188 4.016 -1.158 1 98.31 94 GLY B CA 1
ATOM 2881 C C . GLY B 1 94 ? 18.281 3.404 -2.002 1 98.31 94 GLY B C 1
ATOM 2882 O O . GLY B 1 94 ? 18.016 2.711 -2.984 1 98.31 94 GLY B O 1
ATOM 2883 N N . SER B 1 95 ? 19.5 3.631 -1.611 1 98.25 95 SER B N 1
ATOM 2884 C CA . SER B 1 95 ? 20.625 3.041 -2.334 1 98.25 95 SER B CA 1
ATOM 2885 C C . SER B 1 95 ? 20.609 1.521 -2.23 1 98.25 95 SER B C 1
ATOM 2887 O O . SER B 1 95 ? 20.938 0.824 -3.195 1 98.25 95 SER B O 1
ATOM 2889 N N . MET B 1 96 ? 20.281 1.05 -1.076 1 98.38 96 MET B N 1
ATOM 2890 C CA . MET B 1 96 ? 20.172 -0.395 -0.897 1 98.38 96 MET B CA 1
ATOM 2891 C C . MET B 1 96 ? 19.047 -0.96 -1.769 1 98.38 96 MET B C 1
ATOM 2893 O O . MET B 1 96 ? 19.188 -2.043 -2.34 1 98.38 96 MET B O 1
ATOM 2897 N N . GLU B 1 97 ? 17.984 -0.25 -1.847 1 98.44 97 GLU B N 1
ATOM 2898 C CA . GLU B 1 97 ? 16.859 -0.671 -2.686 1 98.44 97 GLU B CA 1
ATOM 2899 C C . GLU B 1 97 ? 17.266 -0.757 -4.152 1 98.44 97 GLU B C 1
ATOM 2901 O O . GLU B 1 97 ? 16.969 -1.744 -4.828 1 98.44 97 GLU B O 1
ATOM 2906 N N . VAL B 1 98 ? 17.953 0.252 -4.625 1 98.56 98 VAL B N 1
ATOM 2907 C CA . VAL B 1 98 ? 18.391 0.279 -6.02 1 98.56 98 VAL B CA 1
ATOM 2908 C C . VAL B 1 98 ? 19.375 -0.854 -6.281 1 98.56 98 VAL B C 1
ATOM 2910 O O . VAL B 1 98 ? 19.297 -1.538 -7.305 1 98.56 98 VAL B O 1
ATOM 2913 N N . LEU B 1 99 ? 20.266 -1.059 -5.371 1 98.56 99 LEU B N 1
ATOM 2914 C CA . LEU B 1 99 ? 21.234 -2.146 -5.516 1 98.56 99 LEU B CA 1
ATOM 2915 C C . LEU B 1 99 ? 20.531 -3.494 -5.582 1 98.56 99 LEU B C 1
ATOM 2917 O O . LEU B 1 99 ? 20.891 -4.355 -6.379 1 98.56 99 LEU B O 1
ATOM 2921 N N . ALA B 1 100 ? 19.594 -3.678 -4.699 1 98.56 100 ALA B N 1
ATOM 2922 C CA . ALA B 1 100 ? 18.812 -4.914 -4.707 1 98.56 100 ALA B CA 1
ATOM 2923 C C . ALA B 1 100 ? 18.125 -5.121 -6.055 1 98.56 100 ALA B C 1
ATOM 2925 O O . ALA B 1 100 ? 18.141 -6.23 -6.598 1 98.56 100 ALA B O 1
ATOM 2926 N N . LEU B 1 101 ? 17.562 -4.059 -6.637 1 98.25 101 LEU B N 1
ATOM 2927 C CA . LEU B 1 101 ? 16.859 -4.137 -7.91 1 98.25 101 LEU B CA 1
ATOM 2928 C C . LEU B 1 101 ? 17.812 -4.422 -9.055 1 98.25 101 LEU B C 1
ATOM 2930 O O . LEU B 1 101 ? 17.484 -5.137 -10 1 98.25 101 LEU B O 1
ATOM 2934 N N . VAL B 1 102 ? 18.969 -3.875 -8.984 1 98.19 102 VAL B N 1
ATOM 2935 C CA . VAL B 1 102 ? 20 -4.152 -9.984 1 98.19 102 VAL B CA 1
ATOM 2936 C C . VAL B 1 102 ? 20.359 -5.637 -9.953 1 98.19 102 VAL B C 1
ATOM 2938 O O . VAL B 1 102 ? 20.438 -6.281 -11 1 98.19 102 VAL B O 1
ATOM 2941 N N . LEU B 1 103 ? 20.578 -6.16 -8.758 1 97.75 103 LEU B N 1
ATOM 2942 C CA . LEU B 1 103 ? 20.922 -7.57 -8.617 1 97.75 103 LEU B CA 1
ATOM 2943 C C . LEU B 1 103 ? 19.812 -8.461 -9.141 1 97.75 103 LEU B C 1
ATOM 2945 O O . LEU B 1 103 ? 20.062 -9.453 -9.836 1 97.75 103 LEU B O 1
ATOM 2949 N N . LEU B 1 104 ? 18.594 -8.109 -8.836 1 96.69 104 LEU B N 1
ATOM 2950 C CA . LEU B 1 104 ? 17.469 -8.883 -9.32 1 96.69 104 LEU B CA 1
ATOM 2951 C C . LEU B 1 104 ? 17.359 -8.82 -10.844 1 96.69 104 LEU B C 1
ATOM 2953 O O . LEU B 1 104 ? 17.031 -9.812 -11.492 1 96.69 104 LEU B O 1
ATOM 2957 N N . THR B 1 105 ? 17.594 -7.609 -11.406 1 97 105 THR B N 1
ATOM 2958 C CA . THR B 1 105 ? 17.547 -7.426 -12.852 1 97 105 THR B CA 1
ATOM 2959 C C . THR B 1 105 ? 18.609 -8.289 -13.539 1 97 105 THR B C 1
ATOM 2961 O O . THR B 1 105 ? 18.312 -8.961 -14.531 1 97 105 THR B O 1
ATOM 2964 N N . ILE B 1 106 ? 19.812 -8.359 -13.023 1 96.81 106 ILE B N 1
ATOM 2965 C CA . ILE B 1 106 ? 20.891 -9.156 -13.57 1 96.81 106 ILE B CA 1
ATOM 2966 C C . ILE B 1 106 ? 20.547 -10.641 -13.484 1 96.81 106 ILE B C 1
ATOM 2968 O O . ILE B 1 106 ? 20.734 -11.391 -14.445 1 96.81 106 ILE B O 1
ATOM 2972 N N . GLN B 1 107 ? 20.062 -11 -12.336 1 95.06 107 GLN B N 1
ATOM 2973 C CA . GLN B 1 107 ? 19.688 -12.398 -12.141 1 95.06 107 GLN B CA 1
ATOM 2974 C C . GLN B 1 107 ? 18.609 -12.828 -13.117 1 95.06 107 GLN B C 1
ATOM 2976 O O . GLN B 1 107 ? 18.641 -13.945 -13.648 1 95.06 107 GLN B O 1
ATOM 2981 N N . ALA B 1 108 ? 17.656 -11.961 -13.352 1 94.06 108 ALA B N 1
ATOM 2982 C CA . ALA B 1 108 ? 16.562 -12.258 -14.273 1 94.06 108 ALA B CA 1
ATOM 2983 C C . ALA B 1 108 ? 17.047 -12.289 -15.719 1 94.06 108 ALA B C 1
ATOM 2985 O O . ALA B 1 108 ? 16.531 -13.039 -16.547 1 94.06 108 ALA B O 1
ATOM 2986 N N . ALA B 1 109 ? 18.031 -11.516 -16.094 1 94.25 109 ALA B N 1
ATOM 2987 C CA . ALA B 1 109 ? 18.5 -11.344 -17.469 1 94.25 109 ALA B CA 1
ATOM 2988 C C . ALA B 1 109 ? 19.453 -12.477 -17.859 1 94.25 109 ALA B C 1
ATOM 2990 O O . ALA B 1 109 ? 19.531 -12.844 -19.031 1 94.25 109 ALA B O 1
ATOM 2991 N N . LEU B 1 110 ? 20.141 -13.094 -16.922 1 93.69 110 LEU B N 1
ATOM 2992 C CA . LEU B 1 110 ? 21.172 -14.078 -17.219 1 93.69 110 LEU B CA 1
ATOM 2993 C C . LEU B 1 110 ? 20.688 -15.492 -16.906 1 93.69 110 LEU B C 1
ATOM 2995 O O . LEU B 1 110 ? 20.594 -15.875 -15.742 1 93.69 110 LEU B O 1
ATOM 2999 N N . PRO B 1 111 ? 20.5 -16.266 -17.938 1 89.62 111 PRO B N 1
ATOM 3000 C CA . PRO B 1 111 ? 19.953 -17.625 -17.75 1 89.62 111 PRO B CA 1
ATOM 3001 C C . PRO B 1 111 ? 20.859 -18.5 -16.891 1 89.62 111 PRO B C 1
ATOM 3003 O O . PRO B 1 111 ? 20.359 -19.406 -16.203 1 89.62 111 PRO B O 1
ATOM 3006 N N . HIS B 1 112 ? 22.156 -18.25 -16.844 1 89.44 112 HIS B N 1
ATOM 3007 C CA . HIS B 1 112 ? 23.062 -19.078 -16.078 1 89.44 112 HIS B CA 1
ATOM 3008 C C . HIS B 1 112 ? 22.891 -18.844 -14.578 1 89.44 112 HIS B C 1
ATOM 3010 O O . HIS B 1 112 ? 23.406 -19.609 -13.758 1 89.44 112 HIS B O 1
ATOM 3016 N N . LEU B 1 113 ? 22.234 -17.766 -14.227 1 90.38 113 LEU B N 1
ATOM 3017 C CA . LEU B 1 113 ? 21.984 -17.469 -12.82 1 90.38 113 LEU B CA 1
ATOM 3018 C C . LEU B 1 113 ? 20.625 -17.984 -12.391 1 90.38 113 LEU B C 1
ATOM 3020 O O . LEU B 1 113 ? 20.156 -17.672 -11.289 1 90.38 113 LEU B O 1
ATOM 3024 N N . HIS B 1 114 ? 19.953 -18.688 -13.227 1 89.12 114 HIS B N 1
ATOM 3025 C CA . HIS B 1 114 ? 18.703 -19.344 -12.891 1 89.12 114 HIS B CA 1
ATOM 3026 C C . HIS B 1 114 ? 18.922 -20.734 -12.328 1 89.12 114 HIS B C 1
ATOM 3028 O O . HIS B 1 114 ? 19.828 -21.453 -12.781 1 89.12 114 HIS B O 1
ATOM 3034 N N . PRO B 1 115 ? 18.125 -21.031 -11.297 1 86.12 115 PRO B N 1
ATOM 3035 C CA . PRO B 1 115 ? 18.297 -22.391 -10.758 1 86.12 115 PRO B CA 1
ATOM 3036 C C . PRO B 1 115 ? 17.734 -23.469 -11.688 1 86.12 115 PRO B C 1
ATOM 3038 O O . PRO B 1 115 ? 17 -23.156 -12.617 1 86.12 115 PRO B O 1
ATOM 3041 N N . ASN B 1 116 ? 18.188 -24.75 -11.336 1 78.81 116 ASN B N 1
ATOM 3042 C CA . ASN B 1 116 ? 17.625 -25.875 -12.062 1 78.81 116 ASN B CA 1
ATOM 3043 C C . ASN B 1 116 ? 16.172 -26.125 -11.664 1 78.81 116 ASN B C 1
ATOM 3045 O O . ASN B 1 116 ? 15.766 -25.844 -10.531 1 78.81 116 ASN B O 1
ATOM 3049 N N . ALA B 1 117 ? 15.445 -26.422 -12.539 1 73.38 117 ALA B N 1
ATOM 3050 C CA . ALA B 1 117 ? 14 -26.578 -12.383 1 73.38 117 ALA B CA 1
ATOM 3051 C C . ALA B 1 117 ? 13.656 -27.719 -11.438 1 73.38 117 ALA B C 1
ATOM 3053 O O . ALA B 1 117 ? 13.5 -28.875 -11.875 1 73.38 117 ALA B O 1
ATOM 3054 N N . CYS B 1 118 ? 13.859 -27.562 -10.164 1 69.06 118 CYS B N 1
ATOM 3055 C CA . CYS B 1 118 ? 13.492 -28.641 -9.266 1 69.06 118 CYS B CA 1
ATOM 3056 C C . CYS B 1 118 ? 12.273 -28.281 -8.43 1 69.06 118 CYS B C 1
ATOM 3058 O O . CYS B 1 118 ? 11.773 -29.094 -7.664 1 69.06 118 CYS B O 1
ATOM 3060 N N . GLY B 1 119 ? 11.703 -27.266 -8.57 1 67.94 119 GLY B N 1
ATOM 3061 C CA . GLY B 1 119 ? 10.398 -26.906 -8.031 1 67.94 119 GLY B CA 1
ATOM 3062 C C . GLY B 1 119 ? 10.453 -26.484 -6.574 1 67.94 119 GLY B C 1
ATOM 3063 O O . GLY B 1 119 ? 9.414 -26.25 -5.957 1 67.94 119 GLY B O 1
ATOM 3064 N N . LYS B 1 120 ? 11.648 -26.609 -5.859 1 71.69 120 LYS B N 1
ATOM 3065 C CA . LYS B 1 120 ? 11.766 -26.25 -4.449 1 71.69 120 LYS B CA 1
ATOM 3066 C C . LYS B 1 120 ? 12.859 -25.219 -4.223 1 71.69 120 LYS B C 1
ATOM 3068 O O . LYS B 1 120 ? 13.859 -25.203 -4.941 1 71.69 120 LYS B O 1
ATOM 3073 N N . PRO B 1 121 ? 12.602 -24.391 -3.215 1 72.5 121 PRO B N 1
ATOM 3074 C CA . PRO B 1 121 ? 13.625 -23.391 -2.881 1 72.5 121 PRO B CA 1
ATOM 3075 C C . PRO B 1 121 ? 14.969 -24.016 -2.518 1 72.5 121 PRO B C 1
ATOM 3077 O O . PRO B 1 121 ? 16.016 -23.406 -2.727 1 72.5 121 PRO B O 1
ATOM 3080 N N . SER B 1 122 ? 14.859 -25.141 -2.01 1 73.5 122 SER B N 1
ATOM 3081 C CA . SER B 1 122 ? 16.078 -25.828 -1.603 1 73.5 122 SER B CA 1
ATOM 3082 C C . SER B 1 122 ? 16.953 -26.172 -2.807 1 73.5 122 SER B C 1
ATOM 3084 O O . SER B 1 122 ? 18.141 -26.453 -2.656 1 73.5 122 SER B O 1
ATOM 3086 N N . CYS B 1 123 ? 16.328 -26.062 -3.934 1 76 123 CYS B N 1
ATOM 3087 C CA . CYS B 1 123 ? 17.078 -26.391 -5.148 1 76 123 CYS B CA 1
ATOM 3088 C C . CYS B 1 123 ? 17.953 -25.219 -5.582 1 76 123 CYS B C 1
ATOM 3090 O O . CYS B 1 123 ? 18.859 -25.375 -6.391 1 76 123 CYS B O 1
ATOM 3092 N N . VAL B 1 124 ? 17.641 -24.094 -5.145 1 79.19 124 VAL B N 1
ATOM 3093 C CA . VAL B 1 124 ? 18.484 -22.938 -5.402 1 79.19 124 VAL B CA 1
ATOM 3094 C C . VAL B 1 124 ? 19.703 -22.953 -4.48 1 79.19 124 VAL B C 1
ATOM 3096 O O . VAL B 1 124 ? 19.562 -22.859 -3.26 1 79.19 124 VAL B O 1
ATOM 3099 N N . LYS B 1 125 ? 20.844 -23.281 -5.082 1 81.12 125 LYS B N 1
ATOM 3100 C CA . LYS B 1 125 ? 22.016 -23.5 -4.242 1 81.12 125 LYS B CA 1
ATOM 3101 C C . LYS B 1 125 ? 23.188 -22.625 -4.707 1 81.12 125 LYS B C 1
ATOM 3103 O O . LYS B 1 125 ? 23.141 -22.047 -5.789 1 81.12 125 LYS B O 1
ATOM 3108 N N . GLY B 1 126 ? 24.047 -22.484 -3.734 1 86.81 126 GLY B N 1
ATOM 3109 C CA . GLY B 1 126 ? 25.312 -21.828 -4.043 1 86.81 126 GLY B CA 1
ATOM 3110 C C . GLY B 1 126 ? 25.188 -20.328 -4.246 1 86.81 126 GLY B C 1
ATOM 3111 O O . GLY B 1 126 ? 24.484 -19.656 -3.48 1 86.81 126 GLY B O 1
ATOM 3112 N N . GLY B 1 127 ? 25.891 -19.828 -5.223 1 88.06 127 GLY B N 1
ATOM 3113 C CA . GLY B 1 127 ? 25.953 -18.406 -5.531 1 88.06 127 GLY B CA 1
ATOM 3114 C C . GLY B 1 127 ? 24.625 -17.828 -6 1 88.06 127 GLY B C 1
ATOM 3115 O O . GLY B 1 127 ? 24.312 -16.688 -5.707 1 88.06 127 GLY B O 1
ATOM 3116 N N . ILE B 1 128 ? 23.922 -18.688 -6.621 1 90.12 128 ILE B N 1
ATOM 3117 C CA . ILE B 1 128 ? 22.625 -18.25 -7.141 1 90.12 128 ILE B CA 1
ATOM 3118 C C . ILE B 1 128 ? 21.672 -17.969 -5.984 1 90.12 128 ILE B C 1
ATOM 3120 O O . ILE B 1 128 ? 20.969 -16.953 -5.992 1 90.12 128 ILE B O 1
ATOM 3124 N N . ALA B 1 129 ? 21.703 -18.844 -4.992 1 91.44 129 ALA B N 1
ATOM 3125 C CA . ALA B 1 129 ? 20.844 -18.672 -3.822 1 91.44 129 ALA B CA 1
ATOM 3126 C C . ALA B 1 129 ? 21.234 -17.422 -3.039 1 91.44 129 ALA B C 1
ATOM 3128 O O . ALA B 1 129 ? 20.359 -16.656 -2.609 1 91.44 129 ALA B O 1
ATOM 3129 N N . VAL B 1 130 ? 22.469 -17.25 -2.871 1 93 130 VAL B N 1
ATOM 3130 C CA . VAL B 1 130 ? 22.969 -16.094 -2.115 1 93 130 VAL B CA 1
ATOM 3131 C C . VAL B 1 130 ? 22.547 -14.805 -2.818 1 93 130 VAL B C 1
ATOM 3133 O O . VAL B 1 130 ? 22.078 -13.859 -2.176 1 93 130 VAL B O 1
ATOM 3136 N N . MET B 1 131 ? 22.781 -14.75 -4.082 1 94.88 131 MET B N 1
ATOM 3137 C CA . MET B 1 131 ? 22.422 -13.547 -4.836 1 94.88 131 MET B CA 1
ATOM 3138 C C . MET B 1 131 ? 20.922 -13.281 -4.75 1 94.88 131 MET B C 1
ATOM 3140 O O . MET B 1 131 ? 20.5 -12.141 -4.543 1 94.88 131 MET B O 1
ATOM 3144 N N . PHE B 1 132 ? 20.156 -14.32 -4.859 1 95.12 132 PHE B N 1
ATOM 3145 C CA . PHE B 1 132 ? 18.703 -14.203 -4.848 1 95.12 132 PHE B CA 1
ATOM 3146 C C . PHE B 1 132 ? 18.203 -13.719 -3.49 1 95.12 132 PHE B C 1
ATOM 3148 O O . PHE B 1 132 ? 17.547 -12.68 -3.4 1 95.12 132 PHE B O 1
ATOM 3155 N N . TYR B 1 133 ? 18.578 -14.367 -2.422 1 95.12 133 TYR B N 1
ATOM 3156 C CA . TYR B 1 133 ? 18.062 -14.055 -1.094 1 95.12 133 TYR B CA 1
ATOM 3157 C C . TYR B 1 133 ? 18.688 -12.773 -0.558 1 95.12 133 TYR B C 1
ATOM 3159 O O . TYR B 1 133 ? 18.047 -12.016 0.168 1 95.12 133 TYR B O 1
ATOM 3167 N N . ALA B 1 134 ? 19.859 -12.523 -0.89 1 96.62 134 ALA B N 1
ATOM 3168 C CA . ALA B 1 134 ? 20.484 -11.266 -0.499 1 96.62 134 ALA B CA 1
ATOM 3169 C C . ALA B 1 134 ? 19.781 -10.078 -1.158 1 96.62 134 ALA B C 1
ATOM 3171 O O . ALA B 1 134 ? 19.578 -9.039 -0.525 1 96.62 134 ALA B O 1
ATOM 3172 N N . SER B 1 135 ? 19.484 -10.266 -2.42 1 97.62 135 SER B N 1
ATOM 3173 C CA . SER B 1 135 ? 18.797 -9.188 -3.123 1 97.62 135 SER B CA 1
ATOM 3174 C C . SER B 1 135 ? 17.406 -8.938 -2.525 1 97.62 135 SER B C 1
ATOM 3176 O O . SER B 1 135 ? 17 -7.789 -2.35 1 97.62 135 SER B O 1
ATOM 3178 N N . LEU B 1 136 ? 16.719 -10.039 -2.186 1 97.62 136 LEU B N 1
ATOM 3179 C CA . LEU B 1 136 ? 15.398 -9.891 -1.595 1 97.62 136 LEU B CA 1
ATOM 3180 C C . LEU B 1 136 ? 15.484 -9.211 -0.23 1 97.62 136 LEU B C 1
ATOM 3182 O O . LEU B 1 136 ? 14.672 -8.344 0.091 1 97.62 136 LEU B O 1
ATOM 3186 N N . PHE B 1 137 ? 16.453 -9.602 0.516 1 97.56 137 PHE B N 1
ATOM 3187 C CA . PHE B 1 137 ? 16.625 -9.008 1.837 1 97.56 137 PHE B CA 1
ATOM 3188 C C . PHE B 1 137 ? 17 -7.535 1.726 1 97.56 137 PHE B C 1
ATOM 3190 O O . PHE B 1 137 ? 16.484 -6.699 2.463 1 97.56 137 PHE B O 1
ATOM 3197 N N . MET B 1 138 ? 17.891 -7.219 0.877 1 98.31 138 MET B N 1
ATOM 3198 C CA . MET B 1 138 ? 18.297 -5.832 0.653 1 98.31 138 MET B CA 1
ATOM 3199 C C . MET B 1 138 ? 17.125 -5 0.147 1 98.31 138 MET B C 1
ATOM 3201 O O . MET B 1 138 ? 16.984 -3.83 0.502 1 98.31 138 MET B O 1
ATOM 3205 N N . TYR B 1 139 ? 16.328 -5.582 -0.674 1 98.5 139 TYR B N 1
ATOM 3206 C CA . TYR B 1 139 ? 15.141 -4.891 -1.173 1 98.5 139 TYR B CA 1
ATOM 3207 C C . TYR B 1 139 ? 14.172 -4.57 -0.037 1 98.5 139 TYR B C 1
ATOM 3209 O O . TYR B 1 139 ? 13.656 -3.453 0.049 1 98.5 139 TYR B O 1
ATOM 3217 N N . ALA B 1 140 ? 13.93 -5.574 0.817 1 98.19 140 ALA B N 1
ATOM 3218 C CA . ALA B 1 140 ? 13.039 -5.367 1.954 1 98.19 140 ALA B CA 1
ATOM 3219 C C . ALA B 1 140 ? 13.57 -4.277 2.881 1 98.19 140 ALA B C 1
ATOM 3221 O O . ALA B 1 140 ? 12.812 -3.424 3.346 1 98.19 140 ALA B O 1
ATOM 3222 N N . LEU B 1 141 ? 14.82 -4.289 3.104 1 97.56 141 LEU B N 1
ATOM 3223 C CA . LEU B 1 141 ? 15.469 -3.301 3.959 1 97.56 141 LEU B CA 1
ATOM 3224 C C . LEU B 1 141 ? 15.398 -1.911 3.332 1 97.56 141 LEU B C 1
ATOM 3226 O O . LEU B 1 141 ? 15.055 -0.938 4.008 1 97.56 141 LEU B O 1
ATOM 3230 N N . GLY B 1 142 ? 15.773 -1.846 2.092 1 98.19 142 GLY B N 1
ATOM 3231 C CA . GLY B 1 142 ? 15.758 -0.57 1.394 1 98.19 142 GLY B CA 1
ATOM 3232 C C . GLY B 1 142 ? 14.367 0.021 1.25 1 98.19 142 GLY B C 1
ATOM 3233 O O . GLY B 1 142 ? 14.117 1.145 1.69 1 98.19 142 GLY B O 1
ATOM 3234 N N . ASN B 1 143 ? 13.453 -0.714 0.663 1 97.81 143 ASN B N 1
ATOM 3235 C CA . ASN B 1 143 ? 12.086 -0.264 0.445 1 97.81 143 ASN B CA 1
ATOM 3236 C C . ASN B 1 143 ? 11.383 0.059 1.762 1 97.81 143 ASN B C 1
ATOM 3238 O O . ASN B 1 143 ? 10.727 1.095 1.883 1 97.81 143 ASN B O 1
ATOM 3242 N N . GLY B 1 144 ? 11.539 -0.818 2.771 1 97.06 144 GLY B N 1
ATOM 3243 C CA . GLY B 1 144 ? 10.953 -0.585 4.086 1 97.06 144 GLY B CA 1
ATOM 3244 C C . GLY B 1 144 ? 11.5 0.653 4.77 1 97.06 144 GLY B C 1
ATOM 3245 O O . GLY B 1 144 ? 10.742 1.46 5.309 1 97.06 144 GLY B O 1
ATOM 3246 N N . GLY B 1 145 ? 12.789 0.784 4.758 1 96.19 145 GLY B N 1
ATOM 3247 C CA . GLY B 1 145 ? 13.422 1.942 5.371 1 96.19 145 GLY B CA 1
ATOM 3248 C C . GLY B 1 145 ? 12.969 3.258 4.766 1 96.19 145 GLY B C 1
ATOM 3249 O O . GLY B 1 145 ? 12.742 4.234 5.488 1 96.19 145 GLY B O 1
ATOM 3250 N N . VAL B 1 146 ? 12.82 3.271 3.482 1 97.06 146 VAL B N 1
ATOM 3251 C CA . VAL B 1 146 ? 12.406 4.484 2.785 1 97.06 146 VAL B CA 1
ATOM 3252 C C . VAL B 1 146 ? 10.961 4.812 3.139 1 97.06 146 VAL B C 1
ATOM 3254 O O . VAL B 1 146 ? 10.633 5.969 3.42 1 97.06 146 VAL B O 1
ATOM 3257 N N . LYS B 1 147 ? 10.109 3.826 3.178 1 94 147 LYS B N 1
ATOM 3258 C CA . LYS B 1 147 ? 8.695 4.016 3.49 1 94 147 LYS B CA 1
ATOM 3259 C C . LYS B 1 147 ? 8.508 4.566 4.902 1 94 147 LYS B C 1
ATOM 3261 O O . LYS B 1 147 ? 7.59 5.352 5.152 1 94 147 LYS B O 1
ATOM 3266 N N . GLY B 1 148 ? 9.406 4.262 5.758 1 91.94 148 GLY B N 1
ATOM 3267 C CA . GLY B 1 148 ? 9.305 4.699 7.141 1 91.94 148 GLY B CA 1
ATOM 3268 C C . GLY B 1 148 ? 9.797 6.117 7.355 1 91.94 148 GLY B C 1
ATOM 3269 O O . GLY B 1 148 ? 9.461 6.75 8.359 1 91.94 148 GLY B O 1
ATOM 3270 N N . SER B 1 149 ? 10.5 6.633 6.406 1 93.25 149 SER B N 1
ATOM 3271 C CA . SER B 1 149 ? 11.148 7.91 6.676 1 93.25 149 SER B CA 1
ATOM 3272 C C . SER B 1 149 ? 10.672 8.992 5.707 1 93.25 149 SER B C 1
ATOM 3274 O O . SER B 1 149 ? 10.703 10.18 6.035 1 93.25 149 SER B O 1
ATOM 3276 N N . MET B 1 150 ? 10.188 8.609 4.598 1 94.38 150 MET B N 1
ATOM 3277 C CA . MET B 1 150 ? 9.922 9.547 3.508 1 94.38 150 MET B CA 1
ATOM 3278 C C . MET B 1 150 ? 8.75 10.461 3.85 1 94.38 150 MET B C 1
ATOM 3280 O O . MET B 1 150 ? 8.797 11.664 3.6 1 94.38 150 MET B O 1
ATOM 3284 N N . THR B 1 151 ? 7.723 9.906 4.434 1 91.12 151 THR B N 1
ATOM 3285 C CA . THR B 1 151 ? 6.508 10.672 4.711 1 91.12 151 THR B CA 1
ATOM 3286 C C . THR B 1 151 ? 6.773 11.75 5.754 1 91.12 151 THR B C 1
ATOM 3288 O O . THR B 1 151 ? 6.359 12.898 5.59 1 91.12 151 THR B O 1
ATOM 3291 N N . ALA B 1 152 ? 7.473 11.367 6.785 1 90.12 152 ALA B N 1
ATOM 3292 C CA . ALA B 1 152 ? 7.82 12.336 7.824 1 90.12 152 ALA B CA 1
ATOM 3293 C C . ALA B 1 152 ? 8.758 13.406 7.281 1 90.12 152 ALA B C 1
ATOM 3295 O O . ALA B 1 152 ? 8.656 14.578 7.66 1 90.12 152 ALA B O 1
ATOM 3296 N N . PHE B 1 153 ? 9.664 13.039 6.438 1 93.69 153 PHE B N 1
ATOM 3297 C CA . PHE B 1 153 ? 10.57 13.992 5.816 1 93.69 153 PHE B CA 1
ATOM 3298 C C . PHE B 1 153 ? 9.805 15.055 5.043 1 93.69 153 PHE B C 1
ATOM 3300 O O . PHE B 1 153 ? 10.148 16.234 5.086 1 93.69 153 PHE B O 1
ATOM 3307 N N . GLY B 1 154 ? 8.773 14.625 4.348 1 92.75 154 GLY B N 1
ATOM 3308 C CA . GLY B 1 154 ? 7.953 15.555 3.59 1 92.75 154 GLY B CA 1
ATOM 3309 C C . GLY B 1 154 ? 7.223 16.562 4.465 1 92.75 154 GLY B C 1
ATOM 3310 O O . GLY B 1 154 ? 7.172 17.75 4.145 1 92.75 154 GLY B O 1
ATOM 3311 N N . ALA B 1 155 ? 6.699 16.062 5.547 1 89.88 155 ALA B N 1
ATOM 3312 C CA . ALA B 1 155 ? 5.965 16.953 6.457 1 89.88 155 ALA B CA 1
ATOM 3313 C C . ALA B 1 155 ? 6.891 18 7.07 1 89.88 155 ALA B C 1
ATOM 3315 O O . ALA B 1 155 ? 6.461 19.109 7.363 1 89.88 155 ALA B O 1
ATOM 3316 N N . ASP B 1 156 ? 8.102 17.656 7.215 1 90.94 156 ASP B N 1
ATOM 3317 C CA . ASP B 1 156 ? 9.094 18.531 7.828 1 90.94 156 ASP B CA 1
ATOM 3318 C C . ASP B 1 156 ? 9.375 19.734 6.945 1 90.94 156 ASP B C 1
ATOM 3320 O O . ASP B 1 156 ? 10 20.703 7.387 1 90.94 156 ASP B O 1
ATOM 3324 N N . GLN B 1 157 ? 8.938 19.688 5.754 1 93.38 157 GLN B N 1
ATOM 3325 C CA . GLN B 1 157 ? 9.266 20.781 4.832 1 93.38 157 GLN B CA 1
ATOM 3326 C C . GLN B 1 157 ? 8.422 22.016 5.109 1 93.38 157 GLN B C 1
ATOM 3328 O O . GLN B 1 157 ? 8.703 23.094 4.586 1 93.38 157 GLN B O 1
ATOM 3333 N N . PHE B 1 158 ? 7.461 21.844 5.941 1 91 158 PHE B N 1
ATOM 3334 C CA . PHE B 1 158 ? 6.59 22.969 6.262 1 91 158 PHE B CA 1
ATOM 3335 C C . PHE B 1 158 ? 6.793 23.406 7.707 1 91 158 PHE B C 1
ATOM 3337 O O . PHE B 1 158 ? 6.965 22.578 8.602 1 91 158 PHE B O 1
ATOM 3344 N N . ASP B 1 159 ? 6.766 24.719 7.82 1 84 159 ASP B N 1
ATOM 3345 C CA . ASP B 1 159 ? 7.004 25.312 9.133 1 84 159 ASP B CA 1
ATOM 3346 C C . ASP B 1 159 ? 5.762 25.219 10.016 1 84 159 ASP B C 1
ATOM 3348 O O . ASP B 1 159 ? 4.707 25.75 9.68 1 84 159 ASP B O 1
ATOM 3352 N N . GLU B 1 160 ? 5.973 24.625 11.133 1 79.81 160 GLU B N 1
ATOM 3353 C CA . GLU B 1 160 ? 4.871 24.438 12.078 1 79.81 160 GLU B CA 1
ATOM 3354 C C . GLU B 1 160 ? 4.414 25.75 12.68 1 79.81 160 GLU B C 1
ATOM 3356 O O . GLU B 1 160 ? 3.293 25.859 13.18 1 79.81 160 GLU B O 1
ATOM 3361 N N . LYS B 1 161 ? 5.227 26.781 12.633 1 80.62 161 LYS B N 1
ATOM 3362 C CA . LYS B 1 161 ? 4.91 28.062 13.227 1 80.62 161 LYS B CA 1
ATOM 3363 C C . LYS B 1 161 ? 4.195 28.969 12.227 1 80.62 161 LYS B C 1
ATOM 3365 O O . LYS B 1 161 ? 3.684 30.031 12.602 1 80.62 161 LYS B O 1
ATOM 3370 N N . ASP B 1 162 ? 4.188 28.5 11.016 1 83.75 162 ASP B N 1
ATOM 3371 C CA . ASP B 1 162 ? 3.484 29.25 9.984 1 83.75 162 ASP B CA 1
ATOM 3372 C C . ASP B 1 162 ? 1.971 29.141 10.148 1 83.75 162 ASP B C 1
ATOM 3374 O O . ASP B 1 162 ? 1.443 28.047 10.336 1 83.75 162 ASP B O 1
ATOM 3378 N N . PRO B 1 163 ? 1.305 30.312 10.18 1 79.5 163 PRO B N 1
ATOM 3379 C CA . PRO B 1 163 ? -0.152 30.297 10.336 1 79.5 163 PRO B CA 1
ATOM 3380 C C . PRO B 1 163 ? -0.845 29.422 9.289 1 79.5 163 PRO B C 1
ATOM 3382 O O . PRO B 1 163 ? -1.914 28.875 9.555 1 79.5 163 PRO B O 1
ATOM 3385 N N . ASN B 1 164 ? -0.27 29.297 8.188 1 84.38 164 ASN B N 1
ATOM 3386 C CA . ASN B 1 164 ? -0.849 28.469 7.137 1 84.38 164 ASN B CA 1
ATOM 3387 C C . ASN B 1 164 ? -0.189 27.094 7.082 1 84.38 164 ASN B C 1
ATOM 3389 O O . ASN B 1 164 ? -0.359 26.359 6.105 1 84.38 164 ASN B O 1
ATOM 3393 N N . GLY B 1 165 ? 0.511 26.797 8.102 1 86.19 165 GLY B N 1
ATOM 3394 C CA . GLY B 1 165 ? 1.259 25.547 8.141 1 86.19 165 GLY B CA 1
ATOM 3395 C C . GLY B 1 165 ? 0.37 24.312 8.141 1 86.19 165 GLY B C 1
ATOM 3396 O O . GLY B 1 165 ? 0.676 23.312 7.484 1 86.19 165 GLY B O 1
ATOM 3397 N N . ALA B 1 166 ? -0.724 24.438 8.828 1 87.12 166 ALA B N 1
ATOM 3398 C CA . ALA B 1 166 ? -1.649 23.312 8.938 1 87.12 166 ALA B CA 1
ATOM 3399 C C . ALA B 1 166 ? -2.254 22.969 7.582 1 87.12 166 ALA B C 1
ATOM 3401 O O . ALA B 1 166 ? -2.266 21.797 7.184 1 87.12 166 ALA B O 1
ATOM 3402 N N . LYS B 1 167 ? -2.701 23.969 6.91 1 87.06 167 LYS B N 1
ATOM 3403 C CA . LYS B 1 167 ? -3.273 23.75 5.586 1 87.06 167 LYS B CA 1
ATOM 3404 C C . LYS B 1 167 ? -2.223 23.234 4.609 1 87.06 167 LYS B C 1
ATOM 3406 O O . LYS B 1 167 ? -2.51 22.359 3.789 1 87.06 167 LYS B O 1
ATOM 3411 N N . ALA B 1 168 ? -1.062 23.734 4.703 1 90.69 168 ALA B N 1
ATOM 3412 C CA . ALA B 1 168 ? 0.019 23.328 3.809 1 90.69 168 ALA B CA 1
ATOM 3413 C C . ALA B 1 168 ? 0.387 21.859 4.016 1 90.69 168 ALA B C 1
ATOM 3415 O O . ALA B 1 168 ? 0.578 21.125 3.047 1 90.69 168 ALA B O 1
ATOM 3416 N N . ILE B 1 169 ? 0.447 21.438 5.258 1 92.44 169 ILE B N 1
ATOM 3417 C CA . ILE B 1 169 ? 0.807 20.062 5.555 1 92.44 169 ILE B CA 1
ATOM 3418 C C . ILE B 1 169 ? -0.303 19.125 5.086 1 92.44 169 ILE B C 1
ATOM 3420 O O . ILE B 1 169 ? -0.031 18.062 4.5 1 92.44 169 ILE B O 1
ATOM 3424 N N . ALA B 1 170 ? -1.505 19.5 5.289 1 88.19 170 ALA B N 1
ATOM 3425 C CA . ALA B 1 170 ? -2.625 18.688 4.809 1 88.19 170 ALA B CA 1
ATOM 3426 C C . ALA B 1 170 ? -2.596 18.562 3.291 1 88.19 170 ALA B C 1
ATOM 3428 O O . ALA B 1 170 ? -2.805 17.469 2.752 1 88.19 170 ALA B O 1
ATOM 3429 N N . THR B 1 171 ? -2.342 19.672 2.648 1 87.88 171 THR B N 1
ATOM 3430 C CA . THR B 1 171 ? -2.254 19.672 1.193 1 87.88 171 THR B CA 1
ATOM 3431 C C . THR B 1 171 ? -1.1 18.797 0.716 1 87.88 171 THR B C 1
ATOM 3433 O O . THR B 1 171 ? -1.229 18.078 -0.275 1 87.88 171 THR B O 1
ATOM 3436 N N . PHE B 1 172 ? -0.031 18.891 1.427 1 92.88 172 PHE B N 1
ATOM 3437 C CA . PHE B 1 172 ? 1.126 18.062 1.098 1 92.88 172 PHE B CA 1
ATOM 3438 C C . PHE B 1 172 ? 0.757 16.578 1.107 1 92.88 172 PHE B C 1
ATOM 3440 O O . PHE B 1 172 ? 1.077 15.852 0.168 1 92.88 172 PHE B O 1
ATOM 3447 N N . PHE B 1 173 ? 0.122 16.156 2.115 1 90.44 173 PHE B N 1
ATOM 3448 C CA . PHE B 1 173 ? -0.173 14.734 2.254 1 90.44 173 PHE B CA 1
ATOM 3449 C C . PHE B 1 173 ? -1.189 14.281 1.21 1 90.44 173 PHE B C 1
ATOM 3451 O O . PHE B 1 173 ? -1.137 13.148 0.729 1 90.44 173 PHE B O 1
ATOM 3458 N N . ASN B 1 174 ? -2.078 15.148 0.834 1 87.19 174 ASN B N 1
ATOM 3459 C CA . ASN B 1 174 ? -3.008 14.836 -0.246 1 87.19 174 ASN B CA 1
ATOM 3460 C C . ASN B 1 174 ? -2.277 14.633 -1.571 1 87.19 174 ASN B C 1
ATOM 3462 O O . ASN B 1 174 ? -2.582 13.695 -2.314 1 87.19 174 ASN B O 1
ATOM 3466 N N . TRP B 1 175 ? -1.358 15.477 -1.79 1 90.56 175 TRP B N 1
ATOM 3467 C CA . TRP B 1 175 ? -0.569 15.359 -3.012 1 90.56 175 TRP B CA 1
ATOM 3468 C C . TRP B 1 175 ? 0.311 14.109 -2.971 1 90.56 175 TRP B C 1
ATOM 3470 O O . TRP B 1 175 ? 0.533 13.469 -4 1 90.56 175 TRP B O 1
ATOM 3480 N N . LEU B 1 176 ? 0.831 13.883 -1.805 1 94.19 176 LEU B N 1
ATOM 3481 C CA . LEU B 1 176 ? 1.64 12.68 -1.648 1 94.19 176 LEU B CA 1
ATOM 3482 C C . LEU B 1 176 ? 0.824 11.43 -1.967 1 94.19 176 LEU B C 1
ATOM 3484 O O . LEU B 1 176 ? 1.302 10.531 -2.666 1 94.19 176 LEU B O 1
ATOM 3488 N N . LEU B 1 177 ? -0.377 11.398 -1.472 1 91.69 177 LEU B N 1
ATOM 3489 C CA . LEU B 1 177 ? -1.264 10.273 -1.733 1 91.69 177 LEU B CA 1
ATOM 3490 C C . LEU B 1 177 ? -1.589 10.172 -3.219 1 91.69 177 LEU B C 1
ATOM 3492 O O . LEU B 1 177 ? -1.605 9.07 -3.781 1 91.69 177 LEU B O 1
ATOM 3496 N N . LEU B 1 178 ? -1.859 11.234 -3.824 1 91.62 178 LEU B N 1
ATOM 3497 C CA . LEU B 1 178 ? -2.174 11.258 -5.25 1 91.62 178 LEU B CA 1
ATOM 3498 C C . LEU B 1 178 ? -0.994 10.75 -6.074 1 91.62 178 LEU B C 1
ATOM 3500 O O . LEU B 1 178 ? -1.169 9.93 -6.977 1 91.62 178 LEU B O 1
ATOM 3504 N N . SER B 1 179 ? 0.134 11.289 -5.738 1 95.31 179 SER B N 1
ATOM 3505 C CA . SER B 1 179 ? 1.34 10.875 -6.453 1 95.31 179 SER B CA 1
ATOM 3506 C C . SER B 1 179 ? 1.604 9.383 -6.285 1 95.31 179 SER B C 1
ATOM 3508 O O . SER B 1 179 ? 1.9 8.688 -7.258 1 95.31 179 SER B O 1
ATOM 3510 N N . SER B 1 180 ? 1.521 8.906 -5.078 1 96.06 180 SER B N 1
ATOM 3511 C CA . SER B 1 180 ? 1.744 7.492 -4.809 1 96.06 180 SER B CA 1
ATOM 3512 C C . SER B 1 180 ? 0.725 6.625 -5.535 1 96.06 180 SER B C 1
ATOM 3514 O O . SER B 1 180 ? 1.074 5.574 -6.086 1 96.06 180 SER B O 1
ATOM 3516 N N . THR B 1 181 ? -0.554 7.059 -5.566 1 95.62 181 THR B N 1
ATOM 3517 C CA . THR B 1 181 ? -1.614 6.301 -6.223 1 95.62 181 THR B CA 1
ATOM 3518 C C . THR B 1 181 ? -1.403 6.266 -7.73 1 95.62 181 THR B C 1
ATOM 3520 O O . THR B 1 181 ? -1.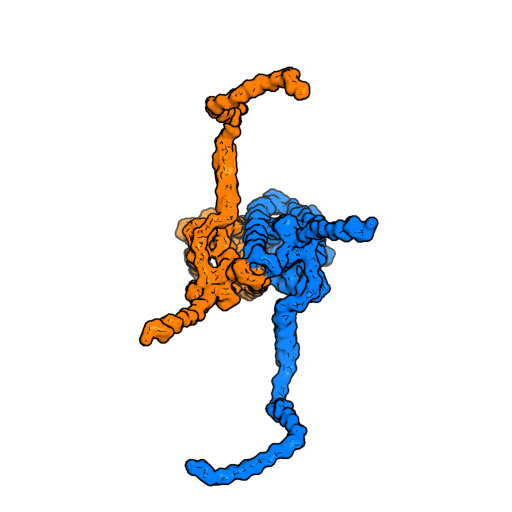588 5.227 -8.367 1 95.62 181 THR B O 1
ATOM 3523 N N . LEU B 1 182 ? -1.021 7.359 -8.25 1 95.06 182 LEU B N 1
ATOM 3524 C CA . LEU B 1 182 ? -0.724 7.406 -9.68 1 95.06 182 LEU B CA 1
ATOM 3525 C C . LEU B 1 182 ? 0.42 6.457 -10.031 1 95.06 182 LEU B C 1
ATOM 3527 O O . LEU B 1 182 ? 0.369 5.762 -11.047 1 95.06 182 LEU B O 1
ATOM 3531 N N . GLY B 1 183 ? 1.434 6.496 -9.234 1 97.38 183 GLY B N 1
ATOM 3532 C CA . GLY B 1 183 ? 2.508 5.535 -9.422 1 97.38 183 GLY B CA 1
ATOM 3533 C C . GLY B 1 183 ? 2.033 4.094 -9.391 1 97.38 183 GLY B C 1
ATOM 3534 O O . GLY B 1 183 ? 2.459 3.275 -10.203 1 97.38 183 GLY B O 1
ATOM 3535 N N . SER B 1 184 ? 1.157 3.787 -8.43 1 97.31 184 SER B N 1
ATOM 3536 C CA . SER B 1 184 ? 0.625 2.436 -8.289 1 97.31 184 SER B CA 1
ATOM 3537 C C . SER B 1 184 ? -0.137 2.01 -9.539 1 97.31 184 SER B C 1
ATOM 3539 O O . SER B 1 184 ? 0.002 0.876 -10 1 97.31 184 SER B O 1
ATOM 3541 N N . VAL B 1 185 ? -0.906 2.936 -10.094 1 96.06 185 VAL B N 1
ATOM 3542 C CA . VAL B 1 185 ? -1.69 2.629 -11.289 1 96.06 185 VAL B CA 1
ATOM 3543 C C . VAL B 1 185 ? -0.757 2.326 -12.453 1 96.06 185 VAL B C 1
ATOM 3545 O O . VAL B 1 185 ? -0.94 1.332 -13.164 1 96.06 185 VAL B O 1
ATOM 3548 N N . ILE B 1 186 ? 0.251 3.096 -12.602 1 97.06 186 ILE B N 1
ATOM 3549 C CA . ILE B 1 186 ? 1.209 2.904 -13.68 1 97.06 186 ILE B CA 1
ATOM 3550 C C . ILE B 1 186 ? 1.979 1.603 -13.469 1 97.06 186 ILE B C 1
ATOM 3552 O O . ILE B 1 186 ? 2.26 0.875 -14.422 1 97.06 186 ILE B O 1
ATOM 3556 N N . GLY B 1 187 ? 2.305 1.302 -12.281 1 97.62 187 GLY B N 1
ATOM 3557 C CA . GLY B 1 187 ? 3.049 0.094 -11.961 1 97.62 187 GLY B CA 1
ATOM 3558 C C . GLY B 1 187 ? 2.283 -1.178 -12.273 1 97.62 187 GLY B C 1
ATOM 3559 O O . GLY B 1 187 ? 2.781 -2.047 -12.992 1 97.62 187 GLY B O 1
ATOM 3560 N N . VAL B 1 188 ? 1.129 -1.215 -11.75 1 95.25 188 VAL B N 1
ATOM 3561 C CA . VAL B 1 188 ? 0.369 -2.457 -11.836 1 95.25 188 VAL B CA 1
ATOM 3562 C C . VAL B 1 188 ? -0.144 -2.656 -13.258 1 95.25 188 VAL B C 1
ATOM 3564 O O . VAL B 1 188 ? -0.248 -3.789 -13.734 1 95.25 188 VAL B O 1
ATOM 3567 N N . THR B 1 189 ? -0.42 -1.583 -14.055 1 92.44 189 THR B N 1
ATOM 3568 C CA . THR B 1 189 ? -0.945 -1.704 -15.406 1 92.44 189 THR B CA 1
ATOM 3569 C C . THR B 1 189 ? 0.19 -1.742 -16.422 1 92.44 189 THR B C 1
ATOM 3571 O O . THR B 1 189 ? 0.269 -2.664 -17.234 1 92.44 189 THR B O 1
ATOM 3574 N N . GLY B 1 190 ? 1.086 -0.854 -16.297 1 93.75 190 GLY B N 1
ATOM 3575 C CA . GLY B 1 190 ? 2.135 -0.712 -17.297 1 93.75 190 GLY B CA 1
ATOM 3576 C C . GLY B 1 190 ? 3.316 -1.632 -17.062 1 93.75 190 GLY B C 1
ATOM 3577 O O . GLY B 1 190 ? 3.68 -2.426 -17.922 1 93.75 190 GLY B O 1
ATOM 3578 N N . VAL B 1 191 ? 3.867 -1.625 -15.906 1 93.25 191 VAL B N 1
ATOM 3579 C CA . VAL B 1 191 ? 5.098 -2.355 -15.617 1 93.25 191 VAL B CA 1
ATOM 3580 C C . VAL B 1 191 ? 4.816 -3.855 -15.594 1 93.25 191 VAL B C 1
ATOM 3582 O O . VAL B 1 191 ? 5.582 -4.648 -16.141 1 93.25 191 VAL B O 1
ATOM 3585 N N . VAL B 1 192 ? 3.725 -4.207 -14.969 1 91.38 192 VAL B N 1
ATOM 3586 C CA . VAL B 1 192 ? 3.369 -5.621 -14.914 1 91.38 192 VAL B CA 1
ATOM 3587 C C . VAL B 1 192 ? 3.131 -6.148 -16.328 1 91.38 192 VAL B C 1
ATOM 3589 O O . VAL B 1 192 ? 3.521 -7.27 -16.656 1 91.38 192 VAL B O 1
ATOM 3592 N N . TRP B 1 193 ? 2.516 -5.32 -17.188 1 90.5 193 TRP B N 1
ATOM 3593 C CA . TRP B 1 193 ? 2.279 -5.707 -18.578 1 90.5 193 TRP B CA 1
ATOM 3594 C C . TRP B 1 193 ? 3.596 -5.969 -19.297 1 90.5 193 TRP B C 1
ATOM 3596 O O . TRP B 1 193 ? 3.727 -6.961 -20.031 1 90.5 193 TRP B O 1
ATOM 3606 N N . VAL B 1 194 ? 4.539 -5.207 -19.078 1 91.12 194 VAL B N 1
ATOM 3607 C CA . VAL B 1 194 ? 5.848 -5.383 -19.703 1 91.12 194 VAL B CA 1
ATOM 3608 C C . VAL B 1 194 ? 6.512 -6.648 -19.172 1 91.12 194 VAL B C 1
ATOM 3610 O O . VAL B 1 194 ? 7.102 -7.418 -19.922 1 91.12 194 VAL B O 1
ATOM 3613 N N . SER B 1 195 ? 6.387 -6.891 -17.859 1 86.75 195 SER B N 1
ATOM 3614 C CA . SER B 1 195 ? 7.035 -8.023 -17.203 1 86.75 195 SER B CA 1
ATOM 3615 C C . SER B 1 195 ? 6.441 -9.344 -17.688 1 86.75 195 SER B C 1
ATOM 3617 O O . SER B 1 195 ? 7.16 -10.336 -17.828 1 86.75 195 SER B O 1
ATOM 3619 N N . THR B 1 196 ? 5.133 -9.398 -17.984 1 83 196 THR B N 1
ATOM 3620 C CA . THR B 1 196 ? 4.457 -10.648 -18.297 1 83 196 THR B CA 1
ATOM 3621 C C . THR B 1 196 ? 4.449 -10.898 -19.797 1 83 196 THR B C 1
ATOM 3623 O O . THR B 1 196 ? 4.363 -12.047 -20.25 1 83 196 THR B O 1
ATOM 3626 N N . GLN B 1 197 ? 4.5 -9.805 -20.594 1 82.81 197 GLN B N 1
ATOM 3627 C CA . GLN B 1 197 ? 4.457 -9.969 -22.031 1 82.81 197 GLN B CA 1
ATOM 3628 C C . GLN B 1 197 ? 5.859 -10.141 -22.609 1 82.81 197 GLN B C 1
ATOM 3630 O O . GLN B 1 197 ? 6.035 -10.742 -23.672 1 82.81 197 GLN B O 1
ATOM 3635 N N . ARG B 1 198 ? 6.703 -9.617 -21.953 1 81.31 198 ARG B N 1
ATOM 3636 C CA . ARG B 1 198 ? 8.102 -9.742 -22.359 1 81.31 198 ARG B CA 1
ATOM 3637 C C . ARG B 1 198 ? 8.883 -10.586 -21.359 1 81.31 198 ARG B C 1
ATOM 3639 O O . ARG B 1 198 ? 8.289 -11.328 -20.562 1 81.31 198 ARG B O 1
ATOM 3646 N N . GLU B 1 199 ? 10.203 -10.484 -21.391 1 84.5 199 GLU B N 1
ATOM 3647 C CA . GLU B 1 199 ? 11.047 -11.164 -20.406 1 84.5 199 GLU B CA 1
ATOM 3648 C C . GLU B 1 199 ? 11.07 -10.406 -19.094 1 84.5 199 GLU B C 1
ATOM 3650 O O . GLU B 1 199 ? 10.922 -9.188 -19.062 1 84.5 199 GLU B O 1
ATOM 3655 N N . TRP B 1 200 ? 11.188 -11.078 -18.062 1 88.31 200 TRP B N 1
ATOM 3656 C CA . TRP B 1 200 ? 11.094 -10.562 -16.688 1 88.31 200 TRP B CA 1
ATOM 3657 C C . TRP B 1 200 ? 12.164 -9.5 -16.438 1 88.31 200 TRP B C 1
ATOM 3659 O O . TRP B 1 200 ? 11.945 -8.57 -15.664 1 88.31 200 TRP B O 1
ATOM 3669 N N . HIS B 1 201 ? 13.297 -9.609 -17.125 1 90.31 201 HIS B N 1
ATOM 3670 C CA . HIS B 1 201 ? 14.359 -8.648 -16.859 1 90.31 201 HIS B CA 1
ATOM 3671 C C . HIS B 1 201 ? 13.969 -7.25 -17.328 1 90.31 201 HIS B C 1
ATOM 3673 O O . HIS B 1 201 ? 14.445 -6.25 -16.781 1 90.31 201 HIS B O 1
ATOM 3679 N N . TRP B 1 202 ? 13.039 -7.078 -18.266 1 92.19 202 TRP B N 1
ATOM 3680 C CA . TRP B 1 202 ? 12.578 -5.766 -18.719 1 92.19 202 TRP B CA 1
ATOM 3681 C C . TRP B 1 202 ? 11.758 -5.082 -17.625 1 92.19 202 TRP B C 1
ATOM 3683 O O . TRP B 1 202 ? 11.883 -3.875 -17.406 1 92.19 202 TRP B O 1
ATOM 3693 N N . GLY B 1 203 ? 10.891 -5.855 -16.938 1 94.19 203 GLY B N 1
ATOM 3694 C CA . GLY B 1 203 ? 10.125 -5.301 -15.828 1 94.19 203 GLY B CA 1
ATOM 3695 C C . GLY B 1 203 ? 11 -4.809 -14.688 1 94.19 203 GLY B C 1
ATOM 3696 O O . GLY B 1 203 ? 10.844 -3.682 -14.219 1 94.19 203 GLY B O 1
ATOM 3697 N N . PHE B 1 204 ? 11.953 -5.633 -14.328 1 96.44 204 PHE B N 1
ATOM 3698 C CA . PHE B 1 204 ? 12.867 -5.262 -13.258 1 96.44 204 PHE B CA 1
ATOM 3699 C C . PHE B 1 204 ? 13.719 -4.066 -13.664 1 96.44 204 PHE B C 1
ATOM 3701 O O . PHE B 1 204 ? 14.023 -3.207 -12.836 1 96.44 204 PHE B O 1
ATOM 3708 N N . LEU B 1 205 ? 14.055 -4.008 -14.898 1 97 205 LEU B N 1
ATOM 3709 C CA . LEU B 1 205 ? 14.875 -2.9 -15.383 1 97 205 LEU B CA 1
ATOM 3710 C C . LEU B 1 205 ? 14.109 -1.582 -15.297 1 97 205 LEU B C 1
ATOM 3712 O O . LEU B 1 205 ? 14.672 -0.565 -14.883 1 97 205 LEU B O 1
ATOM 3716 N N . ILE B 1 206 ? 12.891 -1.585 -15.727 1 97.75 206 ILE B N 1
ATOM 3717 C CA . ILE B 1 206 ? 12.062 -0.384 -15.648 1 97.75 206 ILE B CA 1
ATOM 3718 C C . ILE B 1 206 ? 11.977 0.095 -14.203 1 97.75 206 ILE B C 1
ATOM 3720 O O . ILE B 1 206 ? 12.133 1.287 -13.93 1 97.75 206 ILE B O 1
ATOM 3724 N N . ILE B 1 207 ? 11.75 -0.822 -13.281 1 97.88 207 ILE B N 1
ATOM 3725 C CA . ILE B 1 207 ? 11.633 -0.483 -11.867 1 97.88 207 ILE B CA 1
ATOM 3726 C C . ILE B 1 207 ? 12.961 0.054 -11.352 1 97.88 207 ILE B C 1
ATOM 3728 O O . ILE B 1 207 ? 12.992 1.029 -10.594 1 97.88 207 ILE B O 1
ATOM 3732 N N . THR B 1 208 ? 14.031 -0.56 -11.773 1 98.31 208 THR B N 1
ATOM 3733 C CA . THR B 1 208 ? 15.359 -0.151 -11.344 1 98.31 208 THR B CA 1
ATOM 3734 C C . THR B 1 208 ? 15.672 1.268 -11.812 1 98.31 208 THR B C 1
ATOM 3736 O O . THR B 1 208 ? 16.125 2.104 -11.023 1 98.31 208 THR B O 1
ATOM 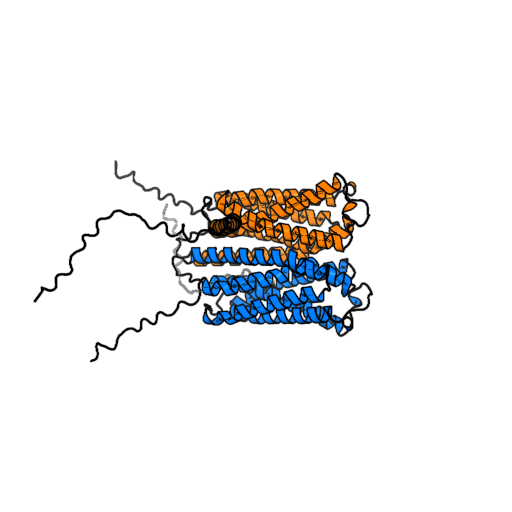3739 N N . VAL B 1 209 ? 15.414 1.542 -13.047 1 98.31 209 VAL B N 1
ATOM 3740 C CA . VAL B 1 209 ? 15.672 2.863 -13.609 1 98.31 209 VAL B CA 1
ATOM 3741 C C . VAL B 1 209 ? 14.766 3.896 -12.945 1 98.31 209 VAL B C 1
ATOM 3743 O O . VAL B 1 209 ? 15.219 4.977 -12.57 1 98.31 209 VAL B O 1
ATOM 3746 N N . ALA B 1 210 ? 13.516 3.559 -12.852 1 98.31 210 ALA B N 1
ATOM 3747 C CA . ALA B 1 210 ? 12.562 4.465 -12.219 1 98.31 210 ALA B CA 1
ATOM 3748 C C . ALA B 1 210 ? 12.969 4.789 -10.789 1 98.31 210 ALA B C 1
ATOM 3750 O O . ALA B 1 210 ? 12.961 5.953 -10.375 1 98.31 210 ALA B O 1
ATOM 3751 N N . SER B 1 211 ? 13.305 3.736 -10.023 1 97.94 211 SER B N 1
ATOM 3752 C CA . SER B 1 211 ? 13.734 3.949 -8.641 1 97.94 211 SER B CA 1
ATOM 3753 C C . SER B 1 211 ? 15.008 4.781 -8.578 1 97.94 211 SER B C 1
ATOM 3755 O O . SER B 1 211 ? 15.141 5.664 -7.723 1 97.94 211 SER B O 1
ATOM 3757 N N . SER B 1 212 ? 15.938 4.523 -9.469 1 98.5 212 SER B N 1
ATOM 3758 C CA . SER B 1 212 ? 17.172 5.301 -9.508 1 98.5 212 SER B CA 1
ATOM 3759 C C . SER B 1 212 ? 16.891 6.773 -9.781 1 98.5 212 SER B C 1
ATOM 3761 O O . SER B 1 212 ? 17.438 7.652 -9.109 1 98.5 212 SER B O 1
ATOM 3763 N N . ILE B 1 213 ? 16.047 6.992 -10.742 1 98.5 213 ILE B N 1
ATOM 3764 C CA . ILE B 1 213 ? 15.656 8.359 -11.055 1 98.5 213 ILE B CA 1
ATOM 3765 C C . ILE B 1 213 ? 15.008 9.008 -9.836 1 98.5 213 ILE B C 1
ATOM 3767 O O . ILE B 1 213 ? 15.281 10.172 -9.523 1 98.5 213 ILE B O 1
ATOM 3771 N N . GLY B 1 214 ? 14.133 8.25 -9.164 1 98.44 214 GLY B N 1
ATOM 3772 C CA . GLY B 1 214 ? 13.484 8.766 -7.969 1 98.44 214 GLY B CA 1
ATOM 3773 C C . GLY B 1 214 ? 14.469 9.203 -6.898 1 98.44 214 GLY B C 1
ATOM 3774 O O . GLY B 1 214 ? 14.367 10.32 -6.375 1 98.44 214 GLY B O 1
ATOM 3775 N N . PHE B 1 215 ? 15.438 8.398 -6.609 1 98.31 215 PHE B N 1
ATOM 3776 C CA . PHE B 1 215 ? 16.375 8.703 -5.531 1 98.31 215 PHE B CA 1
ATOM 3777 C C . PHE B 1 215 ? 17.375 9.773 -5.969 1 98.31 215 PHE B C 1
ATOM 3779 O O . PHE B 1 215 ? 17.797 10.594 -5.16 1 98.31 215 PHE B O 1
ATOM 3786 N N . ILE B 1 216 ? 17.719 9.805 -7.188 1 98.12 216 ILE B N 1
ATOM 3787 C CA . ILE B 1 216 ? 18.578 10.867 -7.703 1 98.12 216 ILE B CA 1
ATOM 3788 C C . ILE B 1 216 ? 17.859 12.211 -7.613 1 98.12 216 ILE B C 1
ATOM 3790 O O . ILE B 1 216 ? 18.453 13.211 -7.207 1 98.12 216 ILE B O 1
ATOM 3794 N N . THR B 1 217 ? 16.625 12.203 -8.031 1 97.94 217 THR B N 1
ATOM 3795 C CA . THR B 1 217 ? 15.812 13.414 -7.926 1 97.94 217 THR B CA 1
ATOM 3796 C C . THR B 1 217 ? 15.734 13.891 -6.48 1 97.94 217 THR B C 1
ATOM 3798 O O . THR B 1 217 ? 15.836 15.094 -6.211 1 97.94 217 THR B O 1
ATOM 3801 N N . LEU B 1 218 ? 15.531 12.953 -5.574 1 97.69 218 LEU B N 1
ATOM 3802 C CA . LEU B 1 218 ? 15.5 13.312 -4.164 1 97.69 218 LEU B CA 1
ATOM 3803 C C . LEU B 1 218 ? 16.828 13.93 -3.729 1 97.69 218 LEU B C 1
ATOM 3805 O O . LEU B 1 218 ? 16.844 14.922 -2.994 1 97.69 218 LEU B O 1
ATOM 3809 N N . ALA B 1 219 ? 17.891 13.383 -4.168 1 97.19 219 ALA B N 1
ATOM 3810 C CA . ALA B 1 219 ? 19.219 13.875 -3.807 1 97.19 219 ALA B CA 1
ATOM 3811 C C . ALA B 1 219 ? 19.469 15.266 -4.383 1 97.19 219 ALA B C 1
ATOM 3813 O O . ALA B 1 219 ? 20.094 16.109 -3.738 1 97.19 219 ALA B O 1
ATOM 3814 N N . LEU B 1 220 ? 18.969 15.523 -5.547 1 95.94 220 LEU B N 1
ATOM 3815 C CA . LEU B 1 220 ? 19.172 16.797 -6.223 1 95.94 220 LEU B CA 1
ATOM 3816 C C . LEU B 1 220 ? 18.391 17.906 -5.527 1 95.94 220 LEU B C 1
ATOM 3818 O O . LEU B 1 220 ? 18.703 19.094 -5.695 1 95.94 220 LEU B O 1
ATOM 3822 N N . GLY B 1 221 ? 17.391 17.547 -4.766 1 95.25 221 GLY B N 1
ATOM 3823 C CA . GLY B 1 221 ? 16.594 18.531 -4.051 1 95.25 221 GLY B CA 1
ATOM 3824 C C . GLY B 1 221 ? 17.234 18.984 -2.748 1 95.25 221 GLY B C 1
ATOM 3825 O O . GLY B 1 221 ? 16.688 19.828 -2.041 1 95.25 221 GLY B O 1
ATOM 3826 N N . LYS B 1 222 ? 18.406 18.625 -2.398 1 94.19 222 LYS B N 1
ATOM 3827 C CA . LYS B 1 222 ? 19.062 18.859 -1.119 1 94.19 222 LYS B CA 1
ATOM 3828 C C . LYS B 1 222 ? 19.156 20.344 -0.818 1 94.19 222 LYS B C 1
ATOM 3830 O O . LYS B 1 222 ? 18.875 20.781 0.3 1 94.19 222 LYS B O 1
ATOM 3835 N N . PRO B 1 223 ? 19.422 21.203 -1.795 1 93.62 223 PRO B N 1
ATOM 3836 C CA . PRO B 1 223 ? 19.531 22.625 -1.5 1 93.62 223 PRO B CA 1
ATOM 3837 C C . PRO B 1 223 ? 18.203 23.266 -1.145 1 93.62 223 PRO B C 1
ATOM 3839 O O . PRO B 1 223 ? 18.172 24.344 -0.536 1 93.62 223 PRO B O 1
ATOM 3842 N N . PHE B 1 224 ? 17.156 22.578 -1.448 1 94.44 224 PHE B N 1
ATOM 3843 C CA . PHE B 1 224 ? 15.844 23.156 -1.244 1 94.44 224 PHE B CA 1
ATOM 3844 C C . PHE B 1 224 ? 15.219 22.656 0.053 1 94.44 224 PHE B C 1
ATOM 3846 O O . PHE B 1 224 ? 14.258 23.234 0.555 1 94.44 224 PHE B O 1
ATOM 3853 N N . TYR B 1 225 ? 15.773 21.672 0.699 1 94.88 225 TYR B N 1
ATOM 3854 C CA . TYR B 1 225 ? 15.102 20.984 1.799 1 94.88 225 TYR B CA 1
ATOM 3855 C C . TYR B 1 225 ? 15.359 21.688 3.123 1 94.88 225 TYR B C 1
ATOM 3857 O O . TYR B 1 225 ? 16.438 22.266 3.322 1 94.88 225 TYR B O 1
ATOM 3865 N N . ARG B 1 226 ? 14.328 21.625 3.922 1 91.31 226 ARG B N 1
ATOM 3866 C CA . ARG B 1 226 ? 14.5 21.875 5.352 1 91.31 226 ARG B CA 1
ATOM 3867 C C . ARG B 1 226 ? 14.898 20.594 6.086 1 91.31 226 ARG B C 1
ATOM 3869 O O . ARG B 1 226 ? 14.125 19.641 6.137 1 91.31 226 ARG B O 1
ATOM 3876 N N . ILE B 1 227 ? 16.094 20.547 6.641 1 89.12 227 ILE B N 1
ATOM 3877 C CA . ILE B 1 227 ? 16.594 19.344 7.289 1 89.12 227 ILE B CA 1
ATOM 3878 C C . ILE B 1 227 ? 16.594 19.547 8.805 1 89.12 227 ILE B C 1
ATOM 3880 O O . ILE B 1 227 ? 17.281 20.422 9.32 1 89.12 227 ILE B O 1
ATOM 3884 N N . LYS B 1 228 ? 15.781 18.797 9.422 1 83.5 228 LYS B N 1
ATOM 3885 C CA . LYS B 1 228 ? 15.695 18.844 10.883 1 83.5 228 LYS B CA 1
ATOM 3886 C C . LYS B 1 228 ? 16.688 17.875 11.523 1 83.5 228 LYS B C 1
ATOM 3888 O O . LYS B 1 228 ? 16.875 16.766 11.016 1 83.5 228 LYS B O 1
ATOM 3893 N N . SER B 1 229 ? 17.25 18.344 12.57 1 80 229 SER B N 1
ATOM 3894 C CA . SER B 1 229 ? 18.141 17.469 13.32 1 80 229 SER B CA 1
ATOM 3895 C C . SER B 1 229 ? 17.359 16.375 14.031 1 80 229 SER B C 1
ATOM 3897 O O . SER B 1 229 ? 16.203 16.562 14.406 1 80 229 SER B O 1
ATOM 3899 N N . PRO B 1 230 ? 18.031 15.18 13.992 1 73 230 PRO B N 1
ATOM 3900 C CA . PRO B 1 230 ? 17.344 14.086 14.664 1 73 230 PRO B CA 1
ATOM 3901 C C . PRO B 1 230 ? 16.969 14.422 16.109 1 73 230 PRO B C 1
ATOM 3903 O O . PRO B 1 230 ? 17.703 15.133 16.797 1 73 230 PRO B O 1
ATOM 3906 N N . GLY B 1 231 ? 15.633 14.469 16.406 1 62.56 231 GLY B N 1
ATOM 3907 C CA . GLY B 1 231 ? 15.188 14.781 17.75 1 62.56 231 GLY B CA 1
ATOM 3908 C C . GLY B 1 231 ? 14.422 13.648 18.406 1 62.56 231 GLY B C 1
ATOM 3909 O O . GLY B 1 231 ? 14.328 12.547 17.844 1 62.56 231 GLY B O 1
ATOM 3910 N N . GLU B 1 232 ? 13.977 13.867 19.719 1 54.66 232 GLU B N 1
ATOM 3911 C CA . GLU B 1 232 ? 13.273 12.898 20.562 1 54.66 232 GLU B CA 1
ATOM 3912 C C . GLU B 1 232 ? 11.891 12.578 19.984 1 54.66 232 GLU B C 1
ATOM 3914 O O . GLU B 1 232 ? 10.977 13.406 20.078 1 54.66 232 GLU B O 1
ATOM 3919 N N . SER B 1 233 ? 11.742 11.992 18.969 1 53.53 233 SER B N 1
ATOM 3920 C CA . SER B 1 233 ? 10.492 11.648 18.297 1 53.53 233 SER B CA 1
ATOM 3921 C C . SER B 1 233 ? 9.57 10.852 19.203 1 53.53 233 SER B C 1
ATOM 3923 O O . SER B 1 233 ? 10.031 10.156 20.109 1 53.53 233 SER B O 1
ATOM 3925 N N . PRO B 1 234 ? 8.383 11.219 19.328 1 52.91 234 PRO B N 1
ATOM 3926 C CA . PRO B 1 234 ? 7.414 10.461 20.125 1 52.91 234 PRO B CA 1
ATOM 3927 C C . PRO B 1 234 ? 7.48 8.961 19.875 1 52.91 234 PRO B C 1
ATOM 3929 O O . PRO B 1 234 ? 7.273 8.164 20.797 1 52.91 234 PRO B O 1
ATOM 3932 N N . ILE B 1 235 ? 7.754 8.578 18.688 1 53.53 235 ILE B N 1
ATOM 3933 C CA . ILE B 1 235 ? 7.855 7.152 18.438 1 53.53 235 ILE B CA 1
ATOM 3934 C C . ILE B 1 235 ? 8.977 6.547 19.281 1 53.53 235 ILE B C 1
ATOM 3936 O O . ILE B 1 235 ? 8.836 5.445 19.812 1 53.53 235 ILE B O 1
ATOM 3940 N N . LEU B 1 236 ? 10.055 7.324 19.422 1 53.62 236 LEU B N 1
ATOM 3941 C CA . LEU B 1 236 ? 11.133 6.891 20.297 1 53.62 236 LEU B CA 1
ATOM 3942 C C . LEU B 1 236 ? 10.625 6.676 21.719 1 53.62 236 LEU B C 1
ATOM 3944 O O . LEU B 1 236 ? 11.023 5.719 22.391 1 53.62 236 LEU B O 1
ATOM 3948 N N . ARG B 1 237 ? 9.797 7.582 22.047 1 54.28 237 ARG B N 1
ATOM 3949 C CA . ARG B 1 237 ? 9.258 7.461 23.406 1 54.28 237 ARG B CA 1
ATOM 3950 C C . ARG B 1 237 ? 8.391 6.211 23.531 1 54.28 237 ARG B C 1
ATOM 3952 O O . ARG B 1 237 ? 8.453 5.512 24.547 1 54.28 237 ARG B O 1
ATOM 3959 N N . ILE B 1 238 ? 7.703 5.945 22.516 1 56.09 238 ILE B N 1
ATOM 3960 C CA . ILE B 1 238 ? 6.824 4.781 22.578 1 56.09 238 ILE B CA 1
ATOM 3961 C C . ILE B 1 238 ? 7.66 3.504 22.516 1 56.09 238 ILE B C 1
ATOM 3963 O O . ILE B 1 238 ? 7.441 2.572 23.281 1 56.09 238 ILE B O 1
ATOM 3967 N N . VAL B 1 239 ? 8.625 3.502 21.594 1 57.56 239 VAL B N 1
ATOM 3968 C CA . VAL B 1 239 ? 9.5 2.336 21.5 1 57.56 239 VAL B CA 1
ATOM 3969 C C . VAL B 1 239 ? 10.297 2.188 22.781 1 57.56 239 VAL B C 1
ATOM 3971 O O . VAL B 1 239 ? 10.469 1.077 23.297 1 57.56 239 VAL B O 1
ATOM 3974 N N . GLN B 1 240 ? 10.719 3.318 23.281 1 53.72 240 GLN B N 1
ATOM 3975 C CA . GLN B 1 240 ? 11.422 3.283 24.547 1 53.72 240 GLN B CA 1
ATOM 3976 C C . GLN B 1 240 ? 10.531 2.725 25.656 1 53.72 240 GLN B C 1
ATOM 3978 O O . GLN B 1 240 ? 10.992 1.936 26.484 1 53.72 240 GLN B O 1
ATOM 3983 N N . VAL B 1 241 ? 9.305 3.129 25.516 1 55.19 241 VAL B N 1
ATOM 3984 C CA . VAL B 1 241 ? 8.367 2.656 26.531 1 55.19 241 VAL B CA 1
ATOM 3985 C C . VAL B 1 241 ? 8.109 1.164 26.344 1 55.19 241 VAL B C 1
ATOM 3987 O O . VAL B 1 241 ? 8.047 0.409 27.312 1 55.19 241 VAL B O 1
ATOM 3990 N N . ILE B 1 242 ? 8.055 0.766 25.141 1 54.78 242 ILE B N 1
ATOM 3991 C CA . ILE B 1 242 ? 7.809 -0.647 24.875 1 54.78 242 ILE B CA 1
ATOM 3992 C C . ILE B 1 242 ? 9.047 -1.466 25.234 1 54.78 242 ILE B C 1
ATOM 3994 O O . ILE B 1 242 ? 8.938 -2.523 25.859 1 54.78 242 ILE B O 1
ATOM 3998 N N . VAL B 1 243 ? 10.109 -0.993 24.766 1 54.91 243 VAL B N 1
ATOM 3999 C CA . VAL B 1 243 ? 11.352 -1.681 25.078 1 54.91 243 VAL B CA 1
ATOM 4000 C C . VAL B 1 243 ? 11.578 -1.69 26.578 1 54.91 243 VAL B C 1
ATOM 4002 O O . VAL B 1 243 ? 11.961 -2.715 27.156 1 54.91 243 VAL B O 1
ATOM 4005 N N . VAL B 1 244 ? 11.359 -0.527 27.203 1 50.91 244 VAL B N 1
ATOM 4006 C CA . VAL B 1 244 ? 11.484 -0.454 28.641 1 50.91 244 VAL B CA 1
ATOM 4007 C C . VAL B 1 244 ? 10.438 -1.357 29.297 1 50.91 244 VAL B C 1
ATOM 4009 O O . VAL B 1 244 ? 10.727 -2.045 30.281 1 50.91 244 VAL B O 1
ATOM 4012 N N . ALA B 1 245 ? 9.289 -1.356 28.672 1 53.97 245 ALA B N 1
ATOM 4013 C CA . ALA B 1 245 ? 8.242 -2.223 29.203 1 53.97 245 ALA B CA 1
ATOM 4014 C C . ALA B 1 245 ? 8.602 -3.693 29.031 1 53.97 245 ALA B C 1
ATOM 4016 O O . ALA B 1 245 ? 8.359 -4.512 29.922 1 53.97 245 ALA B O 1
ATOM 4017 N N . PHE B 1 246 ? 9.141 -3.961 27.938 1 55.28 246 PHE B N 1
ATOM 4018 C CA . PHE B 1 246 ? 9.57 -5.332 27.672 1 55.28 246 PHE B CA 1
ATOM 4019 C C . PHE B 1 246 ? 10.781 -5.691 28.516 1 55.28 246 PHE B C 1
ATOM 4021 O O . PHE B 1 246 ? 10.906 -6.824 29 1 55.28 246 PHE B O 1
ATOM 4028 N N . LYS B 1 247 ? 11.648 -4.762 28.453 1 52.47 247 LYS B N 1
ATOM 4029 C CA . LYS B 1 247 ? 12.812 -4.988 29.297 1 52.47 247 LYS B CA 1
ATOM 4030 C C . LYS B 1 247 ? 12.414 -5.035 30.766 1 52.47 247 LYS B C 1
ATOM 4032 O O . LYS B 1 247 ? 12.984 -5.805 31.547 1 52.47 247 LYS B O 1
ATOM 4037 N N . ASN B 1 248 ? 11.492 -4.117 31.031 1 48.81 248 ASN B N 1
ATOM 4038 C CA . ASN B 1 248 ? 11.047 -4.082 32.406 1 48.81 248 ASN B CA 1
ATOM 4039 C C . ASN B 1 248 ? 10.062 -5.207 32.719 1 48.81 248 ASN B C 1
ATOM 4041 O O . ASN B 1 248 ? 9.656 -5.391 33.875 1 48.81 248 ASN B O 1
ATOM 4045 N N . ARG B 1 249 ? 9.516 -5.695 31.641 1 48.75 249 ARG B N 1
ATOM 4046 C CA . ARG B 1 249 ? 8.656 -6.844 31.891 1 48.75 249 ARG B CA 1
ATOM 4047 C C . ARG B 1 249 ? 9.406 -7.934 32.656 1 48.75 249 ARG B C 1
ATOM 4049 O O . ARG B 1 249 ? 8.797 -8.766 33.312 1 48.75 249 ARG B O 1
ATOM 4056 N N . LYS B 1 250 ? 10.664 -8 32.281 1 44.22 250 LYS B N 1
ATOM 4057 C CA . LYS B 1 250 ? 11.445 -8.945 33.062 1 44.22 250 LYS B CA 1
ATOM 4058 C C . LYS B 1 250 ? 11.789 -8.367 34.438 1 44.22 250 LYS B C 1
ATOM 4060 O O . LYS B 1 250 ? 12.461 -9.023 35.25 1 44.22 250 LYS B O 1
ATOM 4065 N N . LEU B 1 251 ? 11.719 -7.059 34.469 1 44.69 251 LEU B N 1
ATOM 4066 C CA . LEU B 1 251 ? 11.977 -6.598 35.844 1 44.69 251 LEU B CA 1
ATOM 4067 C C . LEU B 1 251 ? 10.859 -7.039 36.781 1 44.69 251 LEU B C 1
ATOM 4069 O O . LEU B 1 251 ? 9.68 -6.836 36.5 1 44.69 251 LEU B O 1
ATOM 4073 N N . THR B 1 252 ? 11.055 -8.133 37.375 1 41.59 252 THR B N 1
ATOM 4074 C CA . THR B 1 252 ? 10.266 -8.719 38.438 1 41.59 252 THR B CA 1
ATOM 4075 C C . THR B 1 252 ? 9.57 -7.637 39.281 1 41.59 252 THR B C 1
ATOM 4077 O O . THR B 1 252 ? 10.156 -6.582 39.531 1 41.59 252 THR B O 1
ATOM 4080 N N . LEU B 1 253 ? 8.234 -7.453 39.031 1 43.84 253 LEU B N 1
ATOM 4081 C CA . LEU B 1 253 ? 7.477 -6.633 39.969 1 43.84 253 LEU B CA 1
ATOM 4082 C C . LEU B 1 253 ? 8.148 -6.621 41.344 1 43.84 253 LEU B C 1
ATOM 4084 O O . LEU B 1 253 ? 8.609 -7.66 41.812 1 43.84 253 LEU B O 1
ATOM 4088 N N . PRO B 1 254 ? 8.773 -5.5 41.719 1 39.03 254 PRO B N 1
ATOM 4089 C CA . PRO B 1 254 ? 9.297 -5.605 43.062 1 39.03 254 PRO B CA 1
ATOM 4090 C C . PRO B 1 254 ? 8.391 -6.422 44 1 39.03 254 PRO B C 1
ATOM 4092 O O . PRO B 1 254 ? 7.164 -6.289 43.938 1 39.03 254 PRO B O 1
ATOM 4095 N N . GLU B 1 255 ? 8.766 -7.68 44.156 1 36.66 255 GLU B N 1
ATOM 4096 C CA . GLU B 1 255 ? 8.039 -8.5 45.125 1 36.66 255 GLU B CA 1
ATOM 4097 C C . GLU B 1 255 ? 7.648 -7.691 46.344 1 36.66 255 GLU B C 1
ATOM 4099 O O . GLU B 1 255 ? 6.625 -7.961 46.969 1 36.66 255 GLU B O 1
ATOM 4104 N N . SER B 1 256 ? 8.664 -7.121 47.062 1 35.59 256 SER B N 1
ATOM 4105 C CA . SER B 1 256 ? 8.367 -6.762 48.438 1 35.59 256 SER B CA 1
ATOM 4106 C C . SER B 1 256 ? 7.559 -5.473 48.531 1 35.59 256 SER B C 1
ATOM 4108 O O . SER B 1 256 ? 7.867 -4.496 47.844 1 35.59 256 SER B O 1
ATOM 4110 N N . ASN B 1 257 ? 6.207 -5.555 48.75 1 38.03 257 ASN B N 1
ATOM 4111 C CA . ASN B 1 257 ? 5.293 -4.492 49.156 1 38.03 257 ASN B CA 1
ATOM 4112 C C . ASN B 1 257 ? 5.996 -3.432 50 1 38.03 257 ASN B C 1
ATOM 4114 O O . ASN B 1 257 ? 5.414 -2.393 50.312 1 38.03 257 ASN B O 1
ATOM 4118 N N . GLU B 1 258 ? 6.977 -3.998 50.812 1 37.44 258 GLU B N 1
ATOM 4119 C CA . GLU B 1 258 ? 7.5 -3.156 51.906 1 37.44 258 GLU B CA 1
ATOM 4120 C C . GLU B 1 258 ? 8.328 -2.002 51.344 1 37.44 258 GLU B C 1
ATOM 4122 O O . GLU B 1 258 ? 8.586 -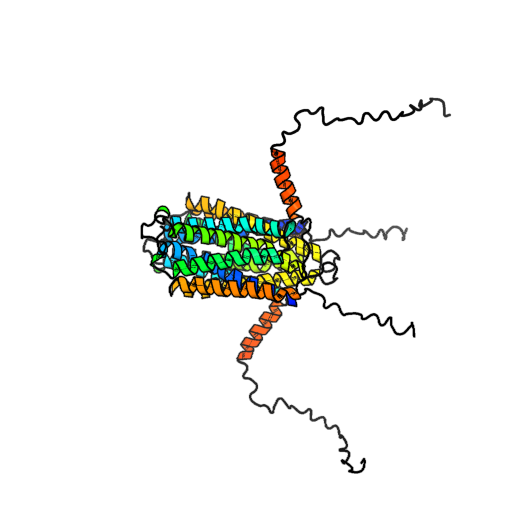1.02 52.031 1 37.44 258 GLU B O 1
ATOM 4127 N N . GLU B 1 259 ? 8.984 -2.352 50.156 1 37.69 259 GLU B N 1
ATOM 4128 C CA . GLU B 1 259 ? 10.023 -1.378 49.844 1 37.69 259 GLU B CA 1
ATOM 4129 C C . GLU B 1 259 ? 9.422 -0.104 49.25 1 37.69 259 GLU B C 1
ATOM 4131 O O . GLU B 1 259 ? 10.141 0.839 48.938 1 37.69 259 GLU B O 1
ATOM 4136 N N . LEU B 1 260 ? 8.172 -0.296 48.781 1 34.5 260 LEU B N 1
ATOM 4137 C CA . LEU B 1 260 ? 7.676 0.938 48.188 1 34.5 260 LEU B CA 1
ATOM 4138 C C . LEU B 1 260 ? 7.578 2.045 49.219 1 34.5 260 LEU B C 1
ATOM 4140 O O . LEU B 1 260 ? 7.285 3.195 48.875 1 34.5 260 LEU B O 1
ATOM 4144 N N . TYR B 1 261 ? 7.336 1.533 50.5 1 32.03 261 TYR B N 1
ATOM 4145 C CA . TYR B 1 261 ? 7.105 2.531 51.531 1 32.03 261 TYR B CA 1
ATOM 4146 C C . TYR B 1 261 ? 8.414 3.197 51.969 1 32.03 261 TYR B C 1
ATOM 4148 O O . TYR B 1 261 ? 9.008 2.83 52.969 1 32.03 261 TYR B O 1
ATOM 4156 N N . GLU B 1 262 ? 9.328 3.316 51.094 1 31.08 262 GLU B N 1
ATOM 4157 C CA . GLU B 1 262 ? 10.445 4.074 51.656 1 31.08 262 GLU B CA 1
ATOM 4158 C C . GLU B 1 262 ? 9.969 5.387 52.281 1 31.08 262 GLU B C 1
ATOM 4160 O O . GLU B 1 262 ? 9.609 6.324 51.562 1 31.08 262 GLU B O 1
ATOM 4165 N N . ILE B 1 263 ? 9.07 5.297 53.312 1 31.14 263 ILE B N 1
ATOM 4166 C CA . ILE B 1 263 ? 8.711 6.461 54.094 1 31.14 263 ILE B CA 1
ATOM 4167 C C . ILE B 1 263 ? 9.953 7.305 54.375 1 31.14 263 ILE B C 1
ATOM 4169 O O . ILE B 1 263 ? 10.984 6.785 54.812 1 31.14 263 ILE B O 1
ATOM 4173 N N . GLY B 1 264 ? 10.039 8.461 53.719 1 27.34 264 GLY B N 1
ATOM 4174 C CA . GLY B 1 264 ? 10.906 9.602 53.938 1 27.34 264 GLY B CA 1
ATOM 4175 C C . GLY B 1 264 ? 11.133 9.891 55.406 1 27.34 264 GLY B C 1
ATOM 4176 O O . GLY B 1 264 ? 10.188 10.203 56.156 1 27.34 264 GLY B O 1
ATOM 4177 N N . ASP B 1 265 ? 11.938 9.141 56.156 1 29.22 265 ASP B N 1
ATOM 4178 C CA . ASP B 1 265 ? 12.375 9.445 57.5 1 29.22 265 ASP B CA 1
ATOM 4179 C C . ASP B 1 265 ? 12.758 10.922 57.656 1 29.22 265 ASP B C 1
ATOM 4181 O O . ASP B 1 265 ? 13.938 11.266 57.594 1 29.22 265 ASP B O 1
ATOM 4185 N N . ASN B 1 266 ? 12.258 11.844 56.812 1 26.5 266 ASN B N 1
ATOM 4186 C CA . ASN B 1 266 ? 12.727 13.148 57.25 1 26.5 266 ASN B CA 1
ATOM 4187 C C . ASN B 1 266 ? 12.391 13.398 58.719 1 26.5 266 ASN B C 1
ATOM 4189 O O . ASN B 1 266 ? 11.258 13.164 59.156 1 26.5 266 ASN B O 1
ATOM 4193 N N . ASP B 1 267 ? 13.336 13.484 59.688 1 29.2 267 ASP B N 1
ATOM 4194 C CA . ASP B 1 267 ? 13.523 14.094 61 1 29.2 267 ASP B CA 1
ATOM 4195 C C . ASP B 1 267 ? 12.852 15.461 61.062 1 29.2 267 ASP B C 1
ATOM 4197 O O . ASP B 1 267 ? 13.453 16.438 61.531 1 29.2 267 ASP B O 1
ATOM 4201 N N . ALA B 1 268 ? 12.133 16.031 60.094 1 28.06 268 ALA B N 1
ATOM 4202 C CA . ALA B 1 268 ? 11.594 17.359 60.438 1 28.06 268 ALA B CA 1
ATOM 4203 C C . ALA B 1 268 ? 10.711 17.281 61.688 1 28.06 268 ALA B C 1
ATOM 4205 O O . ALA B 1 268 ? 9.898 16.359 61.812 1 28.06 268 ALA B O 1
ATOM 4206 N N . THR B 1 269 ? 11.008 18.016 62.781 1 28.5 269 THR B N 1
ATOM 4207 C CA . THR B 1 269 ? 10.555 18.516 64.062 1 28.5 269 THR B CA 1
ATOM 4208 C C . THR B 1 269 ? 9.117 19.031 63.969 1 28.5 269 THR B C 1
ATOM 4210 O O . THR B 1 269 ? 8.867 20.094 63.406 1 28.5 269 THR B O 1
ATOM 4213 N N . ILE B 1 270 ? 8.102 18.344 63.531 1 28.72 270 ILE B N 1
ATOM 4214 C CA . ILE B 1 270 ? 6.797 18.953 63.75 1 28.72 270 ILE B CA 1
ATOM 4215 C C . ILE B 1 270 ? 6.625 19.281 65.25 1 28.72 270 ILE B C 1
ATOM 4217 O O . ILE B 1 270 ? 6.73 18.391 66.062 1 28.72 270 ILE B O 1
ATOM 4221 N N . ASP B 1 271 ? 6.77 20.641 65.688 1 28.22 271 ASP B N 1
ATOM 4222 C CA . ASP B 1 271 ? 6.316 21.297 66.875 1 28.22 271 ASP B CA 1
ATOM 4223 C C . ASP B 1 271 ? 4.863 20.938 67.188 1 28.22 271 ASP B C 1
ATOM 4225 O O . ASP B 1 271 ? 3.973 21.172 66.375 1 28.22 271 ASP B O 1
ATOM 4229 N N . LYS B 1 272 ? 4.613 19.953 67.938 1 30.55 272 LYS B N 1
ATOM 4230 C CA . LYS B 1 272 ? 3.367 19.406 68.438 1 30.55 272 LYS B CA 1
ATOM 4231 C C . LYS B 1 272 ? 2.539 20.484 69.125 1 30.55 272 LYS B C 1
ATOM 4233 O O . LYS B 1 272 ? 2.863 20.922 70.25 1 30.55 272 LYS B O 1
ATOM 4238 N N . ILE B 1 273 ? 2.1 21.578 68.375 1 29.02 273 ILE B N 1
ATOM 4239 C CA . ILE B 1 273 ? 1.336 22.578 69.125 1 29.02 273 ILE B CA 1
ATOM 4240 C C . ILE B 1 273 ? 0.168 21.906 69.875 1 29.02 273 ILE B C 1
ATOM 4242 O O . ILE B 1 273 ? -0.564 21.109 69.25 1 29.02 273 ILE B O 1
ATOM 4246 N N . SER B 1 274 ? 0.218 21.812 71.188 1 30.3 274 SER B N 1
ATOM 4247 C CA . SER B 1 274 ? -0.7 21.359 72.25 1 30.3 274 SER B CA 1
ATOM 4248 C C . SER B 1 274 ? -2.066 22.031 72.125 1 30.3 274 SER B C 1
ATOM 4250 O O . SER B 1 274 ? -2.16 23.25 72 1 30.3 274 SER B O 1
ATOM 4252 N N . HIS B 1 275 ? -2.873 21.547 71.125 1 29.36 275 HIS B N 1
ATOM 4253 C CA . HIS B 1 275 ? -4.18 22.188 71.062 1 29.36 275 HIS B CA 1
ATOM 4254 C C . HIS B 1 275 ? -4.75 22.391 72.5 1 29.36 275 HIS B C 1
ATOM 4256 O O . HIS B 1 275 ? -4.949 21.406 73.25 1 29.36 275 HIS B O 1
ATOM 4262 N N . THR B 1 276 ? -4.488 23.562 73.25 1 27.83 276 THR B N 1
ATOM 4263 C CA . THR B 1 276 ? -4.953 24.141 74.5 1 27.83 276 THR B CA 1
ATOM 4264 C C . THR B 1 276 ? -6.469 24.328 74.438 1 27.83 276 THR B C 1
ATOM 4266 O O . THR B 1 276 ? -7.035 24.719 73.438 1 27.83 276 THR B O 1
ATOM 4269 N N . ASN B 1 277 ? -7.355 23.703 75.375 1 28.97 277 ASN B N 1
ATOM 4270 C CA . ASN B 1 277 ? -8.711 23.938 75.875 1 28.97 277 ASN B CA 1
ATOM 4271 C C . ASN B 1 277 ? -8.977 25.438 76.062 1 28.97 277 ASN B C 1
ATOM 4273 O O . ASN B 1 277 ? -10.055 25.828 76.5 1 28.97 277 ASN B O 1
ATOM 4277 N N . GLN B 1 278 ? -8.023 26.453 76.312 1 23.58 278 GLN B N 1
ATOM 4278 C CA . GLN B 1 278 ? -8.523 27.688 76.938 1 23.58 278 GLN B CA 1
ATOM 4279 C C . GLN B 1 278 ? -9.273 28.531 75.875 1 23.58 278 GLN B C 1
ATOM 4281 O O . GLN B 1 278 ? -9.836 29.578 76.188 1 23.58 278 GLN B O 1
ATOM 4286 N N . ILE B 1 279 ? -8.969 28.719 74.5 1 23.66 279 ILE B N 1
ATOM 4287 C CA . ILE B 1 279 ? -9.352 30.031 74 1 23.66 279 ILE B CA 1
ATOM 4288 C C . ILE B 1 279 ? -10.867 30.125 73.938 1 23.66 279 ILE B C 1
ATOM 4290 O O . ILE B 1 279 ? -11.484 29.422 73.125 1 23.66 279 ILE B O 1
ATOM 4294 N N . ARG B 1 280 ? -11.516 30.781 75.062 1 22.72 280 ARG B N 1
ATOM 4295 C CA . ARG B 1 280 ? -12.625 31.656 75.438 1 22.72 280 ARG B CA 1
ATOM 4296 C C . ARG B 1 280 ? -12.633 32.906 74.562 1 22.72 280 ARG B C 1
ATOM 4298 O O . ARG B 1 280 ? -11.594 33.531 74.312 1 22.72 280 ARG B O 1
#

Foldseek 3Di:
DVVPPPPVCVVVPVQFFAVVLLVLLLLLLLLLLLLVLLCLQAVLVCCCPFQQAASVVSVVLSVVLVVLLQVLLLVLLVCCQAPHPLLVQLLVLLVLQLVLLVLVLVCQVDSVLHFDNPRHLVRQDDPSNCSNVSSSNSNSNSNSNNNNRSLVQNLLRFDPPDPCSVVRSVVSVVSSVVSNVNSSVCNNPPLNCCCVVDGNSSSSVSSSVSSVVSSVSNVVSVVRGDIDDNDDDVSVVVVVVVVCCVVCVPVPPPPDPPVVPPPPPPPPPPDPPPPDPPDD/DVVPPPPVCVVVPVQFFAVVLLVLLLLLLLLLLLLVLLCLVAVLVCCCPFQQAASVVSVVLSVVLVVLLQVLLLVLLVCCQAPHPLLVQLLVLLVLQLVLLVLVLVCQVDSVLHFDNPRHLVRNDDPSNCSNVVSSNSNSNSSSNNNNRSLVQNLLRFDPPDPCSVVRSVVSVVSSVVSNVNSSVCNNPPLNCCCVVDGVSSSSVSSSVSSVVSSVSNVVSVVRGDIDDNDDDVVVVVVVVVVCCVVCVPVPPPPPPPVVPPPPPPPPDPPPPPPDPDPD